Protein AF-0000000074983094 (afdb_homodimer)

Structure (mmCIF, N/CA/C/O backbone):
data_AF-0000000074983094-model_v1
#
loop_
_entity.id
_entity.type
_entity.pdbx_description
1 polymer 'choline-phosphate cytidylyltransferase'
#
loop_
_atom_site.group_PDB
_atom_site.id
_atom_site.type_symbol
_atom_site.label_atom_id
_atom_site.label_alt_id
_atom_site.label_comp_id
_atom_site.label_asym_id
_atom_site.label_entity_id
_atom_site.label_seq_id
_atom_site.pdbx_PDB_ins_code
_atom_site.Cartn_x
_atom_site.Cartn_y
_atom_site.Cartn_z
_atom_site.occupancy
_atom_site.B_iso_or_equiv
_atom_site.auth_seq_id
_atom_site.auth_comp_id
_atom_site.auth_asym_id
_atom_site.auth_atom_id
_atom_site.pdbx_PDB_model_num
ATOM 1 N N . MET A 1 1 ? 68.312 -43.969 47.844 1 23.11 1 MET A N 1
ATOM 2 C CA . MET A 1 1 ? 67.438 -43 48.469 1 23.11 1 MET A CA 1
ATOM 3 C C . MET A 1 1 ? 66.688 -42.188 47.438 1 23.11 1 MET A C 1
ATOM 5 O O . MET A 1 1 ? 67.188 -41.125 47 1 23.11 1 MET A O 1
ATOM 9 N N . ASP A 1 2 ? 66.188 -42.812 46.438 1 24.45 2 ASP A N 1
ATOM 10 C CA . ASP A 1 2 ? 65.812 -42.562 45.062 1 24.45 2 ASP A CA 1
ATOM 11 C C . ASP A 1 2 ? 64.562 -41.719 45 1 24.45 2 ASP A C 1
ATOM 13 O O . ASP A 1 2 ? 63.469 -42.094 45.5 1 24.45 2 ASP A O 1
ATOM 17 N N . SER A 1 3 ? 64.75 -40.344 45.219 1 27.52 3 SER A N 1
ATOM 18 C CA . SER A 1 3 ? 63.844 -39.219 45.375 1 27.52 3 SER A CA 1
ATOM 19 C C . SER A 1 3 ? 62.906 -39.094 44.188 1 27.52 3 SER A C 1
ATOM 21 O O . SER A 1 3 ? 63.281 -38.688 43.094 1 27.52 3 SER A O 1
ATOM 23 N N . SER A 1 4 ? 62.031 -40.125 44.062 1 27.53 4 SER A N 1
ATOM 24 C CA . SER A 1 4 ? 61.031 -40.344 43.031 1 27.53 4 SER A CA 1
ATOM 25 C C . SER A 1 4 ? 60.125 -39.125 42.875 1 27.53 4 SER A C 1
ATOM 27 O O . SER A 1 4 ? 59.656 -38.562 43.844 1 27.53 4 SER A O 1
ATOM 29 N N . ASN A 1 5 ? 60.5 -38.312 41.812 1 26.83 5 ASN A N 1
ATOM 30 C CA . ASN A 1 5 ? 59.938 -37.094 41.25 1 26.83 5 ASN A CA 1
ATOM 31 C C . ASN A 1 5 ? 58.438 -37.219 41.062 1 26.83 5 ASN A C 1
ATOM 33 O O . ASN A 1 5 ? 57.938 -38.062 40.312 1 26.83 5 ASN A O 1
ATOM 37 N N . VAL A 1 6 ? 57.625 -36.969 42.125 1 28.22 6 VAL A N 1
ATOM 38 C CA . VAL A 1 6 ? 56.219 -37 42.406 1 28.22 6 VAL A CA 1
ATOM 39 C C . VAL A 1 6 ? 55.469 -36.094 41.438 1 28.22 6 VAL A C 1
ATOM 41 O O . VAL A 1 6 ? 54.344 -35.656 41.688 1 28.22 6 VAL A O 1
ATOM 44 N N . LEU A 1 7 ? 56.125 -35.688 40.25 1 25.75 7 LEU A N 1
ATOM 45 C CA . LEU A 1 7 ? 55.438 -34.562 39.656 1 25.75 7 LEU A CA 1
ATOM 46 C C . LEU A 1 7 ? 54 -34.906 39.281 1 25.75 7 LEU A C 1
ATOM 48 O O . LEU A 1 7 ? 53.781 -35.812 38.5 1 25.75 7 LEU A O 1
ATOM 52 N N . SER A 1 8 ? 53.156 -35.031 40.312 1 24.16 8 SER A N 1
ATOM 53 C CA . SER A 1 8 ? 51.75 -35.375 40.188 1 24.16 8 SER A CA 1
ATOM 54 C C . SER A 1 8 ? 51.031 -34.5 39.188 1 24.16 8 SER A C 1
ATOM 56 O O . SER A 1 8 ? 51.125 -33.281 39.25 1 24.16 8 SER A O 1
ATOM 58 N N . ASP A 1 9 ? 50.938 -34.969 37.906 1 24.34 9 ASP A N 1
ATOM 59 C CA . ASP A 1 9 ? 50.25 -34.438 36.75 1 24.34 9 ASP A CA 1
ATOM 60 C C . ASP A 1 9 ? 48.812 -34.062 37.094 1 24.34 9 ASP A C 1
ATOM 62 O O . ASP A 1 9 ? 48 -34.906 37.438 1 24.34 9 ASP A O 1
ATOM 66 N N . ASP A 1 10 ? 48.625 -32.969 37.875 1 22.75 10 ASP A N 1
ATOM 67 C CA . ASP A 1 10 ? 47.344 -32.438 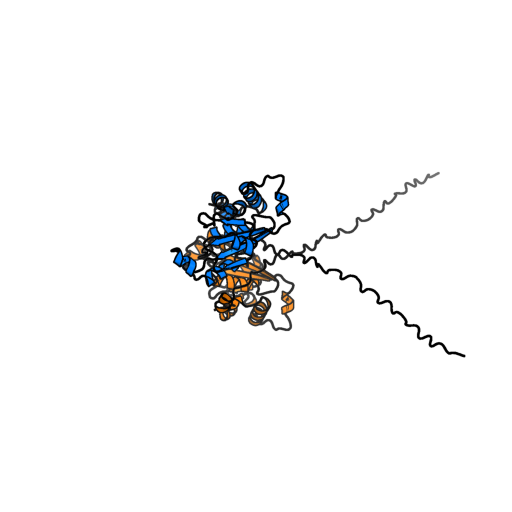38.281 1 22.75 10 ASP A CA 1
ATOM 68 C C . ASP A 1 10 ? 46.406 -32.312 37.062 1 22.75 10 ASP A C 1
ATOM 70 O O . ASP A 1 10 ? 46.719 -31.625 36.094 1 22.75 10 ASP A O 1
ATOM 74 N N . GLU A 1 11 ? 45.812 -33.438 36.688 1 23.5 11 GLU A N 1
ATOM 75 C CA . GLU A 1 11 ? 44.812 -33.594 35.656 1 23.5 11 GLU A CA 1
ATOM 76 C C . GLU A 1 11 ? 43.688 -32.531 35.844 1 23.5 11 GLU A C 1
ATOM 78 O O . GLU A 1 11 ? 43 -32.531 36.844 1 23.5 11 GLU A O 1
ATOM 83 N N . TYR A 1 12 ? 44 -31.266 35.594 1 21.8 12 TYR A N 1
ATOM 84 C CA . TYR A 1 12 ? 42.969 -30.266 35.656 1 21.8 12 TYR A CA 1
ATOM 85 C C . TYR A 1 12 ? 41.719 -30.719 34.875 1 21.8 12 TYR A C 1
ATOM 87 O O . TYR A 1 12 ? 41.844 -31.172 33.75 1 21.8 12 TYR A O 1
ATOM 95 N N . ASP A 1 13 ? 40.812 -31.328 35.562 1 19.81 13 ASP A N 1
ATOM 96 C CA . ASP A 1 13 ? 39.5 -31.672 35.062 1 19.81 13 ASP A CA 1
ATOM 97 C C . ASP A 1 13 ? 38.875 -30.5 34.312 1 19.81 13 ASP A C 1
ATOM 99 O O . ASP A 1 13 ? 38.75 -29.406 34.844 1 19.81 13 ASP A O 1
ATOM 103 N N . VAL A 1 14 ? 39.156 -30.438 33.031 1 21.62 14 VAL A N 1
ATOM 104 C CA . VAL A 1 14 ? 38.531 -29.484 32.125 1 21.62 14 VAL A CA 1
ATOM 105 C C . VAL A 1 14 ? 37 -29.484 32.375 1 21.62 14 VAL A C 1
ATOM 107 O O . VAL A 1 14 ? 36.375 -30.531 32.25 1 21.62 14 VAL A O 1
ATOM 110 N N . ILE A 1 15 ? 36.594 -28.734 33.344 1 25.86 15 ILE A N 1
ATOM 111 C CA . ILE A 1 15 ? 35.156 -28.516 33.531 1 25.86 15 ILE A CA 1
ATOM 112 C C . ILE A 1 15 ? 34.469 -28.328 32.188 1 25.86 15 ILE A C 1
ATOM 114 O O . ILE A 1 15 ? 34.938 -27.531 31.359 1 25.86 15 ILE A O 1
ATOM 118 N N . SER A 1 16 ? 33.844 -29.375 31.734 1 21.44 16 SER A N 1
ATOM 119 C CA . SER A 1 16 ? 33 -29.406 30.547 1 21.44 16 SER A CA 1
ATOM 120 C C . SER A 1 16 ? 32.125 -28.156 30.453 1 21.44 16 SER A C 1
ATOM 122 O O . SER A 1 16 ? 31.594 -27.703 31.469 1 21.44 16 SER A O 1
ATOM 124 N N . ASN A 1 17 ? 32.5 -27.25 29.641 1 22.67 17 ASN A N 1
ATOM 125 C CA . ASN A 1 17 ? 31.797 -26.016 29.328 1 22.67 17 ASN A CA 1
ATOM 126 C C . ASN A 1 17 ? 30.297 -26.25 29.172 1 22.67 17 ASN A C 1
ATOM 128 O O . ASN A 1 17 ? 29.891 -27.219 28.531 1 22.67 17 ASN A O 1
ATOM 132 N N . PRO A 1 18 ? 29.469 -25.703 30.109 1 26.88 18 PRO A N 1
ATOM 133 C CA . PRO A 1 18 ? 28.016 -25.812 30.031 1 26.88 18 PRO A CA 1
ATOM 134 C C . PRO A 1 18 ? 27.5 -25.719 28.609 1 26.88 18 PRO A C 1
ATOM 136 O O . PRO A 1 18 ? 28.172 -25.188 27.734 1 26.88 18 PRO A O 1
ATOM 139 N N . GLY A 1 19 ? 26.672 -26.703 28.188 1 23.78 19 GLY A N 1
ATOM 140 C CA . GLY A 1 19 ? 25.922 -26.875 26.953 1 23.78 19 GLY A CA 1
ATOM 141 C C . GLY A 1 19 ? 25.422 -25.578 26.375 1 23.78 19 GLY A C 1
ATOM 142 O O . GLY A 1 19 ? 25.25 -24.594 27.094 1 23.78 19 GLY A O 1
ATOM 143 N N . SER A 1 20 ? 25.844 -25.266 25.172 1 24.64 20 SER A N 1
ATOM 144 C CA . SER A 1 20 ? 25.438 -24.203 24.281 1 24.64 20 SER A CA 1
ATOM 145 C C . SER A 1 20 ? 23.922 -24 24.297 1 24.64 20 SER A C 1
ATOM 147 O O . SER A 1 20 ? 23.172 -24.859 23.812 1 24.64 20 SER A O 1
ATOM 149 N N . ARG A 1 21 ? 23.328 -23.562 25.422 1 26.83 21 ARG A N 1
ATOM 150 C CA . ARG A 1 21 ? 21.938 -23.125 25.312 1 26.83 21 ARG A CA 1
ATOM 151 C C . ARG A 1 21 ? 21.672 -22.453 23.969 1 26.83 21 ARG A C 1
ATOM 153 O O . ARG A 1 21 ? 22.359 -21.5 23.609 1 26.83 21 ARG A O 1
ATOM 160 N N . SER A 1 22 ? 21.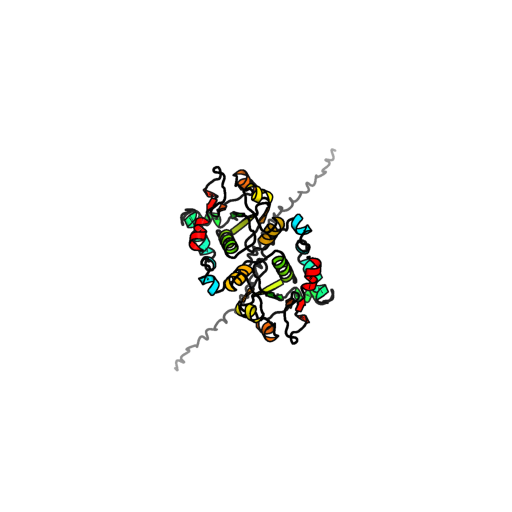375 -23.281 23 1 25.33 22 SER A N 1
ATOM 161 C CA . SER A 1 22 ? 20.859 -22.766 21.734 1 25.33 22 SER A CA 1
ATOM 162 C C . SER A 1 22 ? 19.906 -21.609 21.953 1 25.33 22 SER A C 1
ATOM 164 O O . SER A 1 22 ? 18.906 -21.734 22.656 1 25.33 22 SER A O 1
ATOM 166 N N . LEU A 1 23 ? 20.375 -20.422 22.156 1 24.86 23 LEU A N 1
ATOM 167 C CA . LEU A 1 23 ? 19.656 -19.156 21.984 1 24.86 23 LEU A CA 1
ATOM 168 C C . LEU A 1 23 ? 18.672 -19.234 20.844 1 24.86 23 LEU A C 1
ATOM 170 O O . LEU A 1 23 ? 18.625 -18.344 19.984 1 24.86 23 LEU A O 1
ATOM 174 N N . GLU A 1 24 ? 18.219 -20.391 20.5 1 27.75 24 GLU A N 1
ATOM 175 C CA . GLU A 1 24 ? 17.031 -20.328 19.656 1 27.75 24 GLU A CA 1
ATOM 176 C C . GLU A 1 24 ? 16.047 -19.297 20.188 1 27.75 24 GLU A C 1
ATOM 178 O O . GLU A 1 24 ? 15.328 -19.547 21.156 1 27.75 24 GLU A O 1
ATOM 183 N N . SER A 1 25 ? 16.578 -18.172 20.562 1 25.86 25 SER A N 1
ATOM 184 C CA . SER A 1 25 ? 15.766 -17 20.844 1 25.86 25 SER A CA 1
ATOM 185 C C . SER A 1 25 ? 14.484 -17 20.016 1 25.86 25 SER A C 1
ATOM 187 O O . SER A 1 25 ? 14.508 -17.328 18.828 1 25.86 25 SER A O 1
ATOM 189 N N . SER A 1 26 ? 13.508 -17.531 20.578 1 27.91 26 SER A N 1
ATOM 190 C CA . SER A 1 26 ? 12.148 -17.234 20.141 1 27.91 26 SER A CA 1
ATOM 191 C C . SER A 1 26 ? 12.055 -15.812 19.562 1 27.91 26 SER A C 1
ATOM 193 O O . SER A 1 26 ? 12.094 -14.836 20.312 1 27.91 26 SER A O 1
ATOM 195 N N . ILE A 1 27 ? 12.859 -15.578 18.625 1 30.86 27 ILE A N 1
ATOM 196 C CA . ILE A 1 27 ? 12.523 -14.375 17.875 1 30.86 27 ILE A CA 1
ATOM 197 C C . ILE A 1 27 ? 11.016 -14.141 17.922 1 30.86 27 ILE A C 1
ATOM 199 O O . ILE A 1 27 ? 10.242 -14.938 17.391 1 30.86 27 ILE A O 1
ATOM 203 N N . ALA A 1 28 ? 10.492 -13.852 18.984 1 30.08 28 ALA A N 1
ATOM 204 C CA . ALA A 1 28 ? 9.164 -13.258 18.953 1 30.08 28 ALA A CA 1
ATOM 205 C C . ALA A 1 28 ? 8.867 -12.641 17.594 1 30.08 28 ALA A C 1
ATOM 207 O O . ALA A 1 28 ? 9.461 -11.633 17.219 1 30.08 28 ALA A O 1
ATOM 208 N N . ASP A 1 29 ? 8.82 -13.508 16.609 1 30.58 29 ASP A N 1
ATOM 209 C CA . ASP A 1 29 ? 8.227 -13.086 15.336 1 30.58 29 ASP A CA 1
ATOM 210 C C . ASP A 1 29 ? 7.246 -11.938 15.547 1 30.58 29 ASP A C 1
ATOM 212 O O . ASP A 1 29 ? 6.105 -12.156 15.953 1 30.58 29 ASP A O 1
ATOM 216 N N . PHE A 1 30 ? 7.543 -10.945 16.203 1 30.69 30 PHE A N 1
ATOM 217 C CA . PHE A 1 30 ? 6.793 -9.695 16.125 1 30.69 30 PHE A CA 1
ATOM 218 C C . PHE A 1 30 ? 6.098 -9.562 14.773 1 30.69 30 PHE A C 1
ATOM 220 O O . PHE A 1 30 ? 6.734 -9.227 13.773 1 30.69 30 PHE A O 1
ATOM 227 N N . HIS A 1 31 ? 5.352 -10.516 14.422 1 34.34 31 HIS A N 1
ATOM 228 C CA . HIS A 1 31 ? 4.469 -10.43 13.266 1 34.34 31 HIS A CA 1
ATOM 229 C C . HIS A 1 31 ? 3.803 -9.062 13.18 1 34.34 31 HIS A C 1
ATOM 231 O O . HIS A 1 31 ? 2.977 -8.711 14.031 1 34.34 31 HIS A O 1
ATOM 237 N N . PHE A 1 32 ? 4.418 -7.965 12.977 1 34.34 32 PHE A N 1
ATOM 238 C CA . PHE A 1 32 ? 3.852 -6.676 12.594 1 34.34 32 PHE A CA 1
ATOM 239 C C . PHE A 1 32 ? 2.662 -6.867 11.656 1 34.34 32 PHE A C 1
ATOM 241 O O . PHE A 1 32 ? 2.83 -7.262 10.5 1 34.34 32 PHE A O 1
ATOM 248 N N . GLU A 1 33 ? 1.67 -7.5 11.922 1 45.06 33 GLU A N 1
ATOM 249 C CA . GLU A 1 33 ? 0.551 -7.453 10.992 1 45.06 33 GLU A CA 1
ATOM 250 C C . GLU A 1 33 ? 0.006 -6.031 10.852 1 45.06 33 GLU A C 1
ATOM 252 O O . GLU A 1 33 ? -0.425 -5.43 11.836 1 45.06 33 GLU A O 1
ATOM 257 N N . ALA A 1 34 ? 0.62 -5.082 10.094 1 51.69 34 ALA A N 1
ATOM 258 C CA . ALA A 1 34 ? 0.067 -3.758 9.812 1 51.69 34 ALA A CA 1
ATOM 259 C C . ALA A 1 34 ? -1.457 -3.775 9.891 1 51.69 34 ALA A C 1
ATOM 261 O O . ALA A 1 34 ? -2.109 -4.586 9.227 1 51.69 34 ALA A O 1
ATOM 262 N N . ARG A 1 35 ? -1.967 -3.273 11 1 77.81 35 ARG A N 1
ATOM 263 C CA . ARG A 1 35 ? -3.414 -3.16 11.141 1 77.81 35 ARG A CA 1
ATOM 264 C C . ARG A 1 35 ? -4.035 -2.477 9.93 1 77.81 35 ARG A C 1
ATOM 266 O O . ARG A 1 35 ? -3.52 -1.466 9.445 1 77.81 35 ARG A O 1
ATOM 273 N N . GLU A 1 36 ? -4.812 -3.223 9.281 1 89.75 36 GLU A N 1
ATOM 274 C CA . GLU A 1 36 ? -5.605 -2.688 8.18 1 89.75 36 GLU A CA 1
ATOM 275 C C . GLU A 1 36 ? -6.586 -1.627 8.664 1 89.75 36 GLU A C 1
ATOM 277 O O . GLU A 1 36 ? -7.434 -1.903 9.523 1 89.75 36 GLU A O 1
ATOM 282 N N . PRO A 1 37 ? -6.398 -0.313 8.188 1 94.06 37 PRO A N 1
ATOM 283 C CA . PRO A 1 37 ? -7.438 0.661 8.539 1 94.06 37 PRO A CA 1
ATOM 284 C C . PRO A 1 37 ? -8.836 0.204 8.125 1 94.06 37 PRO A C 1
ATOM 286 O O . PRO A 1 37 ? -9 -0.408 7.062 1 94.06 37 PRO A O 1
ATOM 289 N N . PRO A 1 38 ? -9.82 0.517 8.906 1 92.44 38 PRO A N 1
ATOM 290 C CA . PRO A 1 38 ? -11.172 0.082 8.562 1 92.44 38 PRO A CA 1
ATOM 291 C C . PRO A 1 38 ? -11.688 0.724 7.277 1 92.44 38 PRO A C 1
ATOM 293 O O . PRO A 1 38 ? -11.398 1.89 7.004 1 92.44 38 PRO A O 1
ATOM 296 N N . ALA A 1 39 ? -12.508 -0.07 6.547 1 93.69 39 ALA A N 1
ATOM 297 C CA . ALA A 1 39 ? -13.125 0.462 5.336 1 93.69 39 ALA A CA 1
ATOM 298 C C . ALA A 1 39 ? -14.32 1.349 5.672 1 93.69 39 ALA A C 1
ATOM 300 O O . ALA A 1 39 ? -15.008 1.118 6.668 1 93.69 39 ALA A O 1
ATOM 301 N N . PHE A 1 40 ? -14.508 2.377 4.805 1 94.62 40 PHE A N 1
ATOM 302 C CA . PHE A 1 40 ? -15.688 3.219 4.957 1 94.62 40 PHE A CA 1
ATOM 303 C C . PHE A 1 40 ? -16.953 2.449 4.586 1 94.62 40 PHE A C 1
ATOM 305 O O . PHE A 1 40 ? -16.906 1.505 3.797 1 94.62 40 PHE A O 1
ATOM 312 N N . ARG A 1 41 ? -18.031 2.898 5.152 1 92.5 41 ARG A N 1
ATOM 313 C CA . ARG A 1 41 ? -19.297 2.225 4.914 1 92.5 41 ARG A CA 1
ATOM 314 C C . ARG A 1 41 ? -19.656 2.229 3.432 1 92.5 41 ARG A C 1
ATOM 316 O O . ARG A 1 41 ? -20.094 1.212 2.889 1 92.5 41 ARG A O 1
ATOM 323 N N . ASP A 1 42 ? -19.516 3.332 2.809 1 93.75 42 ASP A N 1
ATOM 324 C CA . ASP A 1 42 ? -19.875 3.426 1.395 1 93.75 42 ASP A CA 1
ATOM 325 C C . ASP A 1 42 ? -18.953 2.551 0.543 1 93.75 42 ASP A C 1
ATOM 327 O O . ASP A 1 42 ? -19.375 2.025 -0.491 1 93.75 42 ASP A O 1
ATOM 331 N N . ALA A 1 43 ? -17.656 2.406 0.949 1 92.5 43 ALA A N 1
ATOM 332 C CA . ALA A 1 43 ? -16.75 1.498 0.25 1 92.5 43 ALA A CA 1
ATOM 333 C C . ALA A 1 43 ? -17.219 0.051 0.383 1 92.5 43 ALA A C 1
ATOM 335 O O . ALA A 1 43 ? -17.125 -0.728 -0.568 1 92.5 43 ALA A O 1
ATOM 336 N N . GLN A 1 44 ? -17.703 -0.274 1.521 1 91.69 44 GLN A N 1
ATOM 337 C CA . GLN A 1 44 ? -18.203 -1.621 1.771 1 91.69 44 GLN A CA 1
ATOM 338 C C . GLN A 1 44 ? -19.391 -1.944 0.865 1 91.69 44 GLN A C 1
ATOM 340 O O . GLN A 1 44 ? -19.594 -3.1 0.482 1 91.69 44 GLN A O 1
ATOM 345 N N . GLU A 1 45 ? -20.125 -0.958 0.552 1 91.06 45 GLU A N 1
ATOM 346 C CA . GLU A 1 45 ? -21.281 -1.125 -0.326 1 91.06 45 GLU A CA 1
ATOM 347 C C . GLU A 1 45 ? -20.844 -1.24 -1.786 1 91.06 45 GLU A C 1
ATOM 349 O O . GLU A 1 45 ? -21.438 -1.999 -2.555 1 91.06 45 GLU A O 1
ATOM 354 N N . ARG A 1 46 ? -19.844 -0.584 -2.104 1 91.56 46 ARG A N 1
ATOM 355 C CA . ARG A 1 46 ? -19.406 -0.509 -3.494 1 91.56 46 ARG A CA 1
ATOM 356 C C . ARG A 1 46 ? -18.484 -1.681 -3.846 1 91.56 46 ARG A C 1
ATOM 358 O O . ARG A 1 46 ? -18.547 -2.199 -4.965 1 91.56 46 ARG A O 1
ATOM 365 N N . PHE A 1 47 ? -17.609 -2.016 -2.908 1 90.25 47 PHE A N 1
ATOM 366 C CA . PHE A 1 47 ? -16.641 -3.086 -3.096 1 90.25 47 PHE A CA 1
ATOM 367 C C . PHE A 1 47 ? -16.922 -4.242 -2.145 1 90.25 47 PHE A C 1
ATOM 369 O O . PHE A 1 47 ? -16.516 -4.211 -0.981 1 90.25 47 PHE A O 1
ATOM 376 N N . GLU A 1 48 ? -17.438 -5.258 -2.512 1 82.69 48 GLU A N 1
ATOM 377 C CA . GLU A 1 48 ? -18 -6.32 -1.674 1 82.69 48 GLU A CA 1
ATOM 378 C C . GLU A 1 48 ? -16.922 -6.938 -0.784 1 82.69 48 GLU A C 1
ATOM 380 O O . GLU A 1 48 ? -17.156 -7.176 0.403 1 82.69 48 GLU A O 1
ATOM 385 N N . THR A 1 49 ? -15.805 -7.09 -1.307 1 85.62 49 THR A N 1
ATOM 386 C CA . THR A 1 49 ? -14.812 -7.867 -0.575 1 85.62 49 THR A CA 1
ATOM 387 C C . THR A 1 49 ? -14.172 -7.031 0.529 1 85.62 49 THR A C 1
ATOM 389 O O . THR A 1 49 ? -13.477 -7.562 1.397 1 85.62 49 THR A O 1
ATOM 392 N N . THR A 1 50 ? -14.43 -5.738 0.54 1 86.88 50 THR A N 1
ATOM 393 C CA . THR A 1 50 ? -13.906 -4.891 1.603 1 86.88 50 THR A CA 1
ATOM 394 C C . THR A 1 50 ? -14.484 -5.297 2.955 1 86.88 50 THR A C 1
ATOM 396 O O . THR A 1 50 ? -13.898 -5.004 4 1 86.88 50 THR A O 1
ATOM 399 N N . ARG A 1 51 ? -15.562 -5.984 2.916 1 85.5 51 ARG A N 1
ATOM 400 C CA . ARG A 1 51 ? -16.266 -6.344 4.137 1 85.5 51 ARG A CA 1
ATOM 401 C C . ARG A 1 51 ? -15.82 -7.703 4.656 1 85.5 51 ARG A C 1
ATOM 403 O O . ARG A 1 51 ? -16.125 -8.078 5.789 1 85.5 51 ARG A O 1
ATOM 410 N N . TRP A 1 52 ? -15.125 -8.375 3.852 1 88.81 52 TRP A N 1
ATOM 411 C CA . TRP A 1 52 ? -14.781 -9.734 4.246 1 88.81 52 TRP A CA 1
ATOM 412 C C . TRP A 1 52 ? -13.68 -9.734 5.309 1 88.81 52 TRP A C 1
ATOM 414 O O . TRP A 1 52 ? -12.664 -9.055 5.156 1 88.81 52 TRP A O 1
ATOM 424 N N . THR A 1 53 ? -13.961 -10.422 6.301 1 90.12 53 THR A N 1
ATOM 425 C CA . THR A 1 53 ? -12.938 -10.641 7.32 1 90.12 53 THR A CA 1
ATOM 426 C C . THR A 1 53 ? -11.938 -11.695 6.863 1 90.12 53 THR A C 1
ATOM 428 O O . THR A 1 53 ? -12.172 -12.406 5.883 1 90.12 53 THR A O 1
ATOM 431 N N . ALA A 1 54 ? -10.82 -11.758 7.594 1 89.88 54 ALA A N 1
ATOM 432 C CA . ALA A 1 54 ? -9.828 -12.781 7.297 1 89.88 54 ALA A CA 1
ATOM 433 C C . ALA A 1 54 ? -10.438 -14.18 7.355 1 89.88 54 ALA A C 1
ATOM 435 O O . ALA A 1 54 ? -10.18 -15.016 6.488 1 89.88 54 ALA A O 1
ATOM 436 N N . SER A 1 55 ? -11.25 -14.43 8.344 1 90.5 55 SER A N 1
ATOM 437 C CA . SER A 1 55 ? -11.883 -15.734 8.516 1 90.5 55 SER A CA 1
ATOM 438 C C . SER A 1 55 ? -12.805 -16.062 7.336 1 90.5 55 SER A C 1
ATOM 440 O O . SER A 1 55 ? -12.844 -17.203 6.871 1 90.5 55 SER A O 1
ATOM 442 N N . GLU A 1 56 ? -13.547 -15.109 6.891 1 88.25 56 GLU A N 1
ATOM 443 C CA . GLU A 1 56 ? -14.445 -15.305 5.754 1 88.25 56 GLU A CA 1
ATOM 444 C C . GLU A 1 56 ? -13.664 -15.586 4.473 1 88.25 56 GLU A C 1
ATOM 446 O O . GLU A 1 56 ? -14.055 -16.438 3.68 1 88.25 56 GLU A O 1
ATOM 451 N N . ILE A 1 57 ? -12.562 -14.883 4.266 1 88.19 57 ILE A N 1
ATOM 452 C CA . ILE A 1 57 ? -11.711 -15.102 3.102 1 88.19 57 ILE A CA 1
ATOM 453 C C . ILE A 1 57 ? -11.125 -16.516 3.154 1 88.19 57 ILE A C 1
ATOM 455 O O . ILE A 1 57 ? -11.133 -17.234 2.154 1 88.19 57 ILE A O 1
ATOM 459 N N . GLN A 1 58 ? -10.648 -16.906 4.277 1 87.38 58 GLN A N 1
ATOM 460 C CA . GLN A 1 58 ? -10.039 -18.219 4.449 1 87.38 58 GLN A CA 1
ATOM 461 C C . GLN A 1 58 ? -11.055 -19.328 4.211 1 87.38 58 GLN A C 1
ATOM 463 O O . GLN A 1 58 ? -10.727 -20.359 3.6 1 87.38 58 GLN A O 1
ATOM 468 N N . LEU A 1 59 ? -12.258 -19.141 4.727 1 84.75 59 LEU A N 1
ATOM 469 C CA . LEU A 1 59 ? -13.32 -20.109 4.488 1 84.75 59 LEU A CA 1
ATOM 470 C C . LEU A 1 59 ? -13.609 -20.25 2.998 1 84.75 59 LEU A C 1
ATOM 472 O O . LEU A 1 59 ? -13.75 -21.359 2.49 1 84.75 59 LEU A O 1
ATOM 476 N N . TYR A 1 60 ? -13.672 -19.156 2.391 1 83.12 60 TYR A N 1
ATOM 477 C CA . TYR A 1 60 ? -13.922 -19.141 0.953 1 83.12 60 TYR A CA 1
ATOM 478 C C . TYR A 1 60 ? -12.812 -19.875 0.199 1 83.12 60 TYR A C 1
ATOM 480 O O . TYR A 1 60 ? -13.086 -20.672 -0.703 1 83.12 60 TYR A O 1
ATOM 488 N N . VAL A 1 61 ? -11.555 -19.516 0.481 1 83.31 61 VAL A N 1
ATOM 489 C CA . VAL A 1 61 ? -10.391 -20.109 -0.17 1 83.31 61 VAL A CA 1
ATOM 490 C C . VAL A 1 61 ? -10.375 -21.625 0.081 1 83.31 61 VAL A C 1
ATOM 492 O O . VAL A 1 61 ? -10.133 -22.406 -0.837 1 83.31 61 VAL A O 1
ATOM 495 N N . ARG A 1 62 ? -10.617 -22.047 1.261 1 80.38 62 ARG A N 1
ATOM 496 C CA . ARG A 1 62 ? -10.656 -23.453 1.604 1 80.38 62 ARG A CA 1
ATOM 497 C C . ARG A 1 62 ? -11.703 -24.203 0.784 1 80.38 62 ARG A C 1
ATOM 499 O O . ARG A 1 62 ? -11.461 -25.312 0.303 1 80.38 62 ARG A O 1
ATOM 506 N N . LYS A 1 63 ? -12.828 -23.656 0.733 1 77.62 63 LYS A N 1
ATOM 507 C CA . LYS A 1 63 ? -13.906 -24.234 -0.063 1 77.62 63 LYS A CA 1
ATOM 508 C C . LYS A 1 63 ? -13.492 -24.375 -1.524 1 77.62 63 LYS A C 1
ATOM 510 O O . LYS A 1 63 ? -13.773 -25.391 -2.156 1 77.62 63 LYS A O 1
ATOM 515 N N . GLY A 1 64 ? -12.844 -23.391 -1.992 1 74.88 64 GLY A N 1
ATOM 516 C CA . GLY A 1 64 ? -12.398 -23.406 -3.375 1 74.88 64 GLY A CA 1
ATOM 517 C C . GLY A 1 64 ? -11.32 -24.453 -3.635 1 74.88 64 GLY A C 1
ATOM 518 O O . GLY A 1 64 ? -11.234 -25 -4.738 1 74.88 64 GLY A O 1
ATOM 519 N N . LEU A 1 65 ? -10.453 -24.672 -2.68 1 74.75 65 LEU A N 1
ATOM 520 C CA . LEU A 1 65 ? -9.359 -25.625 -2.818 1 74.75 65 LEU A CA 1
ATOM 521 C C . LEU A 1 65 ? -9.836 -27.047 -2.518 1 74.75 65 LEU A C 1
ATOM 523 O O . LEU A 1 65 ? -9.094 -28 -2.701 1 74.75 65 LEU A O 1
ATOM 527 N N . GLY A 1 66 ? -11.148 -27.188 -2.244 1 71 66 GLY A N 1
ATOM 528 C CA . GLY A 1 66 ? -11.695 -28.5 -1.907 1 71 66 GLY A CA 1
ATOM 529 C C . GLY A 1 66 ? -11.141 -29.062 -0.612 1 71 66 GLY A C 1
ATOM 530 O O . GLY A 1 66 ? -11.031 -30.266 -0.453 1 71 66 GLY A O 1
ATOM 531 N N . LEU A 1 67 ? -10.562 -28.297 0.174 1 61.66 67 LEU A N 1
ATOM 532 C CA . LEU A 1 67 ? -10.016 -28.766 1.445 1 61.66 67 LEU A CA 1
ATOM 533 C C . LEU A 1 67 ? -11.133 -28.953 2.473 1 61.66 67 LEU A C 1
ATOM 535 O O . LEU A 1 67 ? -12.016 -28.109 2.604 1 61.66 67 LEU A O 1
ATOM 539 N N . SER A 1 68 ? -11.688 -30.234 2.666 1 55.88 68 SER A N 1
ATOM 540 C CA . SER A 1 68 ? -12.758 -30.562 3.602 1 55.88 68 SER A CA 1
ATOM 541 C C . SER A 1 68 ? -12.492 -29.969 4.98 1 55.88 68 SER A C 1
ATOM 543 O O . SER A 1 68 ? -11.336 -29.719 5.348 1 55.88 68 SER A O 1
ATOM 545 N N . ASP A 1 69 ? -13.57 -29.406 5.656 1 52.06 69 ASP A N 1
ATOM 546 C CA . ASP A 1 69 ? -13.586 -28.812 6.992 1 52.06 69 ASP A CA 1
ATOM 547 C C . ASP A 1 69 ? -12.711 -29.625 7.957 1 52.06 69 ASP A C 1
ATOM 549 O O . ASP A 1 69 ? -12.133 -29.062 8.891 1 52.06 69 ASP A O 1
ATOM 553 N N . SER A 1 70 ? -12.883 -30.891 8.062 1 47.34 70 SER A N 1
ATOM 554 C CA . SER A 1 70 ? -12.289 -31.75 9.086 1 47.34 70 SER A CA 1
ATOM 555 C C . SER A 1 70 ? -10.766 -31.703 9.031 1 47.34 70 SER A C 1
ATOM 557 O O . SER A 1 70 ? -10.102 -31.75 10.062 1 47.34 70 SER A O 1
ATOM 559 N N . ILE A 1 71 ? -10.141 -32.25 8.062 1 46.81 71 ILE A N 1
ATOM 560 C CA . ILE A 1 71 ? -8.727 -32.625 8.078 1 46.81 71 ILE A CA 1
ATOM 561 C C . ILE A 1 71 ? -7.863 -31.359 8.148 1 46.81 71 ILE A C 1
ATOM 563 O O . ILE A 1 71 ? -6.949 -31.281 8.969 1 46.81 71 ILE A O 1
ATOM 567 N N . GLN A 1 72 ? -7.703 -30.375 7.039 1 49.16 72 GLN A N 1
ATOM 568 C CA . GLN A 1 72 ? -6.516 -29.641 6.602 1 49.16 72 GLN A CA 1
ATOM 569 C C . GLN A 1 72 ? -6.539 -28.203 7.105 1 49.16 72 GLN A C 1
ATOM 571 O O . GLN A 1 72 ? -5.629 -27.422 6.812 1 49.16 72 GLN A O 1
ATOM 576 N N . ALA A 1 73 ? -7.586 -27.781 7.566 1 51.34 73 ALA A N 1
ATOM 577 C CA . ALA A 1 73 ? -7.539 -26.438 8.117 1 51.34 73 ALA A CA 1
ATOM 578 C C . ALA A 1 73 ? -6.336 -26.266 9.039 1 51.34 73 ALA A C 1
ATOM 580 O O . ALA A 1 73 ? -5.684 -25.219 9.031 1 51.34 73 ALA A O 1
ATOM 581 N N . THR A 1 74 ? -6.195 -27.297 9.844 1 56.78 74 THR A N 1
ATOM 582 C CA . THR A 1 74 ? -5.133 -27.25 10.836 1 56.78 74 THR A CA 1
ATOM 583 C C . THR A 1 74 ? -3.76 -27.266 10.172 1 56.78 74 THR A C 1
ATOM 585 O O . THR A 1 74 ? -2.783 -26.766 10.734 1 56.78 74 THR A O 1
ATOM 588 N N . SER A 1 75 ? -3.885 -27.797 8.938 1 63.41 75 SER A N 1
ATOM 589 C CA . SER A 1 75 ? -2.57 -28.047 8.352 1 63.41 75 SER A CA 1
ATOM 590 C C . SER A 1 75 ? -1.874 -26.75 7.969 1 63.41 75 SER A C 1
ATOM 592 O O . SER A 1 75 ? -0.645 -26.672 7.984 1 63.41 75 SER A O 1
ATOM 594 N N . PHE A 1 76 ? -2.711 -25.734 7.848 1 74.94 76 PHE A N 1
ATOM 595 C CA . PHE A 1 76 ? -2.053 -24.5 7.398 1 74.94 76 PHE A CA 1
ATOM 596 C C . PHE A 1 76 ? -1.876 -23.531 8.555 1 74.94 76 PHE A C 1
ATOM 598 O O . PHE A 1 76 ? -1.288 -22.453 8.383 1 74.94 76 PHE A O 1
ATOM 605 N N . ASP A 1 77 ? -2.346 -23.922 9.68 1 76 77 ASP A N 1
ATOM 606 C CA . ASP A 1 77 ? -2.357 -22.984 10.805 1 76 77 ASP A CA 1
ATOM 607 C C . ASP A 1 77 ? -0.945 -22.734 11.32 1 76 77 ASP A C 1
ATOM 609 O O . ASP A 1 77 ? -0.656 -21.656 11.859 1 76 77 ASP A O 1
ATOM 613 N N . ASN A 1 78 ? -0.131 -23.625 11.008 1 79.62 78 ASN A N 1
ATOM 614 C CA . ASN A 1 78 ? 1.196 -23.469 11.594 1 79.62 78 ASN A CA 1
ATOM 615 C C . ASN A 1 78 ? 2.268 -23.281 10.523 1 79.62 78 ASN A C 1
ATOM 617 O O . ASN A 1 78 ? 3.455 -23.469 10.789 1 79.62 78 ASN A O 1
ATOM 621 N N . LYS A 1 79 ? 1.797 -23.031 9.406 1 86.56 79 LYS A N 1
ATOM 622 C CA . LYS A 1 79 ? 2.732 -22.859 8.297 1 86.56 79 LYS A CA 1
ATOM 623 C C . LYS A 1 79 ? 2.562 -21.5 7.641 1 86.56 79 LYS A C 1
ATOM 625 O O . LYS A 1 79 ? 1.439 -21 7.5 1 86.56 79 LYS A O 1
ATOM 630 N N . ARG A 1 80 ? 3.721 -20.922 7.328 1 92.81 80 ARG A N 1
ATOM 631 C CA . ARG A 1 80 ? 3.662 -19.719 6.5 1 92.81 80 ARG A CA 1
ATOM 632 C C . ARG A 1 80 ? 3.527 -20.078 5.023 1 92.81 80 ARG A C 1
ATOM 634 O O . ARG A 1 80 ? 4.441 -20.656 4.434 1 92.81 80 ARG A O 1
ATOM 641 N N . ILE A 1 81 ? 2.428 -19.797 4.484 1 90.62 81 ILE A N 1
ATOM 642 C CA . ILE A 1 81 ? 2.107 -20.188 3.113 1 90.62 81 ILE A CA 1
ATOM 643 C C . ILE A 1 81 ? 2.633 -19.125 2.146 1 90.62 81 ILE A C 1
ATOM 645 O O . ILE A 1 81 ? 2.396 -17.938 2.334 1 90.62 81 ILE A O 1
ATOM 649 N N . ARG A 1 82 ? 3.402 -19.547 1.128 1 93.56 82 ARG A N 1
ATOM 650 C CA . ARG A 1 82 ? 3.912 -18.641 0.105 1 93.56 82 ARG A CA 1
ATOM 651 C C . ARG A 1 82 ? 2.977 -18.594 -1.099 1 93.56 82 ARG A C 1
ATOM 653 O O . ARG A 1 82 ? 2.775 -19.594 -1.775 1 93.56 82 ARG A O 1
ATOM 660 N N . ILE A 1 83 ? 2.398 -17.406 -1.305 1 92.75 83 ILE A N 1
ATOM 661 C CA . ILE A 1 83 ? 1.48 -17.172 -2.416 1 92.75 83 ILE A CA 1
ATOM 662 C C . ILE A 1 83 ? 2.117 -16.219 -3.428 1 92.75 83 ILE A C 1
ATOM 664 O O . ILE A 1 83 ? 2.744 -15.234 -3.049 1 92.75 83 ILE A O 1
ATOM 668 N N . TYR A 1 84 ? 1.935 -16.594 -4.711 1 93.81 84 TYR A N 1
ATOM 669 C CA . TYR A 1 84 ? 2.486 -15.797 -5.801 1 93.81 84 TYR A CA 1
ATOM 670 C C . TYR A 1 84 ? 1.375 -15.211 -6.66 1 93.81 84 TYR A C 1
ATOM 672 O O . TYR A 1 84 ? 0.397 -15.891 -6.977 1 93.81 84 TYR A O 1
ATOM 680 N N . VAL A 1 85 ? 1.506 -13.883 -6.977 1 93.12 85 VAL A N 1
ATOM 681 C CA . VAL A 1 85 ? 0.653 -13.156 -7.914 1 93.12 85 VAL A CA 1
ATOM 682 C C . VAL A 1 85 ? 1.517 -12.406 -8.922 1 93.12 85 VAL A C 1
ATOM 684 O O . VAL A 1 85 ? 2.484 -11.742 -8.547 1 93.12 85 VAL A O 1
ATOM 687 N N . ASP A 1 86 ? 1.291 -12.555 -10.195 1 93.25 86 ASP A N 1
ATOM 688 C CA . ASP A 1 86 ? 2.045 -11.773 -11.164 1 93.25 86 ASP A CA 1
ATOM 689 C C . ASP A 1 86 ? 1.12 -10.867 -11.977 1 93.25 86 ASP A C 1
ATOM 691 O O . ASP A 1 86 ? -0.104 -10.984 -11.898 1 93.25 86 ASP A O 1
ATOM 695 N N . GLY A 1 87 ? 1.744 -9.859 -12.617 1 93.12 87 GLY A N 1
ATOM 696 C CA . GLY A 1 87 ? 0.968 -8.945 -13.438 1 93.12 87 GLY A CA 1
ATOM 697 C C . GLY A 1 87 ? 1.797 -7.809 -14.016 1 93.12 87 GLY A C 1
ATOM 698 O O . GLY A 1 87 ? 3.018 -7.781 -13.852 1 93.12 87 GLY A O 1
ATOM 699 N N . ILE A 1 88 ? 1.077 -7 -14.734 1 94.94 88 ILE A N 1
ATOM 700 C CA . ILE A 1 88 ? 1.69 -5.812 -15.312 1 94.94 88 ILE A CA 1
ATOM 701 C C . ILE A 1 88 ? 1.889 -4.754 -14.234 1 94.94 88 ILE A C 1
ATOM 703 O O . ILE A 1 88 ? 2.986 -4.215 -14.078 1 94.94 88 ILE A O 1
ATOM 707 N N . PHE A 1 89 ? 0.79 -4.461 -13.469 1 95.19 89 PHE A N 1
ATOM 708 C CA . PHE A 1 89 ? 0.761 -3.484 -12.383 1 95.19 89 PHE A CA 1
ATOM 709 C C . PHE A 1 89 ? 1.132 -2.098 -12.898 1 95.19 89 PHE A C 1
ATOM 711 O O . PHE A 1 89 ? 2.006 -1.436 -12.336 1 95.19 89 PHE A O 1
ATOM 718 N N . ASP A 1 90 ? 0.482 -1.726 -13.984 1 95.81 90 ASP A N 1
ATOM 719 C CA . ASP A 1 90 ? 0.621 -0.371 -14.508 1 95.81 90 ASP A CA 1
ATOM 720 C C . ASP A 1 90 ? -0.149 0.632 -13.656 1 95.81 90 ASP A C 1
ATOM 722 O O . ASP A 1 90 ? -1.038 1.326 -14.156 1 95.81 90 ASP A O 1
ATOM 726 N N . GLY A 1 91 ? 0.216 0.712 -12.453 1 93.75 91 GLY A N 1
ATOM 727 C CA . GLY A 1 91 ? -0.515 1.362 -11.375 1 93.75 91 GLY A CA 1
ATOM 728 C C . GLY A 1 91 ? -1.199 0.382 -10.438 1 93.75 91 GLY A C 1
ATOM 729 O O . GLY A 1 91 ? -1.096 -0.833 -10.625 1 93.75 91 GLY A O 1
ATOM 730 N N . LEU A 1 92 ? -1.73 0.933 -9.391 1 93.69 92 LEU A N 1
ATOM 731 C CA . LEU A 1 92 ? -2.504 0.155 -8.422 1 93.69 92 LEU A CA 1
ATOM 732 C C . LEU A 1 92 ? -3.885 0.768 -8.219 1 93.69 92 LEU A C 1
ATOM 734 O O . LEU A 1 92 ? -4 1.912 -7.77 1 93.69 92 LEU A O 1
ATOM 738 N N . ASP A 1 93 ? -4.871 0.065 -8.625 1 93.75 93 ASP A N 1
ATOM 739 C CA . ASP A 1 93 ? -6.223 0.536 -8.344 1 93.75 93 ASP A CA 1
ATOM 740 C C . ASP A 1 93 ? -6.867 -0.289 -7.23 1 93.75 93 ASP A C 1
ATOM 742 O O . ASP A 1 93 ? -6.219 -1.15 -6.633 1 93.75 93 ASP A O 1
ATOM 746 N N . VAL A 1 94 ? -8.094 0.026 -6.934 1 94.44 94 VAL A N 1
ATOM 747 C CA . VAL A 1 94 ? -8.781 -0.621 -5.82 1 94.44 94 VAL A CA 1
ATOM 748 C C . VAL A 1 94 ? -8.922 -2.115 -6.098 1 94.44 94 VAL A C 1
ATOM 750 O O . VAL A 1 94 ? -8.758 -2.939 -5.195 1 94.44 94 VAL A O 1
ATOM 753 N N . SER A 1 95 ? -9.141 -2.436 -7.285 1 90.06 95 SER A N 1
ATOM 754 C CA . SER A 1 95 ? -9.297 -3.84 -7.652 1 90.06 95 SER A CA 1
ATOM 755 C C . SER A 1 95 ? -8.016 -4.629 -7.371 1 90.06 95 SER A C 1
ATOM 757 O O . SER A 1 95 ? -8.062 -5.711 -6.785 1 90.06 95 SER A O 1
ATOM 759 N N . ASP A 1 96 ? -6.895 -4.102 -7.836 1 92.5 96 ASP A N 1
ATOM 760 C CA . ASP A 1 96 ? -5.609 -4.73 -7.551 1 92.5 96 ASP A CA 1
ATOM 761 C C . ASP A 1 96 ? -5.406 -4.914 -6.051 1 92.5 96 ASP A C 1
ATOM 763 O O . ASP A 1 96 ? -5.047 -6 -5.594 1 92.5 96 ASP A O 1
ATOM 767 N N . ALA A 1 97 ? -5.684 -3.861 -5.344 1 94.69 97 ALA A N 1
ATOM 768 C CA . ALA A 1 97 ? -5.445 -3.867 -3.902 1 94.69 97 ALA A CA 1
ATOM 769 C C . ALA A 1 97 ? -6.293 -4.93 -3.209 1 94.69 97 ALA A C 1
ATOM 771 O O . ALA A 1 97 ? -5.809 -5.648 -2.332 1 94.69 97 ALA A O 1
ATOM 772 N N . LEU A 1 98 ? -7.516 -4.984 -3.621 1 92.81 98 LEU A N 1
ATOM 773 C CA . LEU A 1 98 ? -8.422 -5.934 -2.982 1 92.81 98 LEU A CA 1
ATOM 774 C C . LEU A 1 98 ? -8.047 -7.367 -3.338 1 92.81 98 LEU A C 1
ATOM 776 O O . LEU A 1 98 ? -8.164 -8.273 -2.508 1 92.81 98 LEU A O 1
ATOM 780 N N . LYS A 1 99 ? -7.57 -7.594 -4.539 1 90.31 99 LYS A N 1
ATOM 781 C CA . LYS A 1 99 ? -7.066 -8.906 -4.93 1 90.31 99 LYS A CA 1
ATOM 782 C C . LYS A 1 99 ? -5.859 -9.305 -4.086 1 90.31 99 LYS A C 1
ATOM 784 O O . LYS A 1 99 ? -5.777 -10.43 -3.598 1 90.31 99 LYS A O 1
ATOM 789 N N . LEU A 1 100 ? -4.992 -8.406 -3.912 1 93.81 100 LEU A N 1
ATOM 790 C CA . LEU A 1 100 ? -3.793 -8.656 -3.119 1 93.81 100 LEU A CA 1
ATOM 791 C C . LEU A 1 100 ? -4.145 -8.867 -1.651 1 93.81 100 LEU A C 1
ATOM 793 O O . LEU A 1 100 ? -3.555 -9.719 -0.982 1 93.81 100 LEU A O 1
ATOM 797 N N . ARG A 1 101 ? -5.113 -8.141 -1.17 1 93.31 101 ARG A N 1
ATOM 798 C CA . ARG A 1 101 ? -5.609 -8.328 0.189 1 93.31 101 ARG A CA 1
ATOM 799 C C . ARG A 1 101 ? -6.164 -9.734 0.383 1 93.31 101 ARG A C 1
ATOM 801 O O . ARG A 1 101 ? -5.863 -10.391 1.382 1 93.31 101 ARG A O 1
ATOM 808 N N . GLN A 1 102 ? -6.93 -10.125 -0.58 1 90.5 102 GLN A N 1
ATOM 809 C CA . GLN A 1 102 ? -7.52 -11.453 -0.489 1 90.5 102 GLN A CA 1
ATOM 810 C C . GLN A 1 102 ? -6.441 -12.539 -0.503 1 90.5 102 GLN A C 1
ATOM 812 O O . GLN A 1 102 ? -6.52 -13.508 0.255 1 90.5 102 GLN A O 1
ATOM 817 N N . ALA A 1 103 ? -5.469 -12.336 -1.351 1 91.56 103 ALA A N 1
ATOM 818 C CA . ALA A 1 103 ? -4.359 -13.289 -1.394 1 91.56 103 ALA A CA 1
ATOM 819 C C . ALA A 1 103 ? -3.615 -13.328 -0.061 1 91.56 103 ALA A C 1
ATOM 821 O O . ALA A 1 103 ? -3.307 -14.406 0.455 1 91.56 103 ALA A O 1
ATOM 822 N N . LYS A 1 104 ? -3.391 -12.203 0.511 1 93.44 104 LYS A N 1
ATOM 823 C CA . LYS A 1 104 ? -2.643 -12.094 1.759 1 93.44 104 LYS A CA 1
ATOM 824 C C . LYS A 1 104 ? -3.404 -12.727 2.918 1 93.44 104 LYS A C 1
ATOM 826 O O . LYS A 1 104 ? -2.799 -13.305 3.822 1 93.44 104 LYS A O 1
ATOM 831 N N . LEU A 1 105 ? -4.676 -12.656 2.818 1 91.31 105 LEU A N 1
ATOM 832 C CA . LEU A 1 105 ? -5.492 -13.102 3.941 1 91.31 105 LEU A CA 1
ATOM 833 C C . LEU A 1 105 ? -6.074 -14.492 3.68 1 91.31 105 LEU A C 1
ATOM 835 O O . LEU A 1 105 ? -6.922 -14.969 4.438 1 91.31 105 LEU A O 1
ATOM 839 N N . ALA A 1 106 ? -5.633 -15.125 2.693 1 89.31 106 ALA A N 1
ATOM 840 C CA . ALA A 1 106 ? -6.188 -16.406 2.244 1 89.31 106 ALA A CA 1
ATOM 841 C C . ALA A 1 106 ? -5.895 -17.516 3.25 1 89.31 106 ALA A C 1
ATOM 843 O O . ALA A 1 106 ? -6.613 -18.516 3.305 1 89.31 106 ALA A O 1
ATOM 844 N N . PHE A 1 107 ? -4.777 -17.438 4 1 88.12 107 PHE A N 1
ATOM 845 C CA . PHE A 1 107 ? -4.375 -18.359 5.059 1 88.12 107 PHE A CA 1
ATOM 846 C C . PHE A 1 107 ? -3.971 -17.594 6.312 1 88.12 107 PHE A C 1
ATOM 848 O O . PHE A 1 107 ? -3.768 -16.375 6.27 1 88.12 107 PHE A O 1
ATOM 855 N N . PRO A 1 108 ? -3.941 -18.234 7.414 1 89.12 108 PRO A N 1
ATOM 856 C CA . PRO A 1 108 ? -3.609 -17.531 8.656 1 89.12 108 PRO A CA 1
ATOM 857 C C . PRO A 1 108 ? -2.266 -16.797 8.578 1 89.12 108 PRO A C 1
ATOM 859 O O . PRO A 1 108 ? -2.102 -15.734 9.18 1 89.12 108 PRO A O 1
ATOM 862 N N . SER A 1 109 ? -1.325 -17.391 7.91 1 92.5 109 SER A N 1
ATOM 863 C CA . SER A 1 109 ? -0.011 -16.781 7.703 1 92.5 109 SER A CA 1
ATOM 864 C C . SER A 1 109 ? 0.432 -16.906 6.25 1 92.5 109 SER A C 1
ATOM 866 O O . SER A 1 109 ? 0.631 -18.016 5.75 1 92.5 109 SER A O 1
ATOM 868 N N . VAL A 1 110 ? 0.587 -15.758 5.66 1 92.94 110 VAL A N 1
ATOM 869 C CA . VAL A 1 110 ? 0.917 -15.773 4.238 1 92.94 110 VAL A CA 1
ATOM 870 C C . VAL A 1 110 ? 2.133 -14.891 3.979 1 92.94 110 VAL A C 1
ATOM 872 O O . VAL A 1 110 ? 2.238 -13.789 4.531 1 92.94 110 VAL A O 1
ATOM 875 N N . HIS A 1 111 ? 3.105 -15.375 3.238 1 95.88 111 HIS A N 1
ATOM 876 C CA . HIS A 1 111 ? 4.117 -14.586 2.547 1 95.88 111 HIS A CA 1
ATOM 877 C C . HIS A 1 111 ? 3.713 -14.32 1.1 1 95.88 111 HIS A C 1
ATOM 879 O O . HIS A 1 111 ? 3.773 -15.219 0.258 1 95.88 111 HIS A O 1
ATOM 885 N N . LEU A 1 112 ? 3.279 -13.109 0.808 1 95.69 112 LEU A N 1
ATOM 886 C CA . LEU A 1 112 ? 2.766 -12.773 -0.517 1 95.69 112 LEU A CA 1
ATOM 887 C C . LEU A 1 112 ? 3.873 -12.219 -1.405 1 95.69 112 LEU A C 1
ATOM 889 O O . LEU A 1 112 ? 4.434 -11.156 -1.116 1 95.69 112 LEU A O 1
ATOM 893 N N . MET A 1 113 ? 4.188 -12.969 -2.477 1 96.56 113 MET A N 1
ATOM 894 C CA . MET A 1 113 ? 5.16 -12.578 -3.494 1 96.56 113 MET A CA 1
ATOM 895 C C . MET A 1 113 ? 4.465 -12.055 -4.746 1 96.56 113 MET A C 1
ATOM 897 O O . MET A 1 113 ? 3.543 -12.695 -5.258 1 96.56 113 MET A O 1
ATOM 901 N N . VAL A 1 114 ? 4.914 -10.883 -5.188 1 96.94 114 VAL A N 1
ATOM 902 C CA . VAL A 1 114 ? 4.324 -10.297 -6.391 1 96.94 114 VAL A CA 1
ATOM 903 C C . VAL A 1 114 ? 5.383 -10.195 -7.484 1 96.94 114 VAL A C 1
ATOM 905 O O . VAL A 1 114 ? 6.461 -9.641 -7.266 1 96.94 114 VAL A O 1
ATOM 908 N N . GLY A 1 115 ? 5.074 -10.773 -8.617 1 96.5 115 GLY A N 1
ATOM 909 C CA . GLY A 1 115 ? 5.926 -10.68 -9.789 1 96.5 115 GLY A CA 1
ATOM 910 C C . GLY A 1 115 ? 5.469 -9.617 -10.773 1 96.5 115 GLY A C 1
ATOM 911 O O . GLY A 1 115 ? 4.332 -9.641 -11.242 1 96.5 115 GLY A O 1
ATOM 912 N N . VAL A 1 116 ? 6.387 -8.711 -11.109 1 97.12 116 VAL A N 1
ATOM 913 C CA . VAL A 1 116 ? 6.105 -7.668 -12.086 1 97.12 116 VAL A CA 1
ATOM 914 C C . VAL A 1 116 ? 6.777 -8.008 -13.414 1 97.12 116 VAL A C 1
ATOM 916 O O . VAL A 1 116 ? 7.984 -8.258 -13.461 1 97.12 116 VAL A O 1
ATOM 919 N N . PHE A 1 117 ? 5.953 -8.016 -14.484 1 96.75 117 PHE A N 1
ATOM 920 C CA . PHE A 1 117 ? 6.504 -8.328 -15.797 1 96.75 117 PHE A CA 1
ATOM 921 C C . PHE A 1 117 ? 7.457 -7.227 -16.266 1 96.75 117 PHE A C 1
ATOM 923 O O . PHE A 1 117 ? 7.184 -6.043 -16.062 1 96.75 117 PHE A O 1
ATOM 930 N N . SER A 1 118 ? 8.516 -7.684 -16.906 1 97.75 118 SER A N 1
ATOM 931 C CA . SER A 1 118 ? 9.469 -6.723 -17.438 1 97.75 118 SER A CA 1
ATOM 932 C C . SER A 1 118 ? 8.891 -5.992 -18.656 1 97.75 118 SER A C 1
ATOM 934 O O . SER A 1 118 ? 7.918 -6.453 -19.25 1 97.75 118 SER A O 1
ATOM 936 N N . ASP A 1 119 ? 9.539 -4.844 -18.969 1 97.81 119 ASP A N 1
ATOM 937 C CA . ASP A 1 119 ? 9.148 -4.129 -20.188 1 97.81 119 ASP A CA 1
ATOM 938 C C . ASP A 1 119 ? 9.344 -4.996 -21.422 1 97.81 119 ASP A C 1
ATOM 940 O O . ASP A 1 119 ? 8.523 -4.973 -22.344 1 97.81 119 ASP A O 1
ATOM 944 N N . GLN A 1 120 ? 10.445 -5.711 -21.406 1 97.62 120 GLN A N 1
ATOM 945 C CA . GLN A 1 120 ? 10.75 -6.598 -22.516 1 97.62 120 GLN A CA 1
ATOM 946 C C . GLN A 1 120 ? 9.688 -7.68 -22.672 1 97.62 120 GLN A C 1
ATOM 948 O O . GLN A 1 120 ? 9.234 -7.965 -23.781 1 97.62 120 GLN A O 1
ATOM 953 N N . ALA A 1 121 ? 9.305 -8.336 -21.562 1 96.19 121 ALA A N 1
ATOM 954 C CA . ALA A 1 121 ? 8.273 -9.359 -21.594 1 96.19 121 ALA A CA 1
ATOM 955 C C . ALA A 1 121 ? 6.961 -8.805 -22.141 1 96.19 121 ALA A C 1
ATOM 957 O O . ALA A 1 121 ? 6.273 -9.469 -22.922 1 96.19 121 ALA A O 1
ATOM 958 N N . LEU A 1 122 ? 6.59 -7.586 -21.734 1 96.56 122 LEU A N 1
ATOM 959 C CA . LEU A 1 122 ? 5.367 -6.953 -22.219 1 96.56 122 LEU A CA 1
ATOM 960 C C . LEU A 1 122 ? 5.414 -6.754 -23.734 1 96.56 122 LEU A C 1
ATOM 962 O O . LEU A 1 122 ? 4.461 -7.094 -24.438 1 96.56 122 LEU A O 1
ATOM 966 N N . GLN A 1 123 ? 6.465 -6.266 -24.156 1 96.69 123 GLN A N 1
ATOM 967 C CA . GLN A 1 123 ? 6.637 -6.023 -25.594 1 96.69 123 GLN A CA 1
ATOM 968 C C . GLN A 1 123 ? 6.535 -7.32 -26.375 1 96.69 123 GLN A C 1
ATOM 970 O O . GLN A 1 123 ? 5.852 -7.379 -27.406 1 96.69 123 GLN A O 1
ATOM 975 N N . MET A 1 124 ? 7.223 -8.336 -25.938 1 96.19 124 MET A N 1
ATOM 976 C CA . MET A 1 124 ? 7.25 -9.633 -26.609 1 96.19 124 MET A CA 1
ATOM 977 C C . MET A 1 124 ? 5.844 -10.211 -26.719 1 96.19 124 MET A C 1
ATOM 979 O O . MET A 1 124 ? 5.555 -10.961 -27.656 1 96.19 124 MET A O 1
ATOM 983 N N . HIS A 1 125 ? 4.992 -9.859 -25.844 1 94.5 125 HIS A N 1
ATOM 984 C CA . HIS A 1 125 ? 3.648 -10.43 -25.828 1 94.5 125 HIS A CA 1
ATOM 985 C C . HIS A 1 125 ? 2.604 -9.391 -26.219 1 94.5 125 HIS A C 1
ATOM 987 O O . HIS A 1 125 ? 1.422 -9.547 -25.906 1 94.5 125 HIS A O 1
ATOM 993 N N . ASN A 1 126 ? 3.006 -8.289 -26.719 1 95.38 126 ASN A N 1
ATOM 994 C CA . ASN A 1 126 ? 2.186 -7.254 -27.328 1 95.38 126 ASN A CA 1
ATOM 995 C C . ASN A 1 126 ? 1.343 -6.512 -26.297 1 95.38 126 ASN A C 1
ATOM 997 O O . ASN A 1 126 ? 0.172 -6.215 -26.547 1 95.38 126 ASN A O 1
ATOM 1001 N N . HIS A 1 127 ? 1.937 -6.352 -25.156 1 94.25 127 HIS A N 1
ATOM 1002 C CA . HIS A 1 127 ? 1.373 -5.492 -24.125 1 94.25 127 HIS A CA 1
ATOM 1003 C C . HIS A 1 127 ? 2.217 -4.234 -23.922 1 94.25 127 HIS A C 1
ATOM 1005 O O . HIS A 1 127 ? 3.365 -4.18 -24.375 1 94.25 127 HIS A O 1
ATOM 1011 N N . SER A 1 128 ? 1.502 -3.242 -23.406 1 94 128 SER A N 1
ATOM 1012 C CA . SER A 1 128 ? 2.215 -2.006 -23.094 1 94 128 SER A CA 1
ATOM 1013 C C . SER A 1 128 ? 1.849 -1.487 -21.703 1 94 128 SER A C 1
ATOM 1015 O O . SER A 1 128 ? 0.836 -1.896 -21.141 1 94 128 SER A O 1
ATOM 1017 N N . SER A 1 129 ? 2.713 -0.719 -21.172 1 94.75 129 SER A N 1
ATOM 1018 C CA . SER A 1 129 ? 2.488 -0.027 -19.906 1 94.75 129 SER A CA 1
ATOM 1019 C C . SER A 1 129 ? 2.873 1.444 -20.016 1 94.75 129 SER A C 1
ATOM 1021 O O . SER A 1 129 ? 3.77 1.807 -20.781 1 94.75 129 SER A O 1
ATOM 1023 N N . ASN A 1 130 ? 2.191 2.256 -19.234 1 94.69 130 ASN A N 1
ATOM 1024 C CA . ASN A 1 130 ? 2.492 3.682 -19.203 1 94.69 130 ASN A CA 1
ATOM 1025 C C . ASN A 1 130 ? 3.719 3.973 -18.344 1 94.69 130 ASN A C 1
ATOM 1027 O O . ASN A 1 130 ? 4.297 5.055 -18.422 1 94.69 130 ASN A O 1
ATOM 1031 N N . ARG A 1 131 ? 4.203 2.973 -17.578 1 96 131 ARG A N 1
ATOM 1032 C CA . ARG A 1 131 ? 5.297 3.154 -16.625 1 96 131 ARG A CA 1
ATOM 1033 C C . ARG A 1 131 ? 6.355 2.07 -16.797 1 96 131 ARG A C 1
ATOM 1035 O O . ARG A 1 131 ? 6.031 0.909 -17.047 1 96 131 ARG A O 1
ATOM 1042 N N . PRO A 1 132 ? 7.578 2.475 -16.656 1 97.06 132 PRO A N 1
ATOM 1043 C CA . PRO A 1 132 ? 8.617 1.45 -16.719 1 97.06 132 PRO A CA 1
ATOM 1044 C C . PRO A 1 132 ? 8.555 0.457 -15.562 1 97.06 132 PRO A C 1
ATOM 1046 O O . PRO A 1 132 ? 7.973 0.758 -14.523 1 97.06 132 PRO A O 1
ATOM 1049 N N . GLU A 1 133 ? 9.188 -0.659 -15.758 1 97.62 133 GLU A N 1
ATOM 1050 C CA . GLU A 1 133 ? 9.172 -1.729 -14.766 1 97.62 133 GLU A CA 1
ATOM 1051 C C . GLU A 1 133 ? 9.633 -1.225 -13.398 1 97.62 133 GLU A C 1
ATOM 1053 O O . GLU A 1 133 ? 9.07 -1.604 -12.367 1 97.62 133 GLU A O 1
ATOM 1058 N N . ILE A 1 134 ? 10.633 -0.402 -13.414 1 97.25 134 ILE A N 1
ATOM 1059 C CA . ILE A 1 134 ? 11.227 0.078 -12.172 1 97.25 134 ILE A CA 1
ATOM 1060 C C . ILE A 1 134 ? 10.18 0.829 -11.359 1 97.25 134 ILE A C 1
ATOM 1062 O O . ILE A 1 134 ? 10.086 0.654 -10.141 1 97.25 134 ILE A O 1
ATOM 1066 N N . GLU A 1 135 ? 9.367 1.622 -11.945 1 97.06 135 GLU A N 1
ATOM 1067 C CA . GLU A 1 135 ? 8.328 2.377 -11.266 1 97.06 135 GLU A CA 1
ATOM 1068 C C . GLU A 1 135 ? 7.195 1.46 -10.797 1 97.06 135 GLU A C 1
ATOM 1070 O O . GLU A 1 135 ? 6.68 1.617 -9.688 1 97.06 135 GLU A O 1
ATOM 1075 N N . ARG A 1 136 ? 6.887 0.551 -11.688 1 97.81 136 ARG A N 1
ATOM 1076 C CA . ARG A 1 136 ? 5.812 -0.376 -11.352 1 97.81 136 ARG A CA 1
ATOM 1077 C C . ARG A 1 136 ? 6.195 -1.265 -10.18 1 97.81 136 ARG A C 1
ATOM 1079 O O . ARG A 1 136 ? 5.41 -1.441 -9.242 1 97.81 136 ARG A O 1
ATOM 1086 N N . ALA A 1 137 ? 7.414 -1.758 -10.172 1 97.88 137 ALA A N 1
ATOM 1087 C CA . ALA A 1 137 ? 7.914 -2.596 -9.086 1 97.88 137 ALA A CA 1
ATOM 1088 C C . ALA A 1 137 ? 8.039 -1.799 -7.789 1 97.88 137 ALA A C 1
ATOM 1090 O O . ALA A 1 137 ? 7.691 -2.289 -6.715 1 97.88 137 ALA A O 1
ATOM 1091 N N . GLU A 1 138 ? 8.516 -0.628 -7.91 1 97.5 138 GLU A N 1
ATOM 1092 C CA . GLU A 1 138 ? 8.656 0.213 -6.727 1 97.5 138 GLU A CA 1
ATOM 1093 C C . GLU A 1 138 ? 7.297 0.551 -6.121 1 97.5 138 GLU A C 1
ATOM 1095 O O . GLU A 1 138 ? 7.137 0.555 -4.898 1 97.5 138 GLU A O 1
ATOM 1100 N N . LEU A 1 139 ? 6.383 0.812 -6.953 1 97.25 139 LEU A N 1
ATOM 1101 C CA . LEU A 1 139 ? 5.051 1.172 -6.484 1 97.25 139 LEU A CA 1
ATOM 1102 C C . LEU A 1 139 ? 4.434 0.036 -5.672 1 97.25 139 LEU A C 1
ATOM 1104 O O . LEU A 1 139 ? 3.943 0.254 -4.562 1 97.25 139 LEU A O 1
ATOM 1108 N N . VAL A 1 140 ? 4.473 -1.195 -6.148 1 97.12 140 VAL A N 1
ATOM 1109 C CA . VAL A 1 140 ? 3.781 -2.293 -5.48 1 97.12 140 VAL A CA 1
ATOM 1110 C C . VAL A 1 140 ? 4.484 -2.623 -4.164 1 97.12 140 VAL A C 1
ATOM 1112 O O . VAL A 1 140 ? 3.865 -3.143 -3.234 1 97.12 140 VAL A O 1
ATOM 1115 N N . ARG A 1 141 ? 5.746 -2.262 -4.07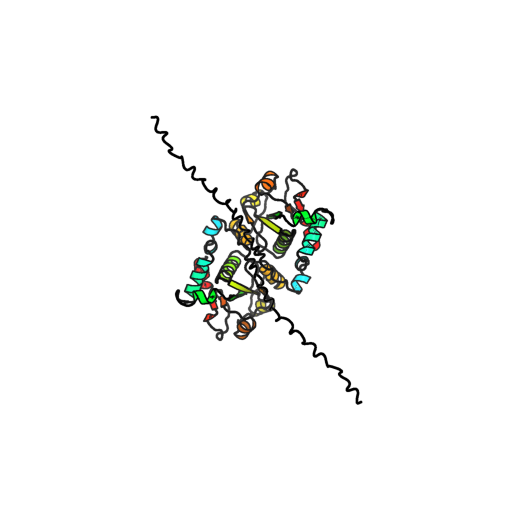4 1 96.81 141 ARG A N 1
ATOM 1116 C CA . ARG A 1 141 ? 6.508 -2.436 -2.844 1 96.81 141 ARG A CA 1
ATOM 1117 C C . ARG A 1 141 ? 5.828 -1.731 -1.674 1 96.81 141 ARG A C 1
ATOM 1119 O O . ARG A 1 141 ? 5.969 -2.15 -0.523 1 96.81 141 ARG A O 1
ATOM 1126 N N . HIS A 1 142 ? 5.031 -0.774 -1.972 1 96.62 142 HIS A N 1
ATOM 1127 C CA . HIS A 1 142 ? 4.453 0.063 -0.927 1 96.62 142 HIS A CA 1
ATOM 1128 C C . HIS A 1 142 ? 3.008 -0.331 -0.644 1 96.62 142 HIS A C 1
ATOM 1130 O O . HIS A 1 142 ? 2.334 0.308 0.167 1 96.62 142 HIS A O 1
ATOM 1136 N N . CYS A 1 143 ? 2.578 -1.335 -1.284 1 96.75 143 CYS A N 1
ATOM 1137 C CA . CYS A 1 143 ? 1.282 -1.915 -0.953 1 96.75 143 CYS A CA 1
ATOM 1138 C C . CYS A 1 143 ? 1.356 -2.711 0.345 1 96.75 143 CYS A C 1
ATOM 1140 O O . CYS A 1 143 ? 2.248 -3.545 0.517 1 96.75 143 CYS A O 1
ATOM 1142 N N . ARG A 1 144 ? 0.421 -2.584 1.171 1 95.81 144 ARG A N 1
ATOM 1143 C CA . ARG A 1 144 ? 0.396 -3.107 2.533 1 95.81 144 ARG A CA 1
ATOM 1144 C C . ARG A 1 144 ? 0.49 -4.629 2.537 1 95.81 144 ARG A C 1
ATOM 1146 O O . ARG A 1 144 ? 1.016 -5.219 3.482 1 95.81 144 ARG A O 1
ATOM 1153 N N . TRP A 1 145 ? 0.069 -5.238 1.542 1 95.81 145 TRP A N 1
ATOM 1154 C CA . TRP A 1 145 ? -0.18 -6.676 1.565 1 95.81 145 TRP A CA 1
ATOM 1155 C C . TRP A 1 145 ? 1.032 -7.445 1.052 1 95.81 145 TRP A C 1
ATOM 1157 O O . TRP A 1 145 ? 1.149 -8.656 1.279 1 95.81 145 TRP A O 1
ATOM 1167 N N . ILE A 1 146 ? 1.899 -6.766 0.418 1 97.06 146 ILE A N 1
ATOM 1168 C CA . ILE A 1 146 ? 2.963 -7.434 -0.324 1 97.06 146 ILE A CA 1
ATOM 1169 C C . ILE A 1 146 ? 4.191 -7.594 0.568 1 97.06 146 ILE A C 1
ATOM 1171 O O . ILE A 1 146 ? 4.66 -6.629 1.173 1 97.06 146 ILE A O 1
ATOM 1175 N N . ASP A 1 147 ? 4.738 -8.836 0.548 1 96.88 147 ASP A N 1
ATOM 1176 C CA . ASP A 1 147 ? 5.914 -9.125 1.364 1 96.88 147 ASP A CA 1
ATOM 1177 C C . ASP A 1 147 ? 7.184 -9.148 0.514 1 96.88 147 ASP A C 1
ATOM 1179 O O . ASP A 1 147 ? 8.281 -8.938 1.027 1 96.88 147 ASP A O 1
ATOM 1183 N N . GLU A 1 148 ? 7.023 -9.484 -0.699 1 97.56 148 GLU A N 1
ATOM 1184 C CA . GLU A 1 148 ? 8.156 -9.648 -1.6 1 97.56 148 GLU A CA 1
ATOM 1185 C C . GLU A 1 148 ? 7.785 -9.273 -3.031 1 97.56 148 GLU A C 1
ATOM 1187 O O . GLU A 1 148 ? 6.707 -9.633 -3.51 1 97.56 148 GLU A O 1
ATOM 1192 N N . VAL A 1 149 ? 8.719 -8.523 -3.709 1 98 149 VAL A N 1
ATOM 1193 C CA . VAL A 1 149 ? 8.516 -8.156 -5.109 1 98 149 VAL A CA 1
ATOM 1194 C C . VAL A 1 149 ? 9.586 -8.82 -5.973 1 98 149 VAL A C 1
ATOM 1196 O O . VAL A 1 149 ? 10.766 -8.844 -5.609 1 98 149 VAL A O 1
ATOM 1199 N N . VAL A 1 150 ? 9.141 -9.375 -7.062 1 97.12 150 VAL A N 1
ATOM 1200 C CA . VAL A 1 150 ? 10.039 -9.984 -8.047 1 97.12 150 VAL A CA 1
ATOM 1201 C C . VAL A 1 150 ? 9.93 -9.234 -9.375 1 97.12 150 VAL A C 1
ATOM 1203 O O . VAL A 1 150 ? 8.844 -9.102 -9.93 1 97.12 150 VAL A O 1
ATOM 1206 N N . LYS A 1 151 ? 11.047 -8.781 -9.875 1 97.38 151 LYS A N 1
ATOM 1207 C CA . LYS A 1 151 ? 11.086 -8.195 -11.211 1 97.38 151 LYS A CA 1
ATOM 1208 C C . LYS A 1 151 ? 11.352 -9.25 -12.273 1 97.38 151 LYS A C 1
ATOM 1210 O O . LYS A 1 151 ? 11.781 -10.367 -11.953 1 97.38 151 LYS A O 1
ATOM 1215 N N . ASP A 1 152 ? 11.125 -8.82 -13.469 1 97 152 ASP A N 1
ATOM 1216 C CA . ASP A 1 152 ? 11.336 -9.711 -14.602 1 97 152 ASP A CA 1
ATOM 1217 C C . ASP A 1 152 ? 10.695 -11.078 -14.344 1 97 152 ASP A C 1
ATOM 1219 O O . ASP A 1 152 ? 11.344 -12.109 -14.477 1 97 152 ASP A O 1
ATOM 1223 N N . ALA A 1 153 ? 9.453 -11.023 -13.867 1 96.06 153 ALA A N 1
ATOM 1224 C CA . ALA A 1 153 ? 8.695 -12.242 -13.617 1 96.06 153 ALA A CA 1
ATOM 1225 C C . ALA A 1 153 ? 8.492 -13.039 -14.898 1 96.06 153 ALA A C 1
ATOM 1227 O O . ALA A 1 153 ? 8.32 -12.461 -15.977 1 96.06 153 ALA A O 1
ATOM 1228 N N . PRO A 1 154 ? 8.531 -14.336 -14.773 1 93.62 154 PRO A N 1
ATOM 1229 C CA . PRO A 1 154 ? 8.289 -15.148 -15.969 1 93.62 154 PRO A CA 1
ATOM 1230 C C . PRO A 1 154 ? 6.875 -14.992 -16.516 1 93.62 154 PRO A C 1
ATOM 1232 O O . PRO A 1 154 ? 5.914 -14.938 -15.742 1 93.62 154 PRO A O 1
ATOM 1235 N N . TRP A 1 155 ? 6.785 -14.898 -17.828 1 92.38 155 TRP A N 1
ATOM 1236 C CA . TRP A 1 155 ? 5.48 -14.781 -18.469 1 92.38 155 TRP A CA 1
ATOM 1237 C C . TRP A 1 155 ? 4.66 -16.047 -18.281 1 92.38 155 TRP A C 1
ATOM 1239 O O . TRP A 1 155 ? 3.443 -15.992 -18.078 1 92.38 155 TRP A O 1
ATOM 1249 N N . GLU A 1 156 ? 5.355 -17.156 -18.344 1 89.88 156 GLU A N 1
ATOM 1250 C CA . GLU A 1 156 ? 4.762 -18.469 -18.078 1 89.88 156 GLU A CA 1
ATOM 1251 C C . GLU A 1 156 ? 5.379 -19.109 -16.844 1 89.88 156 GLU A C 1
ATOM 1253 O O . GLU A 1 156 ? 6.605 -19.219 -16.734 1 89.88 156 GLU A O 1
ATOM 1258 N N . LEU A 1 157 ? 4.516 -19.5 -15.938 1 88.75 157 LEU A N 1
ATOM 1259 C CA . LEU A 1 157 ? 5.008 -20.125 -14.711 1 88.75 157 LEU A CA 1
ATOM 1260 C C . LEU A 1 157 ? 5.441 -21.562 -14.969 1 88.75 157 LEU A C 1
ATOM 1262 O O . LEU A 1 157 ? 4.699 -22.344 -15.57 1 88.75 157 LEU A O 1
ATOM 1266 N N . THR A 1 158 ? 6.617 -21.875 -14.484 1 87.62 158 THR A N 1
ATOM 1267 C CA . THR A 1 158 ? 7.172 -23.219 -14.633 1 87.62 158 THR A CA 1
ATOM 1268 C C . THR A 1 158 ? 7.309 -23.906 -13.273 1 87.62 158 THR A C 1
ATOM 1270 O O . THR A 1 158 ? 7.395 -23.234 -12.242 1 87.62 158 THR A O 1
ATOM 1273 N N . PRO A 1 159 ? 7.359 -25.188 -13.297 1 87.38 159 PRO A N 1
ATOM 1274 C CA . PRO A 1 159 ? 7.617 -25.906 -12.047 1 87.38 159 PRO A CA 1
ATOM 1275 C C . PRO A 1 159 ? 8.922 -25.484 -11.383 1 87.38 159 PRO A C 1
ATOM 1277 O O . PRO A 1 159 ? 9 -25.391 -10.156 1 87.38 159 PRO A O 1
ATOM 1280 N N . LYS A 1 160 ? 9.906 -25.25 -12.188 1 90.44 160 LYS A N 1
ATOM 1281 C CA . LYS A 1 160 ? 11.203 -24.828 -11.664 1 90.44 160 LYS A CA 1
ATOM 1282 C C . LYS A 1 160 ? 11.086 -23.516 -10.898 1 90.44 160 LYS A C 1
ATOM 1284 O O . LYS A 1 160 ? 11.641 -23.375 -9.805 1 90.44 160 LYS A O 1
ATOM 1289 N N . PHE A 1 161 ? 10.352 -22.594 -11.5 1 91.5 161 PHE A N 1
ATOM 1290 C CA . PHE A 1 161 ? 10.172 -21.312 -10.836 1 91.5 161 PHE A CA 1
ATOM 1291 C C . PHE A 1 161 ? 9.461 -21.484 -9.5 1 91.5 161 PHE A C 1
ATOM 1293 O O . PHE A 1 161 ? 9.883 -20.922 -8.484 1 91.5 161 PHE A O 1
ATOM 1300 N N . LEU A 1 162 ? 8.406 -22.234 -9.477 1 89.5 162 LEU A N 1
ATOM 1301 C CA . LEU A 1 162 ? 7.625 -22.469 -8.273 1 89.5 162 LEU A CA 1
ATOM 1302 C C . LEU A 1 162 ? 8.469 -23.141 -7.195 1 89.5 162 LEU A C 1
ATOM 1304 O O . LEU A 1 162 ? 8.391 -22.781 -6.02 1 89.5 162 LEU A O 1
ATOM 1308 N N . THR A 1 163 ? 9.32 -24.094 -7.605 1 90.38 163 THR A N 1
ATOM 1309 C CA . THR A 1 163 ? 10.18 -24.797 -6.668 1 90.38 163 THR A CA 1
ATOM 1310 C C . THR A 1 163 ? 11.281 -23.891 -6.148 1 90.38 163 THR A C 1
ATOM 1312 O O . THR A 1 163 ? 11.523 -23.812 -4.941 1 90.38 163 THR A O 1
ATOM 1315 N N . ASP A 1 164 ? 11.914 -23.125 -7.047 1 94.06 164 ASP A N 1
ATOM 1316 C CA . ASP A 1 164 ? 13.023 -22.25 -6.684 1 94.06 164 ASP A CA 1
ATOM 1317 C C . ASP A 1 164 ? 12.57 -21.188 -5.676 1 94.06 164 ASP A C 1
ATOM 1319 O O . ASP A 1 164 ? 13.344 -20.797 -4.797 1 94.06 164 ASP A O 1
ATOM 1323 N N . LYS A 1 165 ? 11.328 -20.812 -5.828 1 94.25 165 LYS A N 1
ATOM 1324 C CA . LYS A 1 165 ? 10.828 -19.734 -4.977 1 94.25 165 LYS A CA 1
ATOM 1325 C C . LYS A 1 165 ? 9.969 -20.297 -3.838 1 94.25 165 LYS A C 1
ATOM 1327 O O . LYS A 1 165 ? 9.383 -19.531 -3.07 1 94.25 165 LYS A O 1
ATOM 1332 N N . SER A 1 166 ? 9.914 -21.625 -3.703 1 92.94 166 SER A N 1
ATOM 1333 C CA . SER A 1 166 ? 9.156 -22.312 -2.66 1 92.94 166 SER A CA 1
ATOM 1334 C C . SER A 1 166 ? 7.719 -21.797 -2.594 1 92.94 166 SER A C 1
ATOM 1336 O O . SER A 1 166 ? 7.211 -21.484 -1.512 1 92.94 166 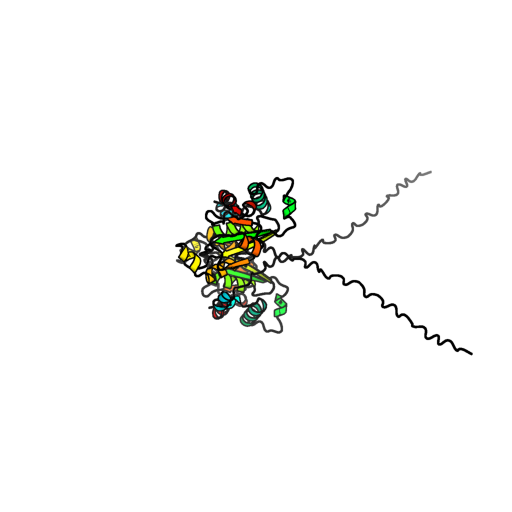SER A O 1
ATOM 1338 N N . ILE A 1 167 ? 7.086 -21.641 -3.773 1 91.5 167 ILE A N 1
ATOM 1339 C CA . ILE A 1 167 ? 5.719 -21.125 -3.869 1 91.5 167 ILE A CA 1
ATOM 1340 C C . ILE A 1 167 ? 4.734 -22.266 -3.588 1 91.5 167 ILE A C 1
ATOM 1342 O O . ILE A 1 167 ? 4.797 -23.328 -4.223 1 91.5 167 ILE A O 1
ATOM 1346 N N . ASP A 1 168 ? 3.863 -22.016 -2.631 1 88.06 168 ASP A N 1
ATOM 1347 C CA . ASP A 1 168 ? 2.844 -23 -2.303 1 88.06 168 ASP A CA 1
ATOM 1348 C C . ASP A 1 168 ? 1.625 -22.859 -3.211 1 88.06 168 ASP A C 1
ATOM 1350 O O . ASP A 1 168 ? 1.058 -23.859 -3.66 1 88.06 168 ASP A O 1
ATOM 1354 N N . PHE A 1 169 ? 1.185 -21.594 -3.488 1 87.5 169 PHE A N 1
ATOM 1355 C CA . PHE A 1 169 ? -0 -21.328 -4.297 1 87.5 169 PHE A CA 1
ATOM 1356 C C . PHE A 1 169 ? 0.233 -20.156 -5.238 1 87.5 169 PHE A C 1
ATOM 1358 O O . PHE A 1 169 ? 0.996 -19.234 -4.922 1 87.5 169 PHE A O 1
ATOM 1365 N N . VAL A 1 170 ? -0.379 -20.25 -6.391 1 88.81 170 VAL A N 1
ATOM 1366 C CA . VAL A 1 170 ? -0.43 -19.141 -7.344 1 88.81 170 VAL A CA 1
ATOM 1367 C C . VAL A 1 170 ? -1.854 -18.594 -7.43 1 88.81 170 VAL A C 1
ATOM 1369 O O . VAL A 1 170 ? -2.805 -19.359 -7.629 1 88.81 170 VAL A O 1
ATOM 1372 N N . ALA A 1 171 ? -1.907 -17.281 -7.117 1 83.81 171 ALA A N 1
ATOM 1373 C CA . ALA A 1 171 ? -3.215 -16.656 -7.266 1 83.81 171 ALA A CA 1
ATOM 1374 C C . ALA A 1 171 ? -3.404 -16.109 -8.68 1 83.81 171 ALA A C 1
ATOM 1376 O O . ALA A 1 171 ? -2.668 -15.227 -9.117 1 83.81 171 ALA A O 1
ATOM 1377 N N . ILE A 1 172 ? -4.18 -16.688 -9.406 1 69.38 172 ILE A N 1
ATOM 1378 C CA . ILE A 1 172 ? -4.258 -16.375 -10.836 1 69.38 172 ILE A CA 1
ATOM 1379 C C . ILE A 1 172 ? -5.562 -15.641 -11.133 1 69.38 172 ILE A C 1
ATOM 1381 O O . ILE A 1 172 ? -6.59 -15.906 -10.5 1 69.38 172 ILE A O 1
ATOM 1385 N N . ASP A 1 173 ? -5.289 -14.508 -11.805 1 61.03 173 ASP A N 1
ATOM 1386 C CA . ASP A 1 173 ? -6.453 -14.008 -12.531 1 61.03 173 ASP A CA 1
ATOM 1387 C C . ASP A 1 173 ? -6.664 -14.773 -13.828 1 61.03 173 ASP A C 1
ATOM 1389 O O . ASP A 1 173 ? -5.828 -15.594 -14.219 1 61.03 173 ASP A O 1
ATOM 1393 N N . GLU A 1 174 ? -7.848 -14.438 -14.375 1 53.28 174 GLU A N 1
ATOM 1394 C CA . GLU A 1 174 ? -8.125 -15.008 -15.695 1 53.28 174 GLU A CA 1
ATOM 1395 C C . GLU A 1 174 ? -7.051 -14.602 -16.703 1 53.28 174 GLU A C 1
ATOM 1397 O O . GLU A 1 174 ? -6.68 -13.43 -16.781 1 53.28 174 GLU A O 1
ATOM 1402 N N . GLY A 1 175 ? -6.027 -15.539 -17.031 1 56.12 175 GLY A N 1
ATOM 1403 C CA . GLY A 1 175 ? -5.109 -15.266 -18.125 1 56.12 175 GLY A CA 1
ATOM 1404 C C . GLY A 1 175 ? -3.672 -15.625 -17.812 1 56.12 175 GLY A C 1
ATOM 1405 O O . GLY A 1 175 ? -2.795 -15.531 -18.672 1 56.12 175 GLY A O 1
ATOM 1406 N N . THR A 1 176 ? -3.469 -15.797 -16.547 1 59.69 176 THR A N 1
ATOM 1407 C CA . THR A 1 176 ? -2.107 -16.219 -16.234 1 59.69 176 THR A CA 1
ATOM 1408 C C . THR A 1 176 ? -1.759 -17.516 -16.969 1 59.69 176 THR A C 1
ATOM 1410 O O . THR A 1 176 ? -2.57 -18.438 -17.031 1 59.69 176 THR A O 1
ATOM 1413 N N . SER A 1 177 ? -0.639 -17.422 -17.656 1 67.75 177 SER A N 1
ATOM 1414 C CA . SER A 1 177 ? -0.152 -18.609 -18.359 1 67.75 177 SER A CA 1
ATOM 1415 C C . SER A 1 177 ? 0.585 -19.547 -17.406 1 67.75 177 SER A C 1
ATOM 1417 O O . SER A 1 177 ? 1.548 -19.156 -16.75 1 67.75 177 SER A O 1
ATOM 1419 N N . ILE A 1 178 ? 0.087 -20.734 -17.312 1 70.88 178 ILE A N 1
ATOM 1420 C CA . ILE A 1 178 ? 0.691 -21.734 -16.438 1 70.88 178 ILE A CA 1
ATOM 1421 C C . ILE A 1 178 ? 1.117 -22.953 -17.234 1 70.88 178 ILE A C 1
ATOM 1423 O O . ILE A 1 178 ? 0.332 -23.484 -18.031 1 70.88 178 ILE A O 1
ATOM 1427 N N . ASP A 1 179 ? 2.434 -23.219 -17.062 1 72.56 179 ASP A N 1
ATOM 1428 C CA . ASP A 1 179 ? 2.926 -24.469 -17.625 1 72.56 179 ASP A CA 1
ATOM 1429 C C . ASP A 1 179 ? 2.059 -25.641 -17.188 1 72.56 179 ASP A C 1
ATOM 1431 O O . ASP A 1 179 ? 1.783 -25.812 -15.992 1 72.56 179 ASP A O 1
ATOM 1435 N N . PRO A 1 180 ? 1.596 -26.391 -18.125 1 74.81 180 PRO A N 1
ATOM 1436 C CA . PRO A 1 180 ? 0.732 -27.516 -17.797 1 74.81 180 PRO A CA 1
ATOM 1437 C C . PRO A 1 180 ? 1.386 -28.484 -16.812 1 74.81 180 PRO A C 1
ATOM 1439 O O . PRO A 1 180 ? 0.694 -29.281 -16.156 1 74.81 180 PRO A O 1
ATOM 1442 N N . ASN A 1 181 ? 2.725 -28.438 -16.672 1 74.25 181 ASN A N 1
ATOM 1443 C CA . ASN A 1 181 ? 3.436 -29.344 -15.781 1 74.25 181 ASN A CA 1
ATOM 1444 C C . ASN A 1 181 ? 3.375 -28.875 -14.328 1 74.25 181 ASN A C 1
ATOM 1446 O O . ASN A 1 181 ? 3.809 -29.578 -13.422 1 74.25 181 ASN A O 1
ATOM 1450 N N . CYS A 1 182 ? 2.801 -27.734 -14.18 1 72.44 182 CYS A N 1
ATOM 1451 C CA . CYS A 1 182 ? 2.629 -27.266 -12.812 1 72.44 182 CYS A CA 1
ATOM 1452 C C . CYS A 1 182 ? 1.455 -27.953 -12.133 1 72.44 182 CYS A C 1
ATOM 1454 O O . CYS A 1 182 ? 0.421 -28.188 -12.766 1 72.44 182 CYS A O 1
ATOM 1456 N N . ASP A 1 183 ? 1.721 -28.312 -10.898 1 69.38 183 ASP A N 1
ATOM 1457 C CA . ASP A 1 183 ? 0.651 -28.938 -10.125 1 69.38 183 ASP A CA 1
ATOM 1458 C C . ASP A 1 183 ? -0.548 -28 -9.984 1 69.38 183 ASP A C 1
ATOM 1460 O O . ASP A 1 183 ? -0.409 -26.875 -9.516 1 69.38 183 ASP A O 1
ATOM 1464 N N . LYS A 1 184 ? -1.696 -28.422 -10.414 1 63.62 184 LYS A N 1
ATOM 1465 C CA . LYS A 1 184 ? -2.928 -27.641 -10.367 1 63.62 184 LYS A CA 1
ATOM 1466 C C . LYS A 1 184 ? -3.299 -27.281 -8.93 1 63.62 184 LYS A C 1
ATOM 1468 O O . LYS A 1 184 ? -3.943 -26.25 -8.688 1 63.62 184 LYS A O 1
ATOM 1473 N N . ALA A 1 185 ? -2.879 -28.125 -8.086 1 58.12 185 ALA A N 1
ATOM 1474 C CA . ALA A 1 185 ? -3.215 -27.906 -6.684 1 58.12 185 ALA A CA 1
ATOM 1475 C C . ALA A 1 185 ? -2.6 -26.609 -6.156 1 58.12 185 ALA A C 1
ATOM 1477 O O . ALA A 1 185 ? -3.078 -26.047 -5.172 1 58.12 185 ALA A O 1
ATOM 1478 N N . ARG A 1 186 ? -1.674 -26.109 -6.805 1 62.66 186 ARG A N 1
ATOM 1479 C CA . ARG A 1 186 ? -0.958 -24.922 -6.344 1 62.66 186 ARG A CA 1
ATOM 1480 C C . ARG A 1 186 ? -1.583 -23.656 -6.906 1 62.66 186 ARG A C 1
ATOM 1482 O O . ARG A 1 186 ? -1.247 -22.547 -6.477 1 62.66 186 ARG A O 1
ATOM 1489 N N . VAL A 1 187 ? -2.547 -23.875 -7.73 1 57.91 187 VAL A N 1
ATOM 1490 C CA . VAL A 1 187 ? -3.08 -22.703 -8.43 1 57.91 187 VAL A CA 1
ATOM 1491 C C . VAL A 1 187 ? -4.41 -22.297 -7.797 1 57.91 187 VAL A C 1
ATOM 1493 O O . VAL A 1 187 ? -5.355 -23.078 -7.75 1 57.91 187 VAL A O 1
ATOM 1496 N N . LEU A 1 188 ? -4.289 -21.25 -6.996 1 59.66 188 LEU A N 1
ATOM 1497 C CA . LEU A 1 188 ? -5.492 -20.609 -6.477 1 59.66 188 LEU A CA 1
ATOM 1498 C C . LEU A 1 188 ? -6.102 -19.672 -7.52 1 59.66 188 LEU A C 1
ATOM 1500 O O . LEU A 1 188 ? -5.434 -18.75 -8 1 59.66 188 LEU A O 1
ATOM 1504 N N . ALA A 1 189 ? -7.16 -20.016 -8.273 1 52.72 189 ALA A N 1
ATOM 1505 C CA . ALA A 1 189 ? -7.816 -19.141 -9.242 1 52.72 189 ALA A CA 1
ATOM 1506 C C . ALA A 1 189 ? -8.609 -18.047 -8.531 1 52.72 189 ALA A C 1
ATOM 1508 O O . ALA A 1 189 ? -9.391 -18.328 -7.621 1 52.72 189 ALA A O 1
ATOM 1509 N N . TYR A 1 190 ? -8.117 -16.797 -8.477 1 52.28 190 TYR A N 1
ATOM 1510 C CA 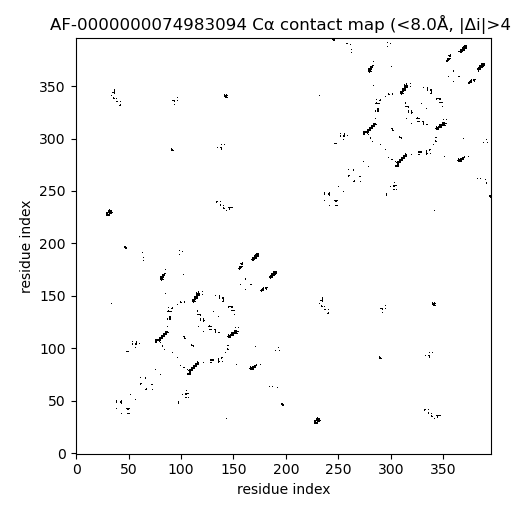. TYR A 1 190 ? -8.922 -15.672 -8.023 1 52.28 190 TYR A CA 1
ATOM 1511 C C . TYR A 1 190 ? -10.234 -15.602 -8.797 1 52.28 190 TYR A C 1
ATOM 1513 O O . TYR A 1 190 ? -11.148 -14.875 -8.398 1 52.28 190 TYR A O 1
ATOM 1521 N N . ASP A 1 191 ? -10.336 -16.078 -9.93 1 48.75 191 ASP A N 1
ATOM 1522 C CA . ASP A 1 191 ? -11.625 -15.977 -10.609 1 48.75 191 ASP A CA 1
ATOM 1523 C C . ASP A 1 191 ? -12.781 -16.219 -9.641 1 48.75 191 ASP A C 1
ATOM 1525 O O . ASP A 1 191 ? -13.82 -15.555 -9.727 1 48.75 191 ASP A O 1
ATOM 1529 N N . GLU A 1 192 ? -12.555 -17.094 -8.875 1 45.44 192 GLU A N 1
ATOM 1530 C CA . GLU A 1 192 ? -13.664 -17.359 -7.961 1 45.44 192 GLU A CA 1
ATOM 1531 C C . GLU A 1 192 ? -13.773 -16.266 -6.898 1 45.44 192 GLU A C 1
ATOM 1533 O O . GLU A 1 192 ? -14.875 -15.953 -6.441 1 45.44 192 GLU A O 1
ATOM 1538 N N . LEU A 1 193 ? -12.672 -15.75 -6.543 1 43.25 193 LEU A N 1
ATOM 1539 C CA . LEU A 1 193 ? -12.734 -14.664 -5.57 1 43.25 193 LEU A CA 1
ATOM 1540 C C . LEU A 1 193 ? -13.312 -13.406 -6.203 1 43.25 193 LEU A C 1
ATOM 1542 O O . LEU A 1 193 ? -13.945 -12.594 -5.52 1 43.25 193 LEU A O 1
ATOM 1546 N N . LYS A 1 194 ? -13.047 -13.078 -7.492 1 45.34 194 LYS A N 1
ATOM 1547 C CA . LYS A 1 194 ? -13.594 -11.938 -8.219 1 45.34 194 LYS A CA 1
ATOM 1548 C C . LYS A 1 194 ? -15.109 -12.055 -8.352 1 45.34 194 LYS A C 1
ATOM 1550 O O . LYS A 1 194 ? -15.82 -11.039 -8.367 1 45.34 194 LYS A O 1
ATOM 1555 N N . LYS A 1 195 ? -15.523 -13.219 -8.641 1 43.78 195 LYS A N 1
ATOM 1556 C CA . LYS A 1 195 ? -16.953 -13.344 -8.875 1 43.78 195 LYS A CA 1
ATOM 1557 C C . LYS A 1 195 ? -17.75 -12.773 -7.703 1 43.78 195 LYS A C 1
ATOM 1559 O O . LYS A 1 195 ? -18.906 -12.359 -7.875 1 43.78 195 LYS A O 1
ATOM 1564 N N . HIS A 1 196 ? -17.125 -12.633 -6.629 1 39.66 196 HIS A N 1
ATOM 1565 C CA . HIS A 1 196 ? -17.906 -12.094 -5.523 1 39.66 196 HIS A CA 1
ATOM 1566 C C . HIS A 1 196 ? -17.453 -10.68 -5.16 1 39.66 196 HIS A C 1
ATOM 1568 O O . HIS A 1 196 ? -18.016 -10.055 -4.262 1 39.66 196 HIS A O 1
ATOM 1574 N N . GLY A 1 197 ? -16.453 -10.156 -5.668 1 37.5 197 GLY A N 1
ATOM 1575 C CA . GLY A 1 197 ? -16.047 -8.789 -5.391 1 37.5 197 GLY A CA 1
ATOM 1576 C C . GLY A 1 197 ? -16.594 -7.785 -6.391 1 37.5 197 GLY A C 1
ATOM 1577 O O . GLY A 1 197 ? -16.297 -6.594 -6.301 1 37.5 197 GLY A O 1
ATOM 1578 N N . SER A 1 198 ? -16.828 -8.148 -7.625 1 33 198 SER A N 1
ATOM 1579 C CA . SER A 1 198 ? -17.453 -7.223 -8.57 1 33 198 SER A CA 1
ATOM 1580 C C . SER A 1 198 ? -18.906 -6.961 -8.195 1 33 198 SER A C 1
ATOM 1582 O O . SER A 1 198 ? -19.578 -7.832 -7.645 1 33 198 SER A O 1
ATOM 1584 N N . MET B 1 1 ? -30.203 -11.367 89.188 1 23.55 1 MET B N 1
ATOM 1585 C CA . MET B 1 1 ? -28.891 -11.883 88.75 1 23.55 1 MET B CA 1
ATOM 1586 C C . MET B 1 1 ? -28.75 -11.836 87.25 1 23.55 1 MET B C 1
ATOM 1588 O O . MET B 1 1 ? -29.516 -12.484 86.5 1 23.55 1 MET B O 1
ATOM 1592 N N . ASP B 1 2 ? -28.281 -10.688 86.688 1 25.09 2 ASP B N 1
ATOM 1593 C CA . ASP B 1 2 ? -28.328 -9.867 85.5 1 25.09 2 ASP B CA 1
ATOM 1594 C C . ASP B 1 2 ? -27.484 -10.461 84.375 1 25.09 2 ASP B C 1
ATOM 1596 O O . ASP B 1 2 ? -26.25 -10.469 84.438 1 25.09 2 ASP B O 1
ATOM 1600 N N . SER B 1 3 ? -27.906 -11.688 83.938 1 28.36 3 SER B N 1
ATOM 1601 C CA . SER B 1 3 ? -27.297 -12.609 83 1 28.36 3 SER B CA 1
ATOM 1602 C C . SER B 1 3 ? -26.938 -11.914 81.688 1 28.36 3 SER B C 1
ATOM 1604 O O . SER B 1 3 ? -27.828 -11.461 80.938 1 28.36 3 SER B O 1
ATOM 1606 N N . SER B 1 4 ? -25.766 -11.242 81.688 1 27.62 4 SER B N 1
ATOM 1607 C CA . SER B 1 4 ? -25.031 -10.398 80.75 1 27.62 4 SER B CA 1
ATOM 1608 C C . SER B 1 4 ? -24.812 -11.109 79.438 1 27.62 4 SER B C 1
ATOM 1610 O O . SER B 1 4 ? -24.25 -12.203 79.375 1 27.62 4 SER B O 1
ATOM 1612 N N . ASN B 1 5 ? -25.859 -10.977 78.562 1 26.45 5 ASN B N 1
ATOM 1613 C CA . ASN B 1 5 ? -26.031 -11.469 77.188 1 26.45 5 ASN B CA 1
ATOM 1614 C C . ASN B 1 5 ? -24.812 -11.18 76.312 1 26.45 5 ASN B C 1
ATOM 1616 O O . ASN B 1 5 ? -24.484 -10.023 76.062 1 26.45 5 ASN B O 1
ATOM 1620 N N . VAL B 1 6 ? -23.75 -11.984 76.438 1 28.8 6 VAL B N 1
ATOM 1621 C CA . VAL B 1 6 ? -22.391 -12.016 75.875 1 28.8 6 VAL B CA 1
ATOM 1622 C C . VAL B 1 6 ? -22.469 -12.039 74.375 1 28.8 6 VAL B C 1
ATOM 1624 O O . VAL B 1 6 ? -21.516 -12.445 73.688 1 28.8 6 VAL B O 1
ATOM 1627 N N . LEU B 1 7 ? -23.641 -11.625 73.75 1 26.08 7 LEU B N 1
ATOM 1628 C CA . LEU B 1 7 ? -23.672 -12.047 72.312 1 26.08 7 LEU B CA 1
ATOM 1629 C C . LEU B 1 7 ? -22.5 -11.438 71.562 1 26.08 7 LEU B C 1
ATOM 1631 O O . LEU B 1 7 ? -22.375 -10.211 71.5 1 26.08 7 LEU B O 1
ATOM 1635 N N . SER B 1 8 ? -21.312 -11.992 71.812 1 24.97 8 SER B N 1
ATOM 1636 C CA . SER B 1 8 ? -20.047 -11.562 71.188 1 24.97 8 SER B CA 1
ATOM 1637 C C . SER B 1 8 ? -20.125 -11.453 69.688 1 24.97 8 SER B C 1
ATOM 1639 O O . SER B 1 8 ? -20.547 -12.391 69 1 24.97 8 SER B O 1
ATOM 1641 N N . ASP B 1 9 ? -20.516 -10.234 69.25 1 24.08 9 ASP B N 1
ATOM 1642 C CA . ASP B 1 9 ? -20.609 -9.766 67.875 1 24.08 9 ASP B CA 1
ATOM 1643 C C . ASP B 1 9 ? -19.344 -10.094 67.062 1 24.08 9 ASP B C 1
ATOM 1645 O O . ASP B 1 9 ? -18.25 -9.617 67.375 1 24.08 9 ASP B O 1
ATOM 1649 N N . ASP B 1 10 ? -19.125 -11.383 66.75 1 22.81 10 ASP B N 1
ATOM 1650 C CA . ASP B 1 10 ? -18 -11.891 66 1 22.81 10 ASP B CA 1
ATOM 1651 C C . ASP B 1 10 ? -17.766 -11.039 64.75 1 22.81 10 ASP B C 1
ATOM 1653 O O . ASP B 1 10 ? -18.672 -10.875 63.906 1 22.81 10 ASP B O 1
ATOM 1657 N N . GLU B 1 11 ? -17.109 -9.883 64.938 1 22.8 11 GLU B N 1
ATOM 1658 C CA . GLU B 1 11 ? -16.656 -8.93 63.938 1 22.8 11 GLU B CA 1
ATOM 1659 C C . GLU B 1 11 ? -15.938 -9.633 62.781 1 22.8 11 GLU B C 1
ATOM 1661 O O . GLU B 1 11 ? -14.875 -10.227 63 1 22.8 11 GLU B O 1
ATOM 1666 N N . TYR B 1 12 ? -16.672 -10.445 62 1 21.95 12 TYR B N 1
ATOM 1667 C CA . TYR B 1 12 ? -16.031 -11.055 60.844 1 21.95 12 TYR B CA 1
ATOM 1668 C C . TYR B 1 12 ? -15.211 -10.023 60.062 1 21.95 12 TYR B C 1
ATOM 1670 O O . TYR B 1 12 ? -15.719 -8.953 59.719 1 21.95 12 TYR B O 1
ATOM 1678 N N . ASP B 1 13 ? -13.969 -9.859 60.438 1 20.08 13 ASP B N 1
ATOM 1679 C CA . ASP B 1 13 ? -13 -9.055 59.688 1 20.08 13 ASP B CA 1
ATOM 1680 C C . ASP B 1 13 ? -13.062 -9.352 58.188 1 20.08 13 ASP B C 1
ATOM 1682 O O . ASP B 1 13 ? -12.898 -10.5 57.781 1 20.08 13 ASP B O 1
ATOM 1686 N N . VAL B 1 14 ? -13.984 -8.641 57.5 1 21.69 14 VAL B N 1
ATOM 1687 C CA . VAL B 1 14 ? -14.047 -8.695 56.062 1 21.69 14 VAL B CA 1
ATOM 1688 C C . VAL B 1 14 ? -12.641 -8.555 55.469 1 21.69 14 VAL B C 1
ATOM 1690 O O . VAL B 1 14 ? -11.938 -7.582 55.75 1 21.69 14 VAL B O 1
ATOM 1693 N N . ILE B 1 15 ? -11.93 -9.672 55.406 1 26.03 15 ILE B N 1
ATOM 1694 C CA . ILE B 1 15 ? -10.656 -9.719 54.688 1 26.03 15 ILE B CA 1
ATOM 1695 C C . ILE B 1 15 ? -10.758 -8.914 53.375 1 26.03 15 ILE B C 1
ATOM 1697 O O . ILE B 1 15 ? -11.672 -9.125 52.594 1 26.03 15 ILE B O 1
ATOM 1701 N N . SER B 1 16 ? -10.328 -7.664 53.469 1 21.41 16 SER B N 1
ATOM 1702 C CA . SER B 1 16 ? -10.242 -6.742 52.344 1 21.41 16 SER B CA 1
ATOM 1703 C C . SER B 1 16 ? -9.695 -7.441 51.094 1 21.41 16 SER B C 1
ATOM 1705 O O . SER B 1 16 ? -8.82 -8.297 51.188 1 21.41 16 SER B O 1
ATOM 1707 N N . ASN B 1 17 ? -10.586 -7.723 50.188 1 22.92 17 ASN B N 1
ATOM 1708 C CA . ASN B 1 17 ? -10.352 -8.297 48.875 1 22.92 17 ASN B CA 1
ATOM 1709 C C . ASN B 1 17 ? -9.094 -7.719 48.219 1 22.92 17 ASN B C 1
ATOM 1711 O O . ASN B 1 17 ? -8.859 -6.508 48.281 1 22.92 17 ASN B O 1
ATOM 1715 N N . PRO B 1 18 ? -8.016 -8.578 48.062 1 27.22 18 PRO B N 1
ATOM 1716 C CA . PRO B 1 18 ? -6.773 -8.172 47.406 1 27.22 18 PRO B CA 1
ATOM 1717 C C . PRO B 1 18 ? -7.012 -7.219 46.219 1 27.22 18 PRO B C 1
ATOM 1719 O O . PRO B 1 18 ? -8.109 -7.184 45.656 1 27.22 18 PRO B O 1
ATOM 1722 N N . GLY B 1 19 ? -6.367 -6.055 46.25 1 23.92 19 GLY B N 1
ATOM 1723 C CA . GLY B 1 19 ? -6.316 -4.969 45.281 1 23.92 19 GLY B CA 1
ATOM 1724 C C . GLY B 1 19 ? -6.383 -5.441 43.844 1 23.92 19 GLY B C 1
ATOM 1725 O O . GLY B 1 19 ? -6.051 -6.59 43.562 1 23.92 19 GLY B O 1
ATOM 1726 N N . SER B 1 20 ? -7.398 -4.996 43.156 1 24.67 20 SER B N 1
ATOM 1727 C CA . SER B 1 20 ? -7.664 -5.117 41.719 1 24.67 20 SER B CA 1
ATOM 1728 C C . SER B 1 20 ? -6.387 -4.941 40.906 1 24.67 20 SER B C 1
ATOM 1730 O O . SER B 1 20 ? -5.809 -3.854 40.875 1 24.67 20 SER B O 1
ATOM 1732 N N . ARG B 1 21 ? -5.453 -5.902 40.938 1 27.19 21 ARG B N 1
ATOM 1733 C CA . ARG B 1 21 ? -4.379 -5.871 39.938 1 27.19 21 ARG B CA 1
ATOM 1734 C C . ARG B 1 21 ? -4.887 -5.363 38.594 1 27.19 21 ARG B C 1
ATOM 1736 O O . ARG B 1 21 ? -5.824 -5.93 38.031 1 27.19 21 ARG B O 1
ATOM 1743 N N . SER B 1 22 ? -4.934 -4.062 38.5 1 25.31 22 SER B N 1
ATOM 1744 C CA . SER B 1 22 ? -5.176 -3.457 37.188 1 25.31 22 SER B CA 1
ATOM 1745 C C . SER B 1 22 ? -4.461 -4.223 36.094 1 25.31 22 SER B C 1
ATOM 1747 O O . SER B 1 22 ? -3.242 -4.402 36.125 1 25.31 22 SER B O 1
ATOM 1749 N N . LEU B 1 23 ? -5.012 -5.277 35.562 1 24.86 23 LEU B N 1
ATOM 1750 C CA . LEU B 1 23 ? -4.699 -5.906 34.281 1 24.86 23 LEU B CA 1
ATOM 1751 C C . LEU B 1 23 ? -4.316 -4.859 33.25 1 24.86 23 LEU B C 1
ATOM 1753 O O . LEU B 1 23 ? -4.613 -5.023 32.062 1 24.86 23 LEU B O 1
ATOM 1757 N N . GLU B 1 24 ? -3.908 -3.723 33.688 1 27.97 24 GLU B N 1
ATOM 1758 C CA . GLU B 1 24 ? -3.256 -2.957 32.625 1 27.97 24 GLU B CA 1
ATOM 1759 C C . GLU B 1 24 ? -2.305 -3.834 31.812 1 27.97 24 GLU B C 1
ATOM 1761 O O . GLU B 1 24 ? -1.195 -4.133 32.25 1 27.97 24 GLU B O 1
ATOM 1766 N N . SER B 1 25 ? -2.791 -4.996 31.516 1 25.89 25 SER B N 1
ATOM 1767 C CA . SER B 1 25 ? -2.127 -5.867 30.562 1 25.89 25 SER B CA 1
ATOM 1768 C C . SER B 1 25 ? -1.349 -5.055 29.531 1 25.89 25 SER B C 1
ATOM 1770 O O . SER B 1 25 ? -1.836 -4.035 29.031 1 25.89 25 SER B O 1
ATOM 1772 N N . SER B 1 26 ? -0.159 -4.871 29.797 1 28.09 26 SER B N 1
ATOM 1773 C CA . SER B 1 26 ? 0.812 -4.547 28.766 1 28.09 26 SER B CA 1
ATOM 1774 C C . SER B 1 26 ? 0.399 -5.133 27.406 1 28.09 26 SER B C 1
ATOM 1776 O O . SER B 1 26 ? 0.525 -6.34 27.188 1 28.09 26 SER B O 1
ATOM 1778 N N . ILE B 1 27 ? -0.761 -4.836 27.047 1 30.86 27 ILE B N 1
ATOM 1779 C CA . ILE B 1 27 ? -0.996 -5.16 25.641 1 30.86 27 ILE B CA 1
ATOM 1780 C C . ILE B 1 27 ? 0.308 -5.035 24.859 1 30.86 27 ILE B C 1
ATOM 1782 O O . ILE B 1 27 ? 0.869 -3.941 24.75 1 30.86 27 ILE B O 1
ATOM 1786 N N . ALA B 1 28 ? 1.185 -5.863 25.016 1 30.41 28 ALA B N 1
ATOM 1787 C CA . ALA B 1 28 ? 2.244 -5.988 24.016 1 30.41 28 ALA B CA 1
ATOM 1788 C C . ALA B 1 28 ? 1.811 -5.402 22.688 1 30.41 28 ALA B C 1
ATOM 1790 O O . ALA B 1 28 ? 0.94 -5.957 22 1 30.41 28 ALA B O 1
ATOM 1791 N N . ASP B 1 29 ? 1.57 -4.102 22.734 1 30.89 29 ASP B N 1
ATOM 1792 C CA . ASP B 1 29 ? 1.483 -3.395 21.469 1 30.89 29 ASP B CA 1
ATOM 1793 C C . ASP B 1 29 ? 2.256 -4.133 20.375 1 30.89 29 ASP B C 1
ATOM 1795 O O . ASP B 1 29 ? 3.484 -4.047 20.312 1 30.89 29 ASP B O 1
ATOM 1799 N N . PHE B 1 30 ? 2.072 -5.336 20.172 1 30.5 30 PHE B N 1
ATOM 1800 C CA . PHE B 1 30 ? 2.504 -5.98 18.938 1 30.5 30 PHE B CA 1
ATOM 1801 C C . PHE B 1 30 ? 2.535 -4.984 17.797 1 30.5 30 PHE B C 1
ATOM 1803 O O . PHE B 1 30 ? 1.488 -4.621 17.25 1 30.5 30 PHE B O 1
ATOM 1810 N N . HIS B 1 31 ? 3.229 -3.949 17.938 1 34.19 31 HIS B N 1
ATOM 1811 C CA . HIS B 1 31 ? 3.512 -3.047 16.828 1 34.19 31 HIS B CA 1
ATOM 1812 C C . HIS B 1 31 ? 3.799 -3.824 15.547 1 34.19 31 HIS B C 1
ATOM 1814 O O . HIS B 1 31 ? 4.816 -4.516 15.453 1 34.19 31 HIS B O 1
ATOM 1820 N N . PHE B 1 32 ? 2.959 -4.562 14.914 1 34.28 32 PHE B N 1
ATOM 1821 C CA . PHE B 1 32 ? 3.033 -5.059 13.539 1 34.28 32 PHE B CA 1
ATOM 1822 C C . PHE B 1 32 ? 3.746 -4.059 12.641 1 34.28 32 PHE B C 1
ATOM 1824 O O . PHE B 1 32 ? 3.203 -2.996 12.336 1 34.28 32 PHE B O 1
ATOM 1831 N N . GLU B 1 33 ? 4.824 -3.576 12.836 1 43.88 33 GLU B N 1
ATOM 1832 C CA . GLU B 1 33 ? 5.438 -2.75 11.805 1 43.88 33 GLU B CA 1
ATOM 1833 C C . GLU B 1 33 ? 5.645 -3.541 10.516 1 43.88 33 GLU B C 1
ATOM 1835 O O . GLU B 1 33 ? 6.348 -4.555 10.508 1 43.88 33 GLU B O 1
ATOM 1840 N N . ALA B 1 34 ? 4.629 -3.838 9.672 1 50.47 34 ALA B N 1
ATOM 1841 C CA . ALA B 1 34 ? 4.797 -4.469 8.367 1 50.47 34 ALA B CA 1
ATOM 1842 C C . ALA B 1 34 ? 6.188 -4.195 7.797 1 50.47 34 ALA B C 1
ATOM 1844 O O . ALA B 1 34 ? 6.617 -3.041 7.723 1 50.47 34 ALA B O 1
ATOM 1845 N N . ARG B 1 35 ? 7.059 -5.203 7.852 1 77.44 35 ARG B N 1
ATOM 1846 C CA . ARG B 1 35 ? 8.391 -5.09 7.277 1 77.44 35 ARG B CA 1
ATOM 1847 C C . ARG B 1 35 ? 8.328 -4.574 5.844 1 77.44 35 ARG B C 1
ATOM 1849 O O . ARG B 1 35 ? 7.492 -5.02 5.055 1 77.44 35 ARG B O 1
ATOM 1856 N N . GLU B 1 36 ? 8.883 -3.453 5.691 1 89.62 36 GLU B N 1
ATOM 1857 C CA . GLU B 1 36 ? 9.047 -2.885 4.355 1 89.62 36 GLU B CA 1
ATOM 1858 C C . GLU B 1 36 ? 9.938 -3.771 3.486 1 89.62 36 GLU B C 1
ATOM 1860 O O . GLU B 1 36 ? 11.086 -4.035 3.832 1 89.62 36 GLU B O 1
ATOM 1865 N N . PRO B 1 37 ? 9.328 -4.371 2.361 1 94.19 37 PRO B N 1
ATOM 1866 C CA . PRO B 1 37 ? 10.227 -5.09 1.448 1 94.19 37 PRO B CA 1
ATOM 1867 C C . PRO B 1 37 ? 11.391 -4.234 0.966 1 94.19 37 PRO B C 1
ATOM 1869 O O . PRO B 1 37 ? 11.219 -3.037 0.72 1 94.19 37 PRO B O 1
ATOM 1872 N N . PRO B 1 38 ? 12.531 -4.824 0.795 1 92.56 38 PRO B N 1
ATOM 1873 C CA . PRO B 1 38 ? 13.688 -4.035 0.354 1 92.56 38 PRO B CA 1
ATOM 1874 C C . PRO B 1 38 ? 13.516 -3.471 -1.054 1 92.56 38 PRO B C 1
ATOM 1876 O O . PRO B 1 38 ? 12.922 -4.125 -1.917 1 92.56 38 PRO B O 1
ATOM 1879 N N . ALA B 1 39 ? 14.102 -2.26 -1.256 1 93.88 39 ALA B N 1
ATOM 1880 C CA . ALA B 1 39 ? 14.062 -1.649 -2.582 1 93.88 39 ALA B CA 1
ATOM 1881 C C . ALA B 1 39 ? 15.109 -2.275 -3.5 1 93.88 39 ALA B C 1
ATOM 1883 O O . ALA B 1 39 ? 16.172 -2.697 -3.043 1 93.88 39 ALA B O 1
ATOM 1884 N N . PHE B 1 40 ? 14.742 -2.33 -4.812 1 94.69 40 PHE B N 1
ATOM 1885 C CA . PHE B 1 40 ? 15.711 -2.795 -5.801 1 94.69 40 PHE B CA 1
ATOM 1886 C C . PHE B 1 40 ? 16.828 -1.778 -5.977 1 94.69 40 PHE B C 1
ATOM 1888 O O . PHE B 1 40 ? 16.641 -0.584 -5.742 1 94.69 40 PHE B O 1
ATOM 1895 N N . ARG B 1 41 ? 17.938 -2.297 -6.406 1 92.69 41 ARG B N 1
ATOM 1896 C CA . ARG B 1 41 ? 19.109 -1.435 -6.578 1 92.69 41 ARG B CA 1
ATOM 1897 C C . ARG B 1 41 ? 18.812 -0.32 -7.578 1 92.69 41 ARG B C 1
ATOM 1899 O O . ARG B 1 41 ? 19.172 0.836 -7.348 1 92.69 41 ARG B O 1
ATOM 1906 N N . ASP B 1 42 ? 18.25 -0.653 -8.672 1 94 42 ASP B N 1
ATOM 1907 C CA . ASP B 1 42 ? 17.969 0.35 -9.695 1 94 42 ASP B CA 1
ATOM 1908 C C . ASP B 1 42 ? 16.969 1.384 -9.195 1 94 42 ASP B C 1
ATOM 1910 O O . ASP B 1 42 ? 17.016 2.549 -9.594 1 94 42 ASP B O 1
ATOM 1914 N N . ALA B 1 43 ? 15.992 0.96 -8.336 1 92.75 43 ALA B N 1
ATOM 1915 C CA . ALA B 1 43 ? 15.07 1.911 -7.727 1 92.75 43 ALA B CA 1
ATOM 1916 C C . ALA B 1 43 ? 15.805 2.885 -6.812 1 92.75 43 ALA B C 1
ATOM 1918 O O . ALA B 1 43 ? 15.477 4.074 -6.77 1 92.75 43 ALA B O 1
ATOM 1919 N N . GLN B 1 44 ? 16.766 2.391 -6.113 1 92 44 GLN B N 1
ATOM 1920 C CA . GLN B 1 44 ? 17.562 3.221 -5.215 1 92 44 GLN B CA 1
ATOM 1921 C C . GLN B 1 44 ? 18.312 4.301 -5.988 1 92 44 GLN B C 1
ATOM 1923 O O . GLN B 1 44 ? 18.547 5.391 -5.469 1 92 44 GLN B O 1
ATOM 1928 N N . GLU B 1 45 ? 18.656 3.98 -7.164 1 91.38 45 GLU B N 1
ATOM 1929 C CA . GLU B 1 45 ? 19.375 4.926 -8.016 1 91.38 45 GLU B CA 1
ATOM 1930 C C . GLU B 1 45 ? 18.422 5.961 -8.609 1 91.38 45 GLU B C 1
ATOM 1932 O O . GLU B 1 45 ? 18.781 7.129 -8.758 1 91.38 45 GLU B O 1
ATOM 1937 N N . ARG B 1 46 ? 17.25 5.555 -8.867 1 91.81 46 ARG B N 1
ATOM 1938 C CA . ARG B 1 46 ? 16.281 6.41 -9.547 1 91.81 46 ARG B CA 1
ATOM 1939 C C . ARG B 1 46 ? 15.539 7.293 -8.547 1 91.81 46 ARG B C 1
ATOM 1941 O O . ARG B 1 46 ? 15.227 8.445 -8.852 1 91.81 46 ARG B O 1
ATOM 1948 N N . PHE B 1 47 ? 15.203 6.691 -7.414 1 90.31 47 PHE B N 1
ATOM 1949 C CA . PHE B 1 47 ? 14.453 7.379 -6.375 1 90.31 47 PHE B CA 1
ATOM 1950 C C . PHE B 1 47 ? 15.297 7.555 -5.117 1 90.31 47 PHE B C 1
ATOM 1952 O O . PHE B 1 47 ? 15.406 6.637 -4.305 1 90.31 47 PHE B O 1
ATOM 1959 N N . GLU B 1 48 ? 15.805 8.617 -4.82 1 82.75 48 GLU B N 1
ATOM 1960 C CA . GLU B 1 48 ? 16.828 8.852 -3.809 1 82.75 48 GLU B CA 1
ATOM 1961 C C . GLU B 1 48 ? 16.344 8.445 -2.422 1 82.75 48 GLU B C 1
ATOM 1963 O O . GLU B 1 48 ? 17.078 7.816 -1.659 1 82.75 48 GLU B O 1
ATOM 1968 N N . THR B 1 49 ? 15.148 8.703 -2.16 1 85.69 49 THR B N 1
ATOM 1969 C CA . THR B 1 49 ? 14.703 8.539 -0.782 1 85.69 49 THR B CA 1
ATOM 1970 C C . THR B 1 49 ? 14.43 7.066 -0.481 1 85.69 49 THR B C 1
ATOM 1972 O O . THR B 1 49 ? 14.258 6.688 0.679 1 85.69 49 THR B O 1
ATOM 1975 N N . THR B 1 50 ? 14.43 6.23 -1.502 1 86.81 50 THR B N 1
ATOM 1976 C CA . THR B 1 50 ? 14.227 4.801 -1.278 1 86.81 50 THR B CA 1
ATOM 1977 C C . THR B 1 50 ? 15.367 4.219 -0.448 1 86.81 50 THR B C 1
ATOM 1979 O O . THR B 1 50 ? 15.211 3.174 0.184 1 86.81 50 THR B O 1
ATOM 1982 N N . ARG B 1 51 ? 16.453 4.922 -0.417 1 85.56 51 ARG B N 1
ATOM 1983 C CA . ARG B 1 51 ? 17.641 4.426 0.255 1 85.56 51 ARG B CA 1
ATOM 1984 C C . ARG B 1 51 ? 17.703 4.902 1.703 1 85.56 51 ARG B C 1
ATOM 1986 O O . ARG B 1 51 ? 18.5 4.406 2.498 1 85.56 51 ARG B O 1
ATOM 1993 N N . TRP B 1 52 ? 16.875 5.801 2.002 1 89.12 52 TRP B N 1
ATOM 1994 C CA . TRP B 1 52 ? 16.984 6.387 3.336 1 89.12 52 TRP B CA 1
ATOM 1995 C C . TRP B 1 52 ? 16.438 5.434 4.391 1 89.12 52 TRP B C 1
ATOM 1997 O O . TRP B 1 52 ? 15.336 4.883 4.234 1 89.12 52 TRP B O 1
ATOM 2007 N N . THR B 1 53 ? 17.203 5.242 5.34 1 90.38 53 THR B N 1
ATOM 2008 C CA . THR B 1 53 ? 16.734 4.48 6.496 1 90.38 53 THR B CA 1
ATOM 2009 C C . THR B 1 53 ? 15.852 5.344 7.387 1 90.38 53 THR B C 1
ATOM 2011 O O . THR B 1 53 ? 15.789 6.562 7.219 1 90.38 53 THR B O 1
ATOM 2014 N N . ALA B 1 54 ? 15.148 4.664 8.305 1 90.06 54 ALA B N 1
ATOM 2015 C CA . ALA B 1 54 ? 14.328 5.391 9.258 1 90.06 54 ALA B CA 1
ATOM 2016 C C . ALA B 1 54 ? 15.156 6.414 10.031 1 90.06 54 ALA B C 1
ATOM 2018 O O . ALA B 1 54 ? 14.719 7.555 10.227 1 90.06 54 ALA B O 1
ATOM 2019 N N . SER B 1 55 ? 16.328 6.039 10.461 1 90.56 55 SER B N 1
ATOM 2020 C CA . SER B 1 55 ? 17.203 6.926 11.219 1 90.56 55 SER B CA 1
ATOM 2021 C C . SER B 1 55 ? 17.609 8.141 10.398 1 90.56 55 SER B C 1
ATOM 2023 O O . SER B 1 55 ? 17.656 9.258 10.914 1 90.56 55 SER B O 1
ATOM 2025 N N . GLU B 1 56 ? 17.906 7.945 9.156 1 88.31 56 GLU B N 1
ATOM 2026 C CA . GLU B 1 56 ? 18.297 9.039 8.273 1 88.31 56 GLU B CA 1
ATOM 2027 C C . GLU B 1 56 ? 17.125 10 8.047 1 88.31 56 GLU B C 1
ATOM 2029 O O . GLU B 1 56 ? 17.312 11.219 8.039 1 88.31 56 GLU B O 1
ATOM 2034 N N . ILE B 1 57 ? 15.93 9.469 7.879 1 88.12 57 ILE B N 1
ATOM 2035 C CA . ILE B 1 57 ? 14.734 10.289 7.711 1 88.12 57 ILE B CA 1
ATOM 2036 C C . ILE B 1 57 ? 14.492 11.109 8.977 1 88.12 57 ILE B C 1
ATOM 2038 O O . ILE B 1 57 ? 14.219 12.312 8.906 1 88.12 57 ILE B O 1
ATOM 2042 N N . GLN B 1 58 ? 14.594 10.5 10.102 1 87.44 58 GLN B N 1
ATOM 2043 C CA . GLN B 1 58 ? 14.352 11.164 11.383 1 87.44 58 GLN B CA 1
ATOM 2044 C C . GLN B 1 58 ? 15.367 12.281 11.617 1 87.44 58 GLN B C 1
ATOM 2046 O O . GLN B 1 58 ? 15.016 13.344 12.117 1 87.44 58 GLN B O 1
ATOM 2051 N N . LEU B 1 59 ? 16.625 12 11.289 1 84.75 59 LEU B N 1
ATOM 2052 C CA . LEU B 1 59 ? 17.656 13.031 11.406 1 84.75 59 LEU B CA 1
ATOM 2053 C C . LEU B 1 59 ? 17.328 14.227 10.523 1 84.75 59 LEU B C 1
ATOM 2055 O O . LEU B 1 59 ? 17.453 15.375 10.953 1 84.75 59 LEU B O 1
ATOM 2059 N N . TYR B 1 60 ? 16.938 13.922 9.375 1 83.06 60 TYR B N 1
ATOM 2060 C CA . TYR B 1 60 ? 16.578 14.969 8.43 1 83.06 60 TYR B CA 1
ATOM 2061 C C . TYR B 1 60 ? 15.406 15.797 8.953 1 83.06 60 TYR B C 1
ATOM 2063 O O . TYR B 1 60 ? 15.43 17.031 8.883 1 83.06 60 TYR B O 1
ATOM 2071 N N . VAL B 1 61 ? 14.336 15.133 9.398 1 82.88 61 VAL B N 1
ATOM 2072 C CA . VAL B 1 61 ? 13.141 15.789 9.914 1 82.88 61 VAL B CA 1
ATOM 2073 C C . VAL B 1 61 ? 13.508 16.641 11.133 1 82.88 61 VAL B C 1
ATOM 2075 O O . VAL B 1 61 ? 13.055 17.781 11.258 1 82.88 61 VAL B O 1
ATOM 2078 N N . ARG B 1 62 ? 14.289 16.125 12.008 1 79.81 62 ARG B N 1
ATOM 2079 C CA . ARG B 1 62 ? 14.719 16.859 13.195 1 79.81 62 ARG B CA 1
ATOM 2080 C C . ARG B 1 62 ? 15.461 18.125 12.812 1 79.81 62 ARG B C 1
ATOM 2082 O O . ARG B 1 62 ? 15.25 19.188 13.414 1 79.81 62 ARG B O 1
ATOM 2089 N N . LYS B 1 63 ? 16.328 17.984 11.945 1 77.19 63 LYS B N 1
ATOM 2090 C CA . LYS B 1 63 ? 17.078 19.156 11.453 1 77.19 63 LYS B CA 1
ATOM 2091 C C . LYS B 1 63 ? 16.141 20.203 10.883 1 77.19 63 LYS B C 1
ATOM 2093 O O . LYS B 1 63 ? 16.312 21.406 11.125 1 77.19 63 LYS B O 1
ATOM 2098 N N . GLY B 1 64 ? 15.188 19.734 10.18 1 74.19 64 GLY B N 1
ATOM 2099 C CA . GLY B 1 64 ? 14.219 20.656 9.586 1 74.19 64 GLY B CA 1
ATOM 2100 C C . GLY B 1 64 ? 13.352 21.344 10.609 1 74.19 64 GLY B C 1
ATOM 2101 O O . GLY B 1 64 ? 12.914 22.484 10.398 1 74.19 64 GLY B O 1
ATOM 2102 N N . LEU B 1 65 ? 13 20.656 11.672 1 74.44 65 LEU B N 1
ATOM 2103 C CA . LEU B 1 65 ? 12.148 21.219 12.719 1 74.44 65 LEU B CA 1
ATOM 2104 C C . LEU B 1 65 ? 12.961 22.062 13.688 1 74.44 65 LEU B C 1
ATOM 2106 O O . LEU B 1 65 ? 12.406 22.719 14.57 1 74.44 65 LEU B O 1
ATOM 2110 N N . GLY B 1 66 ? 14.266 22.219 13.398 1 70.56 66 GLY B N 1
ATOM 2111 C CA . GLY B 1 66 ? 15.133 22.984 14.289 1 70.56 66 GLY B CA 1
ATOM 2112 C C . GLY B 1 66 ? 15.273 22.344 15.656 1 70.56 66 GLY B C 1
ATOM 2113 O O . GLY B 1 66 ? 15.469 23.047 16.656 1 70.56 66 GLY B O 1
ATOM 2114 N N . LEU B 1 67 ? 14.93 21.172 15.82 1 61.19 67 LEU B N 1
ATOM 2115 C CA . LEU B 1 67 ? 15.062 20.5 17.109 1 61.19 67 LEU B CA 1
ATOM 2116 C C . LEU B 1 67 ? 16.516 20.125 17.375 1 61.19 67 LEU B C 1
ATOM 2118 O O . LEU B 1 67 ? 17.203 19.609 16.484 1 61.19 67 LEU B O 1
ATOM 2122 N N . SER B 1 68 ? 17.312 20.953 18.141 1 55.38 68 SER B N 1
ATOM 2123 C CA . SER B 1 68 ? 18.719 20.719 18.484 1 55.38 68 SER B CA 1
ATOM 2124 C C . SER B 1 68 ? 18.938 19.297 18.953 1 55.38 68 SER B C 1
ATOM 2126 O O . SER B 1 68 ? 18.031 18.656 19.469 1 55.38 68 SER B O 1
ATOM 2128 N N . ASP B 1 69 ? 20.094 18.625 18.5 1 51.53 69 ASP B N 1
ATOM 2129 C CA . ASP B 1 69 ? 20.547 17.281 18.859 1 51.53 69 ASP B CA 1
ATOM 2130 C C . ASP B 1 69 ? 20.312 16.984 20.328 1 51.53 69 ASP B C 1
ATOM 2132 O O . ASP B 1 69 ? 20.094 15.836 20.719 1 51.53 69 ASP B O 1
ATOM 2136 N N . SER B 1 70 ? 20.734 17.828 21.234 1 46.59 70 SER B N 1
ATOM 2137 C CA . SER B 1 70 ? 20.766 17.609 22.672 1 46.59 70 SER B CA 1
ATOM 2138 C C . SER B 1 70 ? 19.359 17.328 23.219 1 46.59 70 SER B C 1
ATOM 2140 O O . SER B 1 70 ? 19.203 16.547 24.156 1 46.59 70 SER B O 1
ATOM 2142 N N . ILE B 1 71 ? 18.484 18.266 23.25 1 46.47 71 ILE B N 1
ATOM 2143 C CA . ILE B 1 71 ? 17.297 18.25 24.078 1 46.47 71 ILE B CA 1
ATOM 2144 C C . ILE B 1 71 ? 16.344 17.156 23.609 1 46.47 71 ILE B C 1
ATOM 2146 O O . ILE B 1 71 ? 15.859 16.359 24.406 1 46.47 71 ILE B O 1
ATOM 2150 N N . GLN B 1 72 ? 15.5 17.234 22.375 1 48.88 72 GLN B N 1
ATOM 2151 C CA . GLN B 1 72 ? 14.125 16.812 22.141 1 48.88 72 GLN B CA 1
ATOM 2152 C C . GLN B 1 72 ? 14.078 15.477 21.406 1 48.88 72 GLN B C 1
ATOM 2154 O O . GLN B 1 72 ? 13.008 14.992 21.047 1 48.88 72 GLN B O 1
ATOM 2159 N N . ALA B 1 73 ? 15.117 15.062 20.969 1 50.81 73 ALA B N 1
ATOM 2160 C CA . ALA B 1 73 ? 15.062 13.734 20.344 1 50.81 73 ALA B CA 1
ATOM 2161 C C . ALA B 1 73 ? 14.328 12.742 21.25 1 50.81 73 ALA B C 1
ATOM 2163 O O . ALA B 1 73 ? 13.555 11.914 20.766 1 50.81 73 ALA B O 1
ATOM 2164 N N . THR B 1 74 ? 14.719 12.867 22.484 1 56.22 74 THR B N 1
ATOM 2165 C CA . THR B 1 74 ? 14.172 11.938 23.469 1 56.22 74 THR B CA 1
ATOM 2166 C C . THR B 1 74 ? 12.672 12.156 23.641 1 56.22 74 THR B C 1
ATOM 2168 O O . THR B 1 74 ? 11.938 11.234 24.016 1 56.22 74 THR B O 1
ATOM 2171 N N . SER B 1 75 ? 12.367 13.414 23.266 1 62.84 75 SER B N 1
ATOM 2172 C CA . SER B 1 75 ? 11 13.75 23.641 1 62.84 75 SER B CA 1
ATOM 2173 C C . SER B 1 75 ? 9.984 13.016 22.766 1 62.84 75 SER B C 1
ATOM 2175 O O . SER B 1 75 ? 8.875 12.719 23.219 1 62.84 75 SER B O 1
ATOM 2177 N N . PHE B 1 76 ? 10.508 12.547 21.625 1 74.31 76 PHE B N 1
ATOM 2178 C CA . PHE B 1 76 ? 9.523 11.914 20.766 1 74.31 76 PHE B CA 1
ATOM 2179 C C . PHE B 1 76 ? 9.656 10.398 20.812 1 74.31 76 PHE B C 1
ATOM 2181 O O . PHE B 1 76 ? 8.867 9.68 20.203 1 74.31 76 PHE B O 1
ATOM 2188 N N . ASP B 1 77 ? 10.609 9.953 21.547 1 75.56 77 ASP B N 1
ATOM 2189 C CA . ASP B 1 77 ? 10.906 8.523 21.531 1 75.56 77 ASP B CA 1
ATOM 2190 C C . ASP B 1 77 ? 9.812 7.727 22.234 1 75.56 77 ASP B C 1
ATOM 2192 O O . ASP B 1 77 ? 9.578 6.559 21.906 1 75.56 77 ASP B O 1
ATOM 2196 N N . ASN B 1 78 ? 9.117 8.414 23.016 1 79.38 78 ASN B N 1
ATOM 2197 C CA . ASN B 1 78 ? 8.148 7.648 23.781 1 79.38 78 ASN B CA 1
ATOM 2198 C C . ASN B 1 78 ? 6.719 8.078 23.469 1 79.38 78 ASN B C 1
ATOM 2200 O O . ASN B 1 78 ? 5.793 7.801 24.234 1 79.38 78 ASN B O 1
ATOM 2204 N N . LYS B 1 79 ? 6.641 8.781 22.453 1 86.31 79 LYS B N 1
ATOM 2205 C CA . LYS B 1 79 ? 5.32 9.273 22.078 1 86.31 79 LYS B CA 1
ATOM 2206 C C . LYS B 1 79 ? 4.957 8.844 20.656 1 86.31 79 LYS B C 1
ATOM 2208 O O . LYS B 1 79 ? 5.816 8.82 19.781 1 86.31 79 LYS B O 1
ATOM 2213 N N . ARG B 1 80 ? 3.678 8.477 20.547 1 92.75 80 ARG B N 1
ATOM 2214 C CA . ARG B 1 80 ? 3.178 8.258 19.188 1 92.75 80 ARG B CA 1
ATOM 2215 C C . ARG B 1 80 ? 2.768 9.57 18.547 1 92.75 80 ARG B C 1
ATOM 2217 O O . ARG B 1 80 ? 1.817 10.219 18.984 1 92.75 80 ARG B O 1
ATOM 2224 N N . ILE B 1 81 ? 3.486 9.953 17.594 1 90.44 81 ILE B N 1
ATOM 2225 C CA . ILE B 1 81 ? 3.287 11.242 16.938 1 90.44 81 ILE B CA 1
ATOM 2226 C C . ILE B 1 81 ? 2.232 11.109 15.844 1 90.44 81 ILE B C 1
ATOM 2228 O O . ILE B 1 81 ? 2.305 10.203 15.008 1 90.44 81 ILE B O 1
ATOM 2232 N N . ARG B 1 82 ? 1.207 11.977 15.852 1 93.38 82 ARG B N 1
ATOM 2233 C CA . ARG B 1 82 ? 0.171 11.984 14.82 1 93.38 82 ARG B CA 1
ATOM 2234 C C . ARG B 1 82 ? 0.51 12.977 13.719 1 93.38 82 ARG B C 1
ATOM 2236 O O . ARG B 1 82 ? 0.602 14.18 13.961 1 93.38 82 ARG B O 1
ATOM 2243 N N . ILE B 1 83 ? 0.731 12.414 12.523 1 92.38 83 ILE B N 1
ATOM 2244 C CA . ILE B 1 83 ? 1.062 13.219 11.352 1 92.38 83 ILE B CA 1
ATOM 2245 C C . ILE B 1 83 ? -0.092 13.172 10.352 1 92.38 83 ILE B C 1
ATOM 2247 O O . ILE B 1 83 ? -0.679 12.109 10.117 1 92.38 83 ILE B O 1
ATOM 2251 N N . TYR B 1 84 ? -0.386 14.375 9.797 1 93.75 84 TYR B N 1
ATOM 2252 C CA . TYR B 1 84 ? -1.468 14.5 8.828 1 93.75 84 TYR B CA 1
ATOM 2253 C C . TYR B 1 84 ? -0.929 14.914 7.461 1 93.75 84 TYR B C 1
ATOM 2255 O O . TYR B 1 84 ? -0.057 15.781 7.367 1 93.75 84 TYR B O 1
ATOM 2263 N N . VAL B 1 85 ? -1.416 14.203 6.395 1 92.94 85 VAL B N 1
ATOM 2264 C CA . VAL B 1 85 ? -1.164 14.531 4.992 1 92.94 85 VAL B CA 1
ATOM 2265 C C . VAL B 1 85 ? -2.484 14.57 4.227 1 92.94 85 VAL B C 1
ATOM 2267 O O . VAL B 1 85 ? -3.32 13.68 4.367 1 92.94 85 VAL B O 1
ATOM 2270 N N . ASP B 1 86 ? -2.764 15.617 3.518 1 93.19 86 ASP B N 1
ATOM 2271 C CA . ASP B 1 86 ? -3.977 15.633 2.705 1 93.19 86 ASP B CA 1
ATOM 2272 C C . ASP B 1 86 ? -3.641 15.766 1.221 1 93.19 86 ASP B C 1
ATOM 2274 O O . ASP B 1 86 ? -2.488 16 0.859 1 93.19 86 ASP B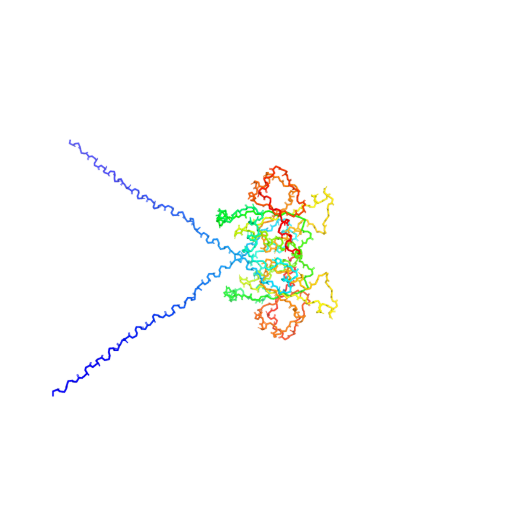 O 1
ATOM 2278 N N . GLY B 1 87 ? -4.648 15.422 0.385 1 92.94 87 GLY B N 1
ATOM 2279 C CA . GLY B 1 87 ? -4.449 15.516 -1.053 1 92.94 87 GLY B CA 1
ATOM 2280 C C . GLY B 1 87 ? -5.633 15.008 -1.854 1 92.94 87 GLY B C 1
ATOM 2281 O O . GLY B 1 87 ? -6.668 14.648 -1.285 1 92.94 87 GLY B O 1
ATOM 2282 N N . ILE B 1 88 ? -5.422 15.102 -3.127 1 94.94 88 ILE B N 1
ATOM 2283 C CA . ILE B 1 88 ? -6.422 14.586 -4.059 1 94.94 88 ILE B CA 1
ATOM 2284 C C . ILE B 1 88 ? -6.352 13.062 -4.102 1 94.94 88 ILE B C 1
ATOM 2286 O O . ILE B 1 88 ? -7.367 12.383 -3.947 1 94.94 88 ILE B O 1
ATOM 2290 N N . PHE B 1 89 ? -5.105 12.523 -4.312 1 95.06 89 PHE B N 1
ATOM 2291 C CA . PHE B 1 89 ? -4.82 11.094 -4.391 1 95.06 89 PHE B CA 1
ATOM 2292 C C . PHE B 1 89 ? -5.609 10.445 -5.52 1 95.06 89 PHE B C 1
ATOM 2294 O O . PHE B 1 89 ? -6.293 9.438 -5.305 1 95.06 89 PHE B O 1
ATOM 2301 N N . ASP B 1 90 ? -5.535 11.086 -6.672 1 95.62 90 ASP B N 1
ATOM 2302 C CA . ASP B 1 90 ? -6.117 10.508 -7.879 1 95.62 90 ASP B CA 1
ATOM 2303 C C . ASP B 1 90 ? -5.266 9.359 -8.414 1 95.62 90 ASP B C 1
ATOM 2305 O O . ASP B 1 90 ? -4.797 9.406 -9.555 1 95.62 90 ASP B O 1
ATOM 2309 N N . GLY B 1 91 ? -5.121 8.383 -7.625 1 93.69 91 GLY B N 1
ATOM 2310 C CA . GLY B 1 91 ? -4.148 7.312 -7.77 1 93.69 91 GLY B CA 1
ATOM 2311 C C . GLY B 1 91 ? -2.977 7.441 -6.816 1 93.69 91 GLY B C 1
ATOM 2312 O O . GLY B 1 91 ? -2.916 8.383 -6.02 1 93.69 91 GLY B O 1
ATOM 2313 N N . LEU B 1 92 ? -2.182 6.41 -6.805 1 93.56 92 LEU B N 1
ATOM 2314 C CA . LEU B 1 92 ? -0.958 6.398 -6.012 1 93.56 92 LEU B CA 1
ATOM 2315 C C . LEU B 1 92 ? 0.254 6.086 -6.883 1 93.56 92 LEU B C 1
ATOM 2317 O O . LEU B 1 92 ? 0.331 5.012 -7.484 1 93.56 92 LEU B O 1
ATOM 2321 N N . ASP B 1 93 ? 1.091 7.043 -7.023 1 93.75 93 ASP B N 1
ATOM 2322 C CA . ASP B 1 93 ? 2.332 6.766 -7.742 1 93.75 93 ASP B CA 1
ATOM 2323 C C . ASP B 1 93 ? 3.51 6.652 -6.777 1 93.75 93 ASP B C 1
ATOM 2325 O O . ASP B 1 93 ? 3.33 6.711 -5.559 1 93.75 93 ASP B O 1
ATOM 2329 N N . VAL B 1 94 ? 4.676 6.441 -7.324 1 94.44 94 VAL B N 1
ATOM 2330 C CA . VAL B 1 94 ? 5.859 6.215 -6.5 1 94.44 94 VAL B CA 1
ATOM 2331 C C . VAL B 1 94 ? 6.145 7.457 -5.656 1 94.44 94 VAL B C 1
ATOM 2333 O O . VAL B 1 94 ? 6.516 7.348 -4.484 1 94.44 94 VAL B O 1
ATOM 2336 N N . SER B 1 95 ? 5.922 8.562 -6.203 1 90 95 SER B N 1
ATOM 2337 C CA . SER B 1 95 ? 6.168 9.805 -5.484 1 90 95 SER B CA 1
ATOM 2338 C C . SER B 1 95 ? 5.285 9.914 -4.246 1 90 95 SER B C 1
ATOM 2340 O O . SER B 1 95 ? 5.766 10.242 -3.16 1 90 95 SER B O 1
ATOM 2342 N N . ASP B 1 96 ? 3.988 9.672 -4.43 1 92.56 96 ASP B N 1
ATOM 2343 C CA . ASP B 1 96 ? 3.066 9.672 -3.301 1 92.56 96 ASP B CA 1
ATOM 2344 C C . ASP B 1 96 ? 3.525 8.688 -2.223 1 92.56 96 ASP B C 1
ATOM 2346 O O . ASP B 1 96 ? 3.592 9.039 -1.043 1 92.56 96 ASP B O 1
ATOM 2350 N N . ALA B 1 97 ? 3.869 7.523 -2.672 1 94.62 97 ALA B N 1
ATOM 2351 C CA . ALA B 1 97 ? 4.238 6.465 -1.74 1 94.62 97 ALA B CA 1
ATOM 2352 C C . ALA B 1 97 ? 5.473 6.852 -0.93 1 94.62 97 ALA B C 1
ATOM 2354 O O . ALA B 1 97 ? 5.523 6.629 0.282 1 94.62 97 ALA B O 1
ATOM 2355 N N . LEU B 1 98 ? 6.414 7.402 -1.627 1 92.81 98 LEU B N 1
ATOM 2356 C CA . LEU B 1 98 ? 7.656 7.758 -0.953 1 92.81 98 LEU B CA 1
ATOM 2357 C C . LEU B 1 98 ? 7.438 8.922 0.013 1 92.81 98 LEU B C 1
ATOM 2359 O O . LEU B 1 98 ? 8.055 8.969 1.082 1 92.81 98 LEU B O 1
ATOM 2363 N N . LYS B 1 99 ? 6.566 9.828 -0.323 1 90.19 99 LYS B N 1
ATOM 2364 C CA . LYS B 1 99 ? 6.199 10.914 0.589 1 90.19 99 LYS B CA 1
ATOM 2365 C C . LYS B 1 99 ? 5.527 10.367 1.846 1 90.19 99 LYS B C 1
ATOM 2367 O O . LYS B 1 99 ? 5.859 10.773 2.961 1 90.19 99 LYS B O 1
ATOM 2372 N N . LEU B 1 10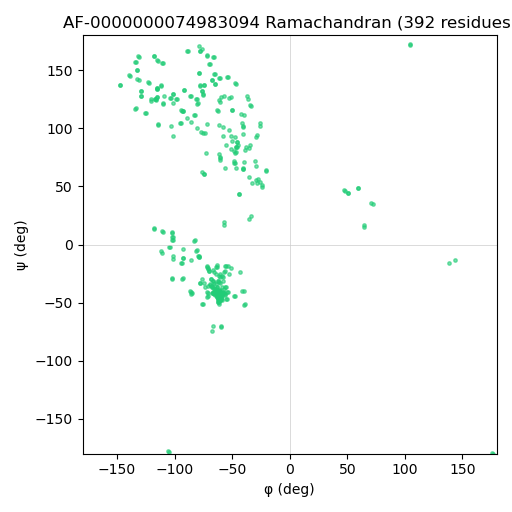0 ? 4.664 9.477 1.652 1 93.81 100 LEU B N 1
ATOM 2373 C CA . LEU B 1 100 ? 3.957 8.867 2.771 1 93.81 100 LEU B CA 1
ATOM 2374 C C . LEU B 1 100 ? 4.906 8.031 3.625 1 93.81 100 LEU B C 1
ATOM 2376 O O . LEU B 1 100 ? 4.805 8.031 4.855 1 93.81 100 LEU B O 1
ATOM 2380 N N . ARG B 1 101 ? 5.828 7.387 2.998 1 93.19 101 ARG B N 1
ATOM 2381 C CA . ARG B 1 101 ? 6.855 6.641 3.711 1 93.19 101 ARG B CA 1
ATOM 2382 C C . ARG B 1 101 ? 7.688 7.559 4.598 1 93.19 101 ARG B C 1
ATOM 2384 O O . ARG B 1 101 ? 7.941 7.246 5.762 1 93.19 101 ARG B O 1
ATOM 2391 N N . GLN B 1 102 ? 8.062 8.648 4.008 1 90.31 102 GLN B N 1
ATOM 2392 C CA . GLN B 1 102 ? 8.867 9.602 4.766 1 90.31 102 GLN B CA 1
ATOM 2393 C C . GLN B 1 102 ? 8.102 10.148 5.961 1 90.31 102 GLN B C 1
ATOM 2395 O O . GLN B 1 102 ? 8.648 10.281 7.055 1 90.31 102 GLN B O 1
ATOM 2400 N N . ALA B 1 103 ? 6.848 10.43 5.727 1 91.38 103 ALA B N 1
ATOM 2401 C CA . ALA B 1 103 ? 6.012 10.906 6.828 1 91.38 103 ALA B CA 1
ATOM 2402 C C . ALA B 1 103 ? 5.891 9.852 7.922 1 91.38 103 ALA B C 1
ATOM 2404 O O . ALA B 1 103 ? 6.016 10.164 9.109 1 91.38 103 ALA B O 1
ATOM 2405 N N . LYS B 1 104 ? 5.711 8.648 7.547 1 93.44 104 LYS B N 1
ATOM 2406 C CA . LYS B 1 104 ? 5.527 7.551 8.484 1 93.44 104 LYS B CA 1
ATOM 2407 C C . LYS B 1 104 ? 6.797 7.301 9.297 1 93.44 104 LYS B C 1
ATOM 2409 O O . LYS B 1 104 ? 6.727 6.945 10.477 1 93.44 104 LYS B O 1
ATOM 2414 N N . LEU B 1 105 ? 7.879 7.562 8.688 1 91.38 105 LEU B N 1
ATOM 2415 C CA . LEU B 1 105 ? 9.148 7.215 9.312 1 91.38 105 LEU B CA 1
ATOM 2416 C C . LEU B 1 105 ? 9.812 8.453 9.914 1 91.38 105 LEU B C 1
ATOM 2418 O O . LEU B 1 105 ? 10.961 8.391 10.352 1 91.38 105 LEU B O 1
ATOM 2422 N N . ALA B 1 106 ? 9.133 9.5 9.969 1 89.12 106 ALA B N 1
ATOM 2423 C CA . ALA B 1 106 ? 9.672 10.789 10.391 1 89.12 106 ALA B CA 1
ATOM 2424 C C . ALA B 1 106 ? 10.016 10.781 11.875 1 89.12 106 ALA B C 1
ATOM 2426 O O . ALA B 1 106 ? 10.867 11.555 12.328 1 89.12 106 ALA B O 1
ATOM 2427 N N . PHE B 1 107 ? 9.312 9.992 12.703 1 88.12 107 PHE B N 1
ATOM 2428 C CA . PHE B 1 107 ? 9.555 9.797 14.133 1 88.12 107 PHE B CA 1
ATOM 2429 C C . PHE B 1 107 ? 9.555 8.312 14.477 1 88.12 107 PHE B C 1
ATOM 2431 O O . PHE B 1 107 ? 9.133 7.477 13.68 1 88.12 107 PHE B O 1
ATOM 2438 N N . PRO B 1 108 ? 10.078 7.961 15.586 1 89.12 108 PRO B N 1
ATOM 2439 C CA . PRO B 1 108 ? 10.148 6.543 15.938 1 89.12 108 PRO B CA 1
ATOM 2440 C C . PRO B 1 108 ? 8.789 5.859 15.922 1 89.12 108 PRO B C 1
ATOM 2442 O O . PRO B 1 108 ? 8.688 4.68 15.586 1 89.12 108 PRO B O 1
ATOM 2445 N N . SER B 1 109 ? 7.789 6.562 16.328 1 92.5 109 SER B N 1
ATOM 2446 C CA . SER B 1 109 ? 6.418 6.062 16.328 1 92.5 109 SER B CA 1
ATOM 2447 C C . SER B 1 109 ? 5.457 7.098 15.75 1 92.5 109 SER B C 1
ATOM 2449 O O . SER B 1 109 ? 5.273 8.172 16.328 1 92.5 109 SER B O 1
ATOM 2451 N N . VAL B 1 110 ? 4.871 6.703 14.656 1 92.94 110 VAL B N 1
ATOM 2452 C CA . VAL B 1 110 ? 4.004 7.664 13.977 1 92.94 110 VAL B CA 1
ATOM 2453 C C . VAL B 1 110 ? 2.648 7.02 13.688 1 92.94 110 VAL B C 1
ATOM 2455 O O . VAL B 1 110 ? 2.58 5.863 13.266 1 92.94 110 VAL B O 1
ATOM 2458 N N . HIS B 1 111 ? 1.563 7.699 14 1 95.81 111 HIS B N 1
ATOM 2459 C CA . HIS B 1 111 ? 0.233 7.469 13.445 1 95.81 111 HIS B CA 1
ATOM 2460 C C . HIS B 1 111 ? -0.038 8.383 12.258 1 95.81 111 HIS B C 1
ATOM 2462 O O . HIS B 1 111 ? -0.27 9.586 12.438 1 95.81 111 HIS B O 1
ATOM 2468 N N . LEU B 1 112 ? 0.013 7.844 11.062 1 95.56 112 LEU B N 1
ATOM 2469 C CA . LEU B 1 112 ? -0.125 8.648 9.852 1 95.56 112 LEU B CA 1
ATOM 2470 C C . LEU B 1 112 ? -1.579 8.695 9.391 1 95.56 112 LEU B C 1
ATOM 2472 O O . LEU B 1 112 ? -2.156 7.668 9.039 1 95.56 112 LEU B O 1
ATOM 2476 N N . MET B 1 113 ? -2.162 9.914 9.43 1 96.5 113 MET B N 1
ATOM 2477 C CA . MET B 1 113 ? -3.518 10.188 8.961 1 96.5 113 MET B CA 1
ATOM 2478 C C . MET B 1 113 ? -3.494 10.844 7.59 1 96.5 113 MET B C 1
ATOM 2480 O O . MET B 1 113 ? -2.76 11.812 7.371 1 96.5 113 MET B O 1
ATOM 2484 N N . VAL B 1 114 ? -4.289 10.266 6.68 1 96.81 114 VAL B N 1
ATOM 2485 C CA . VAL B 1 114 ? -4.355 10.828 5.332 1 96.81 114 VAL B CA 1
ATOM 2486 C C . VAL B 1 114 ? -5.766 11.344 5.055 1 96.81 114 VAL B C 1
ATOM 2488 O O . VAL B 1 114 ? -6.746 10.609 5.227 1 96.81 114 VAL B O 1
ATOM 2491 N N . GLY B 1 115 ? -5.844 12.602 4.691 1 96.38 115 GLY B N 1
ATOM 2492 C CA . GLY B 1 115 ? -7.102 13.211 4.289 1 96.38 115 GLY B CA 1
ATOM 2493 C C . GLY B 1 115 ? -7.281 13.273 2.785 1 96.38 115 GLY B C 1
ATOM 2494 O O . GLY B 1 115 ? -6.449 13.844 2.076 1 96.38 115 GLY B O 1
ATOM 2495 N N . VAL B 1 116 ? -8.398 12.711 2.32 1 96.94 116 VAL B N 1
ATOM 2496 C CA . VAL B 1 116 ? -8.734 12.742 0.9 1 96.94 116 VAL B CA 1
ATOM 2497 C C . VAL B 1 116 ? -9.812 13.797 0.645 1 96.94 116 VAL B C 1
ATOM 2499 O O . VAL B 1 116 ? -10.867 13.773 1.285 1 96.94 116 VAL B O 1
ATOM 2502 N N . PHE B 1 117 ? -9.516 14.727 -0.306 1 96.62 117 PHE B N 1
ATOM 2503 C CA . PHE B 1 117 ? -10.484 15.766 -0.621 1 96.62 117 PHE B CA 1
ATOM 2504 C C . PHE B 1 117 ? -11.719 15.172 -1.28 1 96.62 117 PHE B C 1
ATOM 2506 O O . PHE B 1 117 ? -11.617 14.273 -2.119 1 96.62 117 PHE B O 1
ATOM 2513 N N . SER B 1 118 ? -12.836 15.734 -0.892 1 97.62 118 SER B N 1
ATOM 2514 C CA . SER B 1 118 ? -14.086 15.281 -1.502 1 97.62 118 SER B CA 1
ATOM 2515 C C . SER B 1 118 ? -14.195 15.75 -2.949 1 97.62 118 SER B C 1
ATOM 2517 O O . SER B 1 118 ? -13.484 16.672 -3.363 1 97.62 118 SER B O 1
ATOM 2519 N N . ASP B 1 119 ? -15.125 15.086 -3.689 1 97.75 119 ASP B N 1
ATOM 2520 C CA . ASP B 1 119 ? -15.398 15.531 -5.055 1 97.75 119 ASP B CA 1
ATOM 2521 C C . ASP B 1 119 ? -15.922 16.969 -5.07 1 97.75 119 ASP B C 1
ATOM 2523 O O . ASP B 1 119 ? -15.562 17.75 -5.949 1 97.75 119 ASP B O 1
ATOM 2527 N N . GLN B 1 120 ? -16.766 17.234 -4.105 1 97.56 120 GLN B N 1
ATOM 2528 C CA . GLN B 1 120 ? -17.328 18.562 -3.996 1 97.56 120 GLN B CA 1
ATOM 2529 C C . GLN B 1 120 ? -16.234 19.609 -3.746 1 97.56 120 GLN B C 1
ATOM 2531 O O . GLN B 1 120 ? -16.234 20.672 -4.36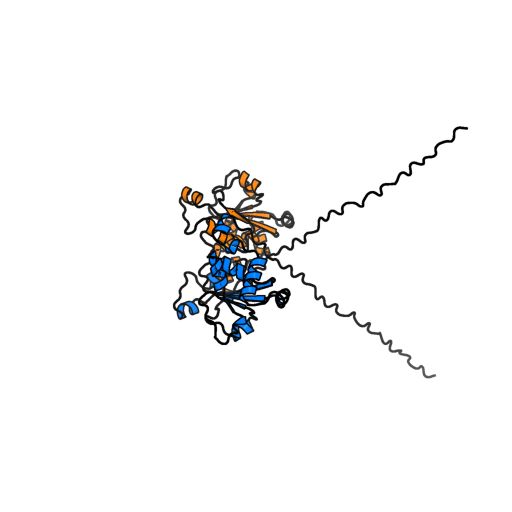7 1 97.56 120 GLN B O 1
ATOM 2536 N N . ALA B 1 121 ? -15.336 19.328 -2.789 1 96 121 ALA B N 1
ATOM 2537 C CA . ALA B 1 121 ? -14.227 20.234 -2.494 1 96 121 ALA B CA 1
ATOM 2538 C C . ALA B 1 121 ? -13.375 20.484 -3.734 1 96 121 ALA B C 1
ATOM 2540 O O . ALA B 1 121 ? -12.969 21.625 -3.998 1 96 121 ALA B O 1
ATOM 2541 N N . LEU B 1 122 ? -13.109 19.438 -4.52 1 96.38 122 LEU B N 1
ATOM 2542 C CA . LEU B 1 122 ? -12.32 19.578 -5.738 1 96.38 122 LEU B CA 1
ATOM 2543 C C . LEU B 1 122 ? -13.016 20.5 -6.734 1 96.38 122 LEU B C 1
ATOM 2545 O O . LEU B 1 122 ? -12.391 21.406 -7.285 1 96.38 122 LEU B O 1
ATOM 2549 N N . GLN B 1 123 ? -14.219 20.281 -6.906 1 96.62 123 GLN B N 1
ATOM 2550 C CA . GLN B 1 123 ? -14.992 21.094 -7.84 1 96.62 123 GLN B CA 1
ATOM 2551 C C . GLN B 1 123 ? -14.992 22.562 -7.418 1 96.62 123 GLN B C 1
ATOM 2553 O O . GLN B 1 123 ? -14.789 23.453 -8.242 1 96.62 123 GLN B O 1
ATOM 2558 N N . MET B 1 124 ? -15.25 22.797 -6.172 1 96.12 124 MET B N 1
ATOM 2559 C CA . MET B 1 124 ? -15.312 24.156 -5.629 1 96.12 124 MET B CA 1
ATOM 2560 C C . MET B 1 124 ? -14 24.891 -5.848 1 96.12 124 MET B C 1
ATOM 2562 O O . MET B 1 124 ? -13.984 26.125 -5.977 1 96.12 124 MET B O 1
ATOM 2566 N N . HIS B 1 125 ? -12.938 24.188 -5.926 1 94.31 125 HIS B N 1
ATOM 2567 C CA . HIS B 1 125 ? -11.625 24.812 -6.059 1 94.31 125 HIS B CA 1
ATOM 2568 C C . HIS B 1 125 ? -11.039 24.578 -7.449 1 94.31 125 HIS B C 1
ATOM 2570 O O . HIS B 1 125 ? -9.828 24.672 -7.641 1 94.31 125 HIS B O 1
ATOM 2576 N N . ASN B 1 126 ? -11.797 24.094 -8.359 1 95.38 126 ASN B N 1
ATOM 2577 C CA . ASN B 1 126 ? -11.5 23.984 -9.781 1 95.38 126 ASN B CA 1
ATOM 2578 C C . ASN B 1 126 ? -10.461 22.891 -10.055 1 95.38 126 ASN B C 1
ATOM 2580 O O . ASN B 1 126 ? -9.57 23.078 -10.883 1 95.38 126 ASN B O 1
ATOM 2584 N N . HIS B 1 127 ? -10.555 21.875 -9.266 1 94.12 127 HIS B N 1
ATOM 2585 C CA . HIS B 1 127 ? -9.781 20.656 -9.5 1 94.12 127 HIS B CA 1
ATOM 2586 C C . HIS B 1 127 ? -10.68 19.516 -9.938 1 94.12 127 HIS B C 1
ATOM 2588 O O . HIS B 1 127 ? -11.906 19.578 -9.766 1 94.12 127 HIS B O 1
ATOM 2594 N N . SER B 1 128 ? -10.016 18.609 -10.617 1 93.88 128 SER B N 1
ATOM 2595 C CA . SER B 1 128 ? -10.75 17.406 -11.031 1 93.88 128 SER B CA 1
ATOM 2596 C C . SER B 1 128 ? -9.953 16.141 -10.75 1 93.88 128 SER B C 1
ATOM 2598 O O . SER B 1 128 ? -8.734 16.203 -10.539 1 93.88 128 SER B O 1
ATOM 2600 N N . SER B 1 129 ? -10.648 15.078 -10.641 1 94.5 129 SER B N 1
ATOM 2601 C CA . SER B 1 129 ? -10.055 13.758 -10.492 1 94.5 129 SER B CA 1
ATOM 2602 C C . SER B 1 129 ? -10.695 12.75 -11.445 1 94.5 129 SER B C 1
ATOM 2604 O O . SER B 1 129 ? -11.875 12.891 -11.797 1 94.5 129 SER B O 1
ATOM 2606 N N . ASN B 1 130 ? -9.922 11.781 -11.836 1 94.69 130 ASN B N 1
ATOM 2607 C CA . ASN B 1 130 ? -10.422 10.719 -12.711 1 94.69 130 ASN B CA 1
ATOM 2608 C C . ASN B 1 130 ? -11.234 9.688 -11.93 1 94.69 130 ASN B C 1
ATOM 2610 O O . ASN B 1 130 ? -11.969 8.898 -12.516 1 94.69 130 ASN B O 1
ATOM 2614 N N . ARG B 1 131 ? -11.195 9.75 -10.578 1 95.88 131 ARG B N 1
ATOM 2615 C CA . ARG B 1 131 ? -11.828 8.758 -9.719 1 95.88 131 ARG B CA 1
ATOM 2616 C C . ARG B 1 131 ? -12.648 9.422 -8.617 1 95.88 131 ARG B C 1
ATOM 2618 O O . ARG B 1 131 ? -12.242 10.445 -8.07 1 95.88 131 ARG B O 1
ATOM 2625 N N . PRO B 1 132 ? -13.75 8.812 -8.328 1 97.06 132 PRO B N 1
ATOM 2626 C CA . PRO B 1 132 ? -14.523 9.367 -7.219 1 97.06 132 PRO B CA 1
ATOM 2627 C C . PRO B 1 132 ? -13.82 9.234 -5.871 1 97.06 132 PRO B C 1
ATOM 2629 O O . PRO B 1 132 ? -12.922 8.391 -5.723 1 97.06 132 PRO B O 1
ATOM 2632 N N . GLU B 1 133 ? -14.258 10.023 -4.934 1 97.56 133 GLU B N 1
ATOM 2633 C CA . GLU B 1 133 ? -13.648 10.047 -3.605 1 97.56 133 GLU B CA 1
ATOM 2634 C C . GLU B 1 133 ? -13.602 8.648 -2.992 1 97.56 133 GLU B C 1
ATOM 2636 O O . GLU B 1 133 ? -12.609 8.281 -2.355 1 97.56 133 GLU B O 1
ATOM 2641 N N . ILE B 1 134 ? -14.648 7.922 -3.178 1 97.25 134 ILE B N 1
ATOM 2642 C CA . ILE B 1 134 ? -14.766 6.605 -2.562 1 97.25 134 ILE B CA 1
ATOM 2643 C C . ILE B 1 134 ? -13.633 5.707 -3.051 1 97.25 134 ILE B C 1
ATOM 2645 O O . ILE B 1 134 ? -13.031 4.973 -2.262 1 97.25 134 ILE B O 1
ATOM 2649 N N . GLU B 1 135 ? -13.297 5.738 -4.289 1 97 135 GLU B N 1
ATOM 2650 C CA . GLU B 1 135 ? -12.219 4.93 -4.855 1 97 135 GLU B CA 1
ATOM 2651 C C . GLU B 1 135 ? -10.852 5.426 -4.391 1 97 135 GLU B C 1
ATOM 2653 O O . GLU B 1 135 ? -9.969 4.625 -4.074 1 97 135 GLU B O 1
ATOM 2658 N N . ARG B 1 136 ? -10.766 6.723 -4.383 1 97.75 136 ARG B N 1
ATOM 2659 C CA . ARG B 1 136 ? -9.5 7.316 -3.971 1 97.75 136 ARG B CA 1
ATOM 2660 C C . ARG B 1 136 ? -9.203 7.016 -2.504 1 97.75 136 ARG B C 1
ATOM 2662 O O . ARG B 1 136 ? -8.094 6.621 -2.158 1 97.75 136 ARG B O 1
ATOM 2669 N N . ALA B 1 137 ? -10.203 7.129 -1.659 1 97.81 137 ALA B N 1
ATOM 2670 C CA . ALA B 1 137 ? -10.055 6.84 -0.235 1 97.81 137 ALA B CA 1
ATOM 2671 C C . ALA B 1 137 ? -9.797 5.355 -0.001 1 97.81 137 ALA B C 1
ATOM 2673 O O . ALA B 1 137 ? -8.953 4.988 0.826 1 97.81 137 ALA B O 1
ATOM 2674 N N . GLU B 1 138 ? -10.484 4.559 -0.708 1 97.44 138 GLU B N 1
ATOM 2675 C CA . GLU B 1 138 ? -10.289 3.119 -0.565 1 97.44 138 GLU B CA 1
ATOM 2676 C C . GLU B 1 138 ? -8.883 2.709 -1.007 1 97.44 138 GLU B C 1
ATOM 2678 O O . GLU B 1 138 ? -8.25 1.868 -0.368 1 97.44 138 GLU B O 1
ATOM 2683 N N . LEU B 1 139 ? -8.445 3.281 -2.037 1 97.25 139 LEU B N 1
ATOM 2684 C CA . LEU B 1 139 ? -7.121 2.947 -2.557 1 97.25 139 LEU B CA 1
ATOM 2685 C C . LEU B 1 139 ? -6.039 3.258 -1.531 1 97.25 139 LEU B C 1
ATOM 2687 O O . LEU B 1 139 ? -5.188 2.412 -1.244 1 97.25 139 LEU B O 1
ATOM 2691 N N . VAL B 1 140 ? -6.047 4.43 -0.915 1 96.94 140 VAL B N 1
ATOM 2692 C CA . VAL B 1 140 ? -4.961 4.832 -0.028 1 96.94 140 VAL B CA 1
ATOM 2693 C C . VAL B 1 140 ? -5 3.996 1.249 1 96.94 140 VAL B C 1
ATOM 2695 O O . VAL B 1 140 ? -3.973 3.805 1.905 1 96.94 140 VAL B O 1
ATOM 2698 N N . ARG B 1 141 ? -6.152 3.457 1.549 1 96.75 141 ARG B N 1
ATOM 2699 C CA . ARG B 1 141 ? -6.301 2.564 2.693 1 96.75 141 ARG B CA 1
ATOM 2700 C C . ARG B 1 141 ? -5.344 1.381 2.594 1 96.75 141 ARG B C 1
ATOM 2702 O O . ARG B 1 141 ? -4.93 0.823 3.611 1 96.75 141 ARG B O 1
ATOM 2709 N N . HIS B 1 142 ? -4.934 1.085 1.416 1 96.62 142 HIS B N 1
ATOM 2710 C CA . HIS B 1 142 ? -4.145 -0.12 1.189 1 96.62 142 HIS B CA 1
ATOM 2711 C C . HIS B 1 142 ? -2.662 0.213 1.045 1 96.62 142 HIS B C 1
ATOM 2713 O O . HIS B 1 142 ? -1.845 -0.672 0.781 1 96.62 142 HIS B O 1
ATOM 2719 N N . CYS B 1 143 ? -2.348 1.421 1.21 1 96.69 143 CYS B N 1
ATOM 2720 C CA . CYS B 1 143 ? -0.945 1.816 1.295 1 96.69 143 CYS B CA 1
ATOM 2721 C C . CYS B 1 143 ? -0.351 1.431 2.645 1 96.69 143 CYS B C 1
ATOM 2723 O O . CYS B 1 143 ? -0.934 1.725 3.691 1 96.69 143 CYS B O 1
ATOM 2725 N N . ARG B 1 144 ? 0.797 0.92 2.682 1 95.75 144 ARG B N 1
ATOM 2726 C CA . ARG B 1 144 ? 1.433 0.306 3.842 1 95.75 144 ARG B CA 1
ATOM 2727 C C . ARG B 1 144 ? 1.655 1.329 4.949 1 95.75 144 ARG B C 1
ATOM 2729 O O . ARG B 1 144 ? 1.687 0.977 6.133 1 95.75 144 ARG B O 1
ATOM 2736 N N . TRP B 1 145 ? 1.75 2.537 4.617 1 95.75 145 TRP B N 1
ATOM 2737 C CA . TRP B 1 145 ? 2.242 3.549 5.547 1 95.75 145 TRP B CA 1
ATOM 2738 C C . TRP B 1 145 ? 1.089 4.219 6.285 1 95.75 145 TRP B C 1
ATOM 2740 O O . TRP B 1 145 ? 1.293 4.855 7.32 1 95.75 145 TRP B O 1
ATOM 2750 N N . ILE B 1 146 ? -0.066 4.047 5.785 1 97 146 ILE B N 1
ATOM 2751 C CA . ILE B 1 146 ? -1.199 4.832 6.258 1 97 146 ILE B CA 1
ATOM 2752 C C . ILE B 1 146 ? -1.909 4.086 7.387 1 97 146 ILE B C 1
ATOM 2754 O O . ILE B 1 146 ? -2.26 2.914 7.238 1 97 146 ILE B O 1
ATOM 2758 N N . ASP B 1 147 ? -2.184 4.844 8.477 1 96.81 147 ASP B N 1
ATOM 2759 C CA . ASP B 1 147 ? -2.855 4.246 9.625 1 96.81 147 ASP B CA 1
ATOM 2760 C C . ASP B 1 147 ? -4.332 4.633 9.656 1 96.81 147 ASP B C 1
ATOM 2762 O O . ASP B 1 147 ? -5.152 3.924 10.25 1 96.81 147 ASP B O 1
ATOM 2766 N N . GLU B 1 148 ? -4.613 5.758 9.141 1 97.44 148 GLU B N 1
ATOM 2767 C CA . GLU B 1 148 ? -5.969 6.297 9.188 1 97.44 148 GLU B CA 1
ATOM 2768 C C . GLU B 1 148 ? -6.277 7.125 7.949 1 97.44 148 GLU B C 1
ATOM 2770 O O . GLU B 1 148 ? -5.441 7.902 7.488 1 97.44 148 GLU B O 1
ATOM 2775 N N . VAL B 1 149 ? -7.531 6.926 7.402 1 97.94 149 VAL B N 1
ATOM 2776 C CA . VAL B 1 149 ? -7.984 7.707 6.254 1 97.94 149 VAL B CA 1
ATOM 2777 C C . VAL B 1 149 ? -9.172 8.578 6.66 1 97.94 149 VAL B C 1
ATOM 2779 O O . VAL B 1 149 ? -10.07 8.125 7.367 1 97.94 149 VAL B O 1
ATOM 2782 N N . VAL B 1 150 ? -9.109 9.812 6.246 1 97 150 VAL B N 1
ATOM 2783 C CA . VAL B 1 150 ? -10.195 10.758 6.469 1 97 150 VAL B CA 1
ATOM 2784 C C . VAL B 1 150 ? -10.773 11.203 5.129 1 97 150 VAL B C 1
ATOM 2786 O O . VAL B 1 150 ? -10.047 11.703 4.266 1 97 150 VAL B O 1
ATOM 2789 N N . LYS B 1 151 ? -12.07 11.039 4.957 1 97.31 151 LYS B N 1
ATOM 2790 C CA . LYS B 1 151 ? -12.758 11.578 3.781 1 97.31 151 LYS B CA 1
ATOM 2791 C C . LYS B 1 151 ? -13.234 13.008 4.027 1 97.31 151 LYS B C 1
ATOM 2793 O O . LYS B 1 151 ? -13.289 13.461 5.172 1 97.31 151 LYS B O 1
ATOM 2798 N N . ASP B 1 152 ? -13.586 13.602 2.947 1 96.88 152 ASP B N 1
ATOM 2799 C CA . ASP B 1 152 ? -14.07 14.977 3.016 1 96.88 152 ASP B CA 1
ATOM 2800 C C . ASP B 1 152 ? -13.141 15.844 3.865 1 96.88 152 ASP B C 1
ATOM 2802 O O . ASP B 1 152 ? -13.594 16.516 4.789 1 96.88 152 ASP B O 1
ATOM 2806 N N . ALA B 1 153 ? -11.852 15.688 3.6 1 95.88 153 ALA B N 1
ATOM 2807 C CA . ALA B 1 153 ? -10.844 16.484 4.305 1 95.88 153 ALA B CA 1
ATOM 2808 C C . ALA B 1 153 ? -11.039 17.969 4.051 1 95.88 153 ALA B C 1
ATOM 2810 O O . ALA B 1 153 ? -11.414 18.375 2.947 1 95.88 153 ALA B O 1
ATOM 2811 N N . PRO B 1 154 ? -10.789 18.75 5.066 1 93.38 154 PRO B N 1
ATOM 2812 C CA . PRO B 1 154 ? -10.914 20.203 4.855 1 93.38 154 PRO B CA 1
ATOM 2813 C C . PRO B 1 154 ? -9.898 20.734 3.852 1 93.38 154 PRO B C 1
ATOM 2815 O O . PRO B 1 154 ? -8.727 20.328 3.871 1 93.38 154 PRO B O 1
ATOM 2818 N N . TRP B 1 155 ? -10.367 21.609 2.996 1 91.75 155 TRP B N 1
ATOM 2819 C CA . TRP B 1 155 ? -9.484 22.234 2.014 1 91.75 155 TRP B CA 1
ATOM 2820 C C . TRP B 1 155 ? -8.438 23.109 2.693 1 91.75 155 TRP B C 1
ATOM 2822 O O . TRP B 1 155 ? -7.281 23.156 2.27 1 91.75 155 TRP B O 1
ATOM 2832 N N . GLU B 1 156 ? -8.883 23.781 3.73 1 89.19 156 GLU B N 1
ATOM 2833 C CA . GLU B 1 156 ? -8.016 24.594 4.574 1 89.19 156 GLU B CA 1
ATOM 2834 C C . GLU B 1 156 ? -7.941 24.031 5.992 1 89.19 156 GLU B C 1
ATOM 2836 O O . GLU B 1 156 ? -8.977 23.828 6.633 1 89.19 156 GLU B O 1
ATOM 2841 N N . LEU B 1 157 ? -6.738 23.828 6.43 1 88.38 157 LEU B N 1
ATOM 2842 C CA . LEU B 1 157 ? -6.57 23.297 7.773 1 88.38 157 LEU B CA 1
ATOM 2843 C C . LEU B 1 157 ? -6.805 24.375 8.828 1 88.38 157 LEU B C 1
ATOM 2845 O O . LEU B 1 157 ? -6.246 25.469 8.727 1 88.38 157 LEU B O 1
ATOM 2849 N N . THR B 1 158 ? -7.59 24.016 9.789 1 86.81 158 THR B N 1
ATOM 2850 C CA . THR B 1 158 ? -7.906 24.938 10.883 1 86.81 158 THR B CA 1
ATOM 2851 C C . THR B 1 158 ? -7.352 24.406 12.203 1 86.81 158 THR B C 1
ATOM 2853 O O . THR B 1 158 ? -7.137 23.203 12.359 1 86.81 158 THR B O 1
ATOM 2856 N N . PRO B 1 159 ? -7.18 25.297 13.141 1 86.75 159 PRO B N 1
ATOM 2857 C CA . PRO B 1 159 ? -6.77 24.828 14.469 1 86.75 159 PRO B CA 1
ATOM 2858 C C . PRO B 1 159 ? -7.754 23.844 15.078 1 86.75 159 PRO B C 1
ATOM 2860 O O . PRO B 1 159 ? -7.34 22.891 15.758 1 86.75 159 PRO B O 1
ATOM 2863 N N . LYS B 1 160 ? -9 24.078 14.836 1 90.12 160 LYS B N 1
ATOM 2864 C CA . LYS B 1 160 ? -10.031 23.188 15.367 1 90.12 160 LYS B CA 1
ATOM 2865 C C . LYS B 1 160 ? -9.852 21.766 14.836 1 90.12 160 LYS B C 1
ATOM 2867 O O . LYS B 1 160 ? -9.93 20.797 15.594 1 90.12 160 LYS B O 1
ATOM 2872 N N . PHE B 1 161 ? -9.594 21.703 13.531 1 91.25 161 PHE B N 1
ATOM 2873 C CA . PHE B 1 161 ? -9.391 20.391 12.938 1 91.25 161 PHE B CA 1
ATOM 2874 C C . PHE B 1 161 ? -8.18 19.688 13.547 1 91.25 161 PHE B C 1
ATOM 2876 O O . PHE B 1 161 ? -8.25 18.516 13.898 1 91.25 161 PHE B O 1
ATOM 2883 N N . LEU B 1 162 ? -7.102 20.391 13.672 1 89.25 162 LEU B N 1
ATOM 2884 C CA . LEU B 1 162 ? -5.863 19.844 14.219 1 89.25 162 LEU B CA 1
ATOM 2885 C C . LEU B 1 162 ? -6.066 19.375 15.656 1 89.25 162 LEU B C 1
ATOM 2887 O O . LEU B 1 162 ? -5.574 18.312 16.047 1 89.25 162 LEU B O 1
ATOM 2891 N N . THR B 1 163 ? -6.824 20.156 16.438 1 90.19 163 THR B N 1
ATOM 2892 C CA . THR B 1 163 ? -7.086 19.812 17.828 1 90.19 163 THR B CA 1
ATOM 2893 C C . THR B 1 163 ? -8.031 18.625 17.922 1 90.19 163 THR B C 1
ATOM 2895 O O . THR B 1 163 ? -7.766 17.672 18.672 1 90.19 163 THR B O 1
ATOM 2898 N N . ASP B 1 164 ? -9.094 18.641 17.125 1 93.75 164 ASP B N 1
ATOM 2899 C CA . ASP B 1 164 ? -10.094 17.578 17.156 1 93.75 164 ASP B CA 1
ATOM 2900 C C . ASP B 1 164 ? -9.477 16.219 16.812 1 93.75 164 ASP B C 1
ATOM 2902 O O . ASP B 1 164 ? -9.875 15.188 17.344 1 93.75 164 ASP B O 1
ATOM 2906 N N . LYS B 1 165 ? -8.492 16.297 15.945 1 94 165 LYS B N 1
ATOM 2907 C CA . LYS B 1 165 ? -7.891 15.055 15.469 1 94 165 LYS B CA 1
ATOM 2908 C C . LYS B 1 165 ? -6.562 14.781 16.172 1 94 165 LYS B C 1
ATOM 2910 O O . LYS B 1 165 ? -5.855 13.836 15.836 1 94 165 LYS B O 1
ATOM 2915 N N . SER B 1 166 ? -6.219 15.609 17.172 1 92.69 166 SER B N 1
ATOM 2916 C CA . SER B 1 166 ? -4.992 15.477 17.953 1 92.69 166 SER B CA 1
ATOM 2917 C C . SER B 1 166 ? -3.773 15.344 17.047 1 92.69 166 SER B C 1
ATOM 2919 O O . SER B 1 166 ? -2.936 14.461 17.25 1 92.69 166 SER B O 1
ATOM 2921 N N . ILE B 1 167 ? -3.713 16.188 16 1 91.25 167 ILE B N 1
ATOM 2922 C CA . ILE B 1 167 ? -2.617 16.172 15.031 1 91.25 167 ILE B CA 1
ATOM 2923 C C . ILE B 1 167 ? -1.416 16.922 15.602 1 91.25 167 ILE B C 1
ATOM 2925 O O . ILE B 1 167 ? -1.538 18.078 16.016 1 91.25 167 ILE B O 1
ATOM 2929 N N . ASP B 1 168 ? -0.294 16.234 15.617 1 87.69 168 ASP B N 1
ATOM 2930 C CA . ASP B 1 168 ? 0.933 16.859 16.094 1 87.69 168 ASP B CA 1
ATOM 2931 C C . ASP B 1 168 ? 1.627 17.625 14.969 1 87.69 168 ASP B C 1
ATOM 2933 O O . ASP B 1 168 ? 2.127 18.734 15.188 1 87.69 168 ASP B O 1
ATOM 2937 N N . PHE B 1 169 ? 1.692 17.031 13.727 1 87.06 169 PHE B N 1
ATOM 2938 C CA . PHE B 1 169 ? 2.377 17.641 12.594 1 87.06 169 PHE B CA 1
ATOM 2939 C C . PHE B 1 169 ? 1.577 17.453 11.312 1 87.06 169 PHE B C 1
ATOM 2941 O O . PHE B 1 169 ? 0.87 16.469 11.148 1 87.06 169 PHE B O 1
ATOM 2948 N N . VAL B 1 170 ? 1.661 18.469 10.477 1 88.5 170 VAL B N 1
ATOM 2949 C CA . VAL B 1 170 ? 1.114 18.391 9.125 1 88.5 170 VAL B CA 1
ATOM 2950 C C . VAL B 1 170 ? 2.252 18.359 8.109 1 88.5 170 VAL B C 1
ATOM 2952 O O . VAL B 1 170 ? 3.145 19.203 8.133 1 88.5 170 VAL B O 1
ATOM 2955 N N . ALA B 1 171 ? 2.203 17.234 7.355 1 83.06 171 ALA B N 1
ATOM 2956 C CA . ALA B 1 171 ? 3.197 17.156 6.289 1 83.06 171 ALA B CA 1
ATOM 2957 C C . ALA B 1 171 ? 2.697 17.859 5.023 1 83.06 171 ALA B C 1
ATOM 2959 O O . ALA B 1 171 ? 1.7 17.438 4.43 1 83.06 171 ALA B O 1
ATOM 2960 N N . ILE B 1 172 ? 3.16 18.922 4.754 1 66 172 ILE B N 1
ATOM 2961 C CA . ILE B 1 172 ? 2.604 19.75 3.693 1 66 172 ILE B CA 1
ATOM 2962 C C . ILE B 1 172 ? 3.463 19.641 2.438 1 66 172 ILE B C 1
ATOM 2964 O O . ILE B 1 172 ? 4.691 19.578 2.521 1 66 172 ILE B O 1
ATOM 2968 N N . ASP B 1 173 ? 2.715 19.203 1.396 1 58.91 173 ASP B N 1
ATOM 2969 C CA . ASP B 1 173 ? 3.334 19.516 0.112 1 58.91 173 ASP B CA 1
ATOM 2970 C C . ASP B 1 173 ? 3.15 21 -0.24 1 58.91 173 ASP B C 1
ATOM 2972 O O . ASP B 1 173 ? 2.369 21.703 0.404 1 58.91 173 ASP B O 1
ATOM 2976 N N . GLU B 1 174 ? 3.928 21.359 -1.285 1 49.44 174 GLU B N 1
ATOM 2977 C CA . GLU B 1 174 ? 3.771 22.703 -1.814 1 49.44 174 GLU B CA 1
ATOM 2978 C C . GLU B 1 174 ? 2.336 22.969 -2.262 1 49.44 174 GLU B C 1
ATOM 2980 O O . GLU B 1 174 ? 1.758 22.156 -2.998 1 49.44 174 GLU B O 1
ATOM 2985 N N . GLY B 1 175 ? 1.435 23.578 -1.317 1 53.38 175 GLY B N 1
ATOM 2986 C CA . GLY B 1 175 ? 0.131 24.031 -1.763 1 53.38 175 GLY B CA 1
ATOM 2987 C C . GLY B 1 175 ? -0.962 23.828 -0.732 1 53.38 175 GLY B C 1
ATOM 2988 O O . GLY B 1 175 ? -2.109 24.219 -0.947 1 53.38 175 GLY B O 1
ATOM 2989 N N . THR B 1 176 ? -0.581 23.047 0.213 1 57.75 176 THR B N 1
ATOM 2990 C CA . THR B 1 176 ? -1.604 22.906 1.242 1 57.75 176 THR B CA 1
ATOM 2991 C C . THR B 1 176 ? -1.944 24.266 1.858 1 57.75 176 THR B C 1
ATOM 2993 O O . THR B 1 176 ? -1.051 25.062 2.143 1 57.75 176 THR B O 1
ATOM 2996 N N . SER B 1 177 ? -3.221 24.562 1.849 1 65.56 177 SER B N 1
ATOM 2997 C CA . SER B 1 177 ? -3.701 25.781 2.475 1 65.56 177 SER B CA 1
ATOM 2998 C C . SER B 1 177 ? -3.811 25.625 3.988 1 65.56 177 SER B C 1
ATOM 3000 O O . SER B 1 177 ? -4.469 24.703 4.477 1 65.56 177 SER B O 1
ATOM 3002 N N . ILE B 1 178 ? -3.094 26.484 4.676 1 68.62 178 ILE B N 1
ATOM 3003 C CA . ILE B 1 178 ? -3.092 26.422 6.133 1 68.62 178 ILE B CA 1
ATOM 3004 C C . ILE B 1 178 ? -3.596 27.75 6.703 1 68.62 178 ILE B C 1
ATOM 3006 O O . ILE B 1 178 ? -3.137 28.812 6.301 1 68.62 178 ILE B O 1
ATOM 3010 N N . ASP B 1 179 ? -4.625 27.547 7.535 1 71.31 179 ASP B N 1
ATOM 3011 C CA . ASP B 1 179 ? -5.074 28.703 8.305 1 71.31 179 ASP B CA 1
ATOM 3012 C C . ASP B 1 179 ? -3.908 29.344 9.047 1 71.31 179 ASP B C 1
ATOM 3014 O O . ASP B 1 179 ? -3.145 28.672 9.734 1 71.31 179 ASP B O 1
ATOM 3018 N N . PRO B 1 180 ? -3.752 30.609 8.836 1 72.75 180 PRO B N 1
ATOM 3019 C CA . PRO B 1 180 ? -2.643 31.312 9.492 1 72.75 180 PRO B CA 1
ATOM 3020 C C . PRO B 1 180 ? -2.652 31.156 11.008 1 72.75 180 PRO B C 1
ATOM 3022 O O . PRO B 1 180 ? -1.628 31.359 11.664 1 72.75 180 PRO B O 1
ATOM 3025 N N . ASN B 1 181 ? -3.793 30.766 11.617 1 72.75 181 ASN B N 1
ATOM 3026 C CA . ASN B 1 181 ? -3.902 30.625 13.062 1 72.75 181 ASN B CA 1
ATOM 3027 C C . ASN B 1 181 ? -3.338 29.297 13.539 1 72.75 181 ASN B C 1
ATOM 3029 O O . ASN B 1 181 ? -3.227 29.062 14.742 1 72.75 181 ASN B O 1
ATOM 3033 N N . CYS B 1 182 ? -2.961 28.484 12.578 1 71.62 182 CYS B N 1
ATOM 3034 C CA . CYS B 1 182 ? -2.336 27.234 12.969 1 71.62 182 CYS B CA 1
ATOM 3035 C C . CYS B 1 182 ? -0.885 27.438 13.375 1 71.62 182 CYS B C 1
ATOM 3037 O O . CYS B 1 182 ? -0.162 28.219 12.742 1 71.62 182 CYS B O 1
ATOM 3039 N N . ASP B 1 183 ? -0.555 26.766 14.477 1 67.31 183 ASP B N 1
ATOM 3040 C CA . ASP B 1 183 ? 0.831 26.859 14.93 1 67.31 183 ASP B CA 1
ATOM 3041 C C . ASP B 1 183 ? 1.788 26.312 13.867 1 67.31 183 ASP B C 1
ATOM 3043 O O . ASP B 1 183 ? 1.634 25.172 13.406 1 67.31 183 ASP B O 1
ATOM 3047 N N . LYS B 1 184 ? 2.734 27.094 13.453 1 62.12 184 LYS B N 1
ATOM 3048 C CA . LYS B 1 184 ? 3.725 26.719 12.453 1 62.12 184 LYS B CA 1
ATOM 3049 C C . LYS B 1 184 ? 4.504 25.484 12.875 1 62.12 184 LYS B C 1
ATOM 3051 O O . LYS B 1 184 ? 4.938 24.688 12.039 1 62.12 184 LYS B O 1
ATOM 3056 N N . ALA B 1 185 ? 4.656 25.375 14.141 1 56.78 185 ALA B N 1
ATOM 3057 C CA . ALA B 1 185 ? 5.414 24.25 14.672 1 56.78 185 ALA B CA 1
ATOM 3058 C C . ALA B 1 185 ? 4.766 22.922 14.289 1 56.78 185 ALA B C 1
ATOM 3060 O O . ALA B 1 185 ? 5.441 21.906 14.18 1 56.78 185 ALA B O 1
ATOM 3061 N N . ARG B 1 186 ? 3.529 22.922 14.055 1 61.31 186 ARG B N 1
ATOM 3062 C CA . ARG B 1 186 ? 2.789 21.703 13.734 1 61.31 186 ARG B CA 1
ATOM 3063 C C . ARG B 1 186 ? 2.85 21.391 12.242 1 61.31 186 ARG B C 1
ATOM 3065 O O . ARG B 1 186 ? 2.633 20.25 11.828 1 61.31 186 ARG B O 1
ATOM 3072 N N . VAL B 1 187 ? 3.297 22.391 11.531 1 56.75 187 VAL B N 1
ATOM 3073 C CA . VAL B 1 187 ? 3.262 22.234 10.086 1 56.75 187 VAL B CA 1
ATOM 3074 C C . VAL B 1 187 ? 4.652 21.875 9.57 1 56.75 187 VAL B C 1
ATOM 3076 O O . VAL B 1 187 ? 5.594 22.656 9.703 1 56.75 187 VAL B O 1
ATOM 3079 N N . LEU B 1 188 ? 4.883 20.547 9.453 1 57.56 188 LEU B N 1
ATOM 3080 C CA . LEU B 1 188 ? 6.09 20.062 8.797 1 57.56 188 LEU B CA 1
ATOM 3081 C C . LEU B 1 188 ? 6.004 20.25 7.285 1 57.56 188 LEU B C 1
ATOM 3083 O O . LEU B 1 188 ? 5.059 19.766 6.652 1 57.56 188 LEU B O 1
ATOM 3087 N N . ALA B 1 189 ? 6.531 21.312 6.68 1 50.66 189 ALA B N 1
ATOM 3088 C CA . ALA B 1 189 ? 6.57 21.438 5.223 1 50.66 189 ALA B CA 1
ATOM 3089 C C . ALA B 1 189 ? 7.391 20.328 4.59 1 50.66 189 ALA B C 1
ATOM 3091 O O . ALA B 1 189 ? 8.492 20.016 5.047 1 50.66 189 ALA B O 1
ATOM 3092 N N . TYR B 1 190 ? 6.773 19.297 4 1 50.06 190 TYR B N 1
ATOM 3093 C CA . TYR B 1 190 ? 7.504 18.359 3.166 1 50.06 190 TYR B CA 1
ATOM 3094 C C . TYR B 1 190 ? 8.477 19.078 2.244 1 50.06 190 TYR B C 1
ATOM 3096 O O . TYR B 1 190 ? 9.32 18.453 1.601 1 50.06 190 TYR B O 1
ATOM 3104 N N . ASP B 1 191 ? 8.32 20.25 1.922 1 47.22 191 ASP B N 1
ATOM 3105 C CA . ASP B 1 191 ? 9.281 20.875 1.022 1 47.22 191 ASP B CA 1
ATOM 3106 C C . ASP B 1 191 ? 10.711 20.469 1.384 1 47.22 191 ASP B C 1
ATOM 3108 O O . ASP B 1 191 ? 11.547 20.266 0.501 1 47.22 191 ASP B O 1
ATOM 3112 N N . GLU B 1 192 ? 10.891 20.422 2.564 1 43.56 192 GLU B N 1
ATOM 3113 C CA . GLU B 1 192 ? 12.258 20.062 2.914 1 43.56 192 GLU B CA 1
ATOM 3114 C C . GLU B 1 192 ? 12.508 18.578 2.715 1 43.56 192 GLU B C 1
ATOM 3116 O O . GLU B 1 192 ? 13.633 18.156 2.414 1 43.56 192 GLU B O 1
ATOM 3121 N N . LEU B 1 193 ? 11.484 17.828 2.871 1 42.22 193 LEU B N 1
ATOM 3122 C CA . LEU B 1 193 ? 11.672 16.391 2.617 1 42.22 193 LEU B CA 1
ATOM 3123 C C . LEU B 1 193 ? 11.781 16.125 1.122 1 42.22 193 LEU B C 1
ATOM 3125 O O . LEU B 1 193 ? 12.438 15.164 0.71 1 42.22 193 LEU B O 1
ATOM 3129 N N . LYS B 1 194 ? 11.094 16.781 0.181 1 43.84 194 LYS B N 1
ATOM 3130 C CA . LYS B 1 194 ? 11.133 16.625 -1.271 1 43.84 194 LYS B CA 1
ATOM 3131 C C . LYS B 1 194 ? 12.484 17.062 -1.834 1 43.84 194 LYS B C 1
ATOM 3133 O O . LYS B 1 194 ? 12.938 16.531 -2.852 1 43.84 194 LYS B O 1
ATOM 3138 N N . LYS B 1 195 ? 12.961 18.109 -1.344 1 42.03 195 LYS B N 1
ATOM 3139 C CA . LYS B 1 195 ? 14.172 18.625 -1.979 1 42.03 195 LYS B CA 1
ATOM 3140 C C . LYS B 1 195 ? 15.227 17.531 -2.102 1 42.03 195 LYS B C 1
ATOM 3142 O O . LYS B 1 195 ? 16.094 17.594 -2.975 1 42.03 195 LYS B O 1
ATOM 3147 N N . HIS B 1 196 ? 15.109 16.531 -1.353 1 37.81 196 HIS B N 1
ATOM 3148 C CA . HIS B 1 196 ? 16.172 15.539 -1.481 1 37.81 196 HIS B CA 1
ATOM 3149 C C . HIS B 1 196 ? 15.648 14.242 -2.088 1 37.81 196 HIS B C 1
ATOM 3151 O O . HIS B 1 196 ? 16.406 13.289 -2.291 1 37.81 196 HIS B O 1
ATOM 3157 N N . GLY B 1 197 ? 14.445 14.086 -2.318 1 36.09 197 GLY B N 1
ATOM 3158 C CA . GLY B 1 197 ? 13.961 12.875 -2.959 1 36.09 197 GLY B CA 1
ATOM 3159 C C . GLY B 1 197 ? 13.852 12.992 -4.465 1 36.09 197 GLY B C 1
ATOM 3160 O O . GLY B 1 197 ? 13.406 12.062 -5.141 1 36.09 197 GLY B O 1
ATOM 3161 N N . SER B 1 198 ? 13.617 14.148 -5.055 1 31.12 198 SER B N 1
ATOM 3162 C CA . SER B 1 198 ? 13.648 14.273 -6.508 1 31.12 198 SER B CA 1
ATOM 3163 C C . SER B 1 198 ? 15.062 14.094 -7.055 1 31.12 198 SER B C 1
ATOM 3165 O O . SER B 1 198 ? 16.031 14.406 -6.375 1 31.12 198 SER B O 1
#

Foldseek 3Di:
DPPPPPVPPPPPPPPDDPPPPPCPVPPVCPVPLPDDDQDDPVCCVQWVLSPDDLVNLQVLLCVQLVPDPPDCLVVQQPPAAEEEEEDQQLDDDPVNLSLLVSRLSNHPHYAYEYEHAAQVRQVVVVHDHPDHQVVSQVRVVPRSRHRYYHYNDDQEDDPVNCVVVVHQAYADEPPRHYDPPDDPSRYRDCVVVVVRGD/DPPPPPVPPPPPPPPPDPPPPPCPVPPVCPVPLPDDDQDDPVCCVVWVLSPDDLVNLQVLLCVLLVPDPPDCLVVQQPDAAEEEEEDQQLDDDPVNLSLLVSRLSNHPHYAYEYEHAAQVNQVVVVHDHPDHQVVSQVRVVPRSRHRYYHYNDDQEDDPVNCVVVVHQAYADEPPRHYDPPDDVSRYRDCVSVVVRGD

pLDDT: mean 74.1, std 26.15, range [19.81, 98.0]

Secondary structure (DSSP, 8-state):
------------------------------------PPPPHHHHHHSGGGG--HHHHHHHHHHHHT--TTTSTGGGTTS-EEEEEEE--SS--HHHHHHHHHHHTSSSSEEEEEEE--HHHHHHTT---SS-HHHHHHHHHTBTT-SEEESS--SEE-HHHHHHTT--EEEE-TT-EE-TTS-GGGEEETHHHHTTT-/------------------------------------PPPPHHHHHHSGGGG--HHHHHHHHHHHHT--TTTSTGGGTTS-EEEEEEE--SS--HHHHHHHHHHHTSSSSEEEEEEEPPHHHHHHTT---SS-HHHHHHHHHTBTT-SEEESS--SEE-HHHHHHTT--EEEE-TT-EE-TTS-GGGEEETHHHHTTT-

Nearest PDB structures (foldseek):
  4mvc-assembly1_A  TM=7.555E-01  e=1.672E-11  Rattus norvegicus
  4mvd-assembly1_D  TM=7.422E-01  e=1.903E-11  Rattus norvegicus
  4mvd-assembly2_G  TM=7.404E-01  e=4.403E-11  Rattus norvegicus
  4mvd-assembly1_C  TM=7.404E-01  e=4.128E-11  Rattus norvegicus
  3hl4-assembly1_A  TM=6.567E-01  e=2.463E-11  Rattus norvegicus

Solvent-accessible surface area (backbone atoms only — not comparable to full-atom values): 22830 Å² total; per-residue (Å²): 136,81,80,72,81,68,79,70,78,76,73,72,73,74,72,75,71,76,75,78,72,72,71,73,59,73,64,71,71,67,65,18,60,55,72,74,44,82,75,52,70,70,41,36,71,71,32,44,55,67,64,54,45,55,68,56,42,25,51,50,46,33,58,72,69,64,50,56,84,80,76,51,63,65,64,41,66,82,36,76,42,26,35,36,37,70,43,69,49,76,58,61,50,54,67,57,50,50,51,43,44,50,61,32,31,36,46,88,34,51,45,24,33,37,26,28,39,28,61,66,58,30,51,77,69,75,44,84,65,96,54,57,42,63,56,32,51,54,38,53,50,44,31,54,52,42,52,38,82,38,70,65,33,71,79,55,45,43,53,65,56,36,59,77,65,59,47,56,31,34,48,27,56,92,75,68,44,64,40,83,82,37,67,66,87,25,51,42,61,36,55,66,59,46,70,58,34,108,136,84,80,75,79,68,79,71,76,76,74,74,74,74,72,75,71,77,75,78,73,71,70,73,59,73,64,71,71,66,65,20,62,53,71,73,43,81,75,53,71,69,43,37,71,74,34,48,54,68,63,55,46,56,68,55,41,24,52,51,46,34,58,72,70,64,51,57,86,81,74,52,62,66,66,41,65,82,36,76,42,26,35,35,37,70,44,69,46,78,58,62,51,51,66,56,50,52,51,43,43,49,61,34,32,35,44,90,34,52,45,25,34,36,26,26,39,27,62,66,59,29,50,76,69,75,43,86,64,95,55,55,41,62,54,31,51,54,37,52,51,46,30,57,51,42,53,38,79,38,73,65,32,69,76,55,45,42,54,66,57,36,58,77,66,60,48,53,31,30,48,26,58,96,74,69,45,64,40,85,84,38,64,63,87,27,47,41,60,33,56,71,60,46,70,61,36,110

Sequence (396 aa):
MDSSNVLSDDEYDVISNPGSRSLESSIADFHFEAREPPAFRDAQERFETTRWTASEIQLYVRKGLGLSDSIQATSFDNKRIRIYVDGIFDGLDVSDALKLRQAKLAFPSVHLMVGVFSDQALQMHNHSSNRPEIERAELVRHCRWIDEVVKDAPWELTPKFLTDKSIDFVAIDEGTSIDPNCDKARVLAYDELKKHGSMDSSNVLSDDEYDVISNPGSRSLESSIADFHFEAREPPAFRDAQERFETTRWTASEIQLYVRKGLGLSDSIQATSFDNKRIRIYVDGIFDGLDVSDALKLRQAKLAFPSVHLMVGVFSDQALQMHNHSSNRPEIERAELVRHCRWIDEVVKDAPWELTPKFLTDKSIDFVAIDEGTSIDPNCDKARVLAYDELKKHGS

Organism: Psilocybe cubensis (NCBI:txid181762)

InterPro domains:
  IPR004821 Cytidyltransferase-like domain [PF01467] (85-179)
  IPR014729 Rossmann-like alpha/beta/alpha sandwich fold [G3DSA:3.40.50.620] (62-198)
  IPR045049 Choline-phosphate cytidylyltransferase Pcy1-like [PTHR10739] (72-174)

Radius of gyration: 29.34 Å; Cα contacts (8 Å, |Δi|>4): 578; chains: 2; bounding box: 96×74×116 Å